Protein AF-0000000066997596 (afdb_homodimer)

Radius of gyration: 23.96 Å; Cα contacts (8 Å, |Δi|>4): 931; chains: 2; bounding box: 58×75×70 Å

Structure (mmCIF, N/CA/C/O backbone):
data_AF-0000000066997596-model_v1
#
loop_
_entity.id
_entity.type
_entity.pdbx_description
1 polymer 'Uncharacterized protein'
#
loop_
_atom_site.group_PDB
_atom_site.id
_atom_site.type_symbol
_atom_site.label_atom_id
_atom_site.label_alt_id
_atom_site.label_comp_id
_atom_site.label_asym_id
_atom_site.label_entity_id
_atom_site.label_seq_id
_atom_site.pdbx_PDB_ins_code
_atom_site.Cartn_x
_atom_site.Cartn_y
_atom_site.Cartn_z
_atom_site.occupancy
_atom_site.B_iso_or_equiv
_atom_site.auth_seq_id
_atom_site.auth_comp_id
_atom_site.auth_asym_id
_atom_site.auth_atom_id
_atom_site.pdbx_PDB_model_num
ATOM 1 N N . MET A 1 1 ? -26.766 -20.688 -39.531 1 20.72 1 MET A N 1
ATOM 2 C CA . MET A 1 1 ? -25.484 -21.312 -39.25 1 20.72 1 MET A CA 1
ATOM 3 C C . MET A 1 1 ? -24.938 -20.875 -37.906 1 20.72 1 MET A C 1
ATOM 5 O O . MET A 1 1 ? -24.672 -19.688 -37.688 1 20.72 1 MET A O 1
ATOM 9 N N . SER A 1 2 ? -25.25 -21.516 -36.688 1 22.92 2 SER A N 1
ATOM 10 C CA . SER A 1 2 ? -25.312 -21.141 -35.281 1 22.92 2 SER A CA 1
ATOM 11 C C . SER A 1 2 ? -23.922 -21.047 -34.688 1 22.92 2 SER A C 1
ATOM 13 O O . SER A 1 2 ? -23.109 -21.953 -34.844 1 22.92 2 SER A O 1
ATOM 15 N N . HIS A 1 3 ? -23.328 -19.969 -34.312 1 24.17 3 HIS A N 1
ATOM 16 C CA . HIS A 1 3 ? -21.922 -19.688 -34.062 1 24.17 3 HIS A CA 1
ATOM 17 C C . HIS A 1 3 ? -21.484 -20.312 -32.719 1 24.17 3 HIS A C 1
ATOM 19 O O . HIS A 1 3 ? -22.266 -20.359 -31.766 1 24.17 3 HIS A O 1
ATOM 25 N N . PRO A 1 4 ? -20.531 -21.188 -32.594 1 24.27 4 PRO A N 1
ATOM 26 C CA . PRO A 1 4 ? -20.188 -22.031 -31.453 1 24.27 4 PRO A CA 1
ATOM 27 C C . PRO A 1 4 ? -19.859 -21.203 -30.203 1 24.27 4 PRO A C 1
ATOM 29 O O . PRO A 1 4 ? -19.172 -20.188 -30.297 1 24.27 4 PRO A O 1
ATOM 32 N N . SER A 1 5 ? -20.562 -21.141 -29.109 1 22.95 5 SER A N 1
ATOM 33 C CA . SER A 1 5 ? -20.609 -20.406 -27.844 1 22.95 5 SER A CA 1
ATOM 34 C C . SER A 1 5 ? -19.375 -20.688 -27 1 22.95 5 SER A C 1
ATOM 36 O O . SER A 1 5 ? -19.078 -21.844 -26.672 1 22.95 5 SER A O 1
ATOM 38 N N . THR A 1 6 ? -18.266 -20.141 -27.047 1 25.09 6 THR A N 1
ATOM 39 C CA . THR A 1 6 ? -17 -20.438 -26.391 1 25.09 6 THR A CA 1
ATOM 40 C C . THR A 1 6 ? -17.188 -20.562 -24.875 1 25.09 6 THR A C 1
ATOM 42 O O . THR A 1 6 ? -17.641 -19.625 -24.219 1 25.09 6 THR A O 1
ATOM 45 N N . PRO A 1 7 ? -17.344 -21.703 -24.25 1 27.16 7 PRO A N 1
ATOM 46 C CA . PRO A 1 7 ? -17.828 -21.922 -22.875 1 27.16 7 PRO A CA 1
ATOM 47 C C . PRO A 1 7 ? -17 -21.172 -21.844 1 27.16 7 PRO A C 1
ATOM 49 O O . PRO A 1 7 ? -15.812 -20.906 -22.047 1 27.16 7 PRO A O 1
ATOM 52 N N . LEU A 1 8 ? -17.391 -20.25 -21.125 1 29.3 8 LEU A N 1
ATOM 53 C CA . LEU A 1 8 ? -16.875 -19.578 -19.938 1 29.3 8 LEU A CA 1
ATOM 54 C C . LEU A 1 8 ? -16.25 -20.562 -18.969 1 29.3 8 LEU A C 1
ATOM 56 O O . LEU A 1 8 ? -16.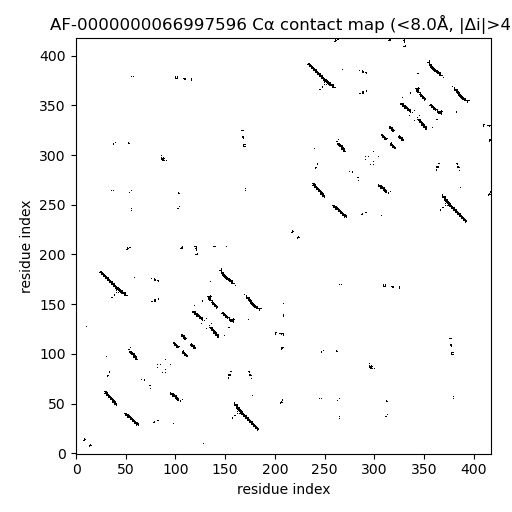688 -21.719 -18.875 1 29.3 8 LEU A O 1
ATOM 60 N N . PRO A 1 9 ? -14.938 -20.562 -18.562 1 31.45 9 PRO A N 1
ATOM 61 C CA . PRO A 1 9 ? -14.586 -21.734 -17.766 1 31.45 9 PRO A CA 1
ATOM 62 C C . PRO A 1 9 ? -15.711 -22.188 -16.844 1 31.45 9 PRO A C 1
ATOM 64 O O . PRO A 1 9 ? -16.594 -21.391 -16.5 1 31.45 9 PRO A O 1
ATOM 67 N N . PRO A 1 10 ? -16.156 -23.328 -16.703 1 30.42 10 PRO A N 1
ATOM 68 C CA . PRO A 1 10 ? -17.422 -23.719 -16.094 1 30.42 10 PRO A CA 1
ATOM 69 C C . PRO A 1 10 ? -17.734 -22.938 -14.828 1 30.42 10 PRO A C 1
ATOM 71 O O . PRO A 1 10 ? -16.828 -22.375 -14.195 1 30.42 10 PRO A O 1
ATOM 74 N N . HIS A 1 11 ? -18.844 -22.5 -14.57 1 30.11 11 HIS A N 1
ATOM 75 C CA . HIS A 1 11 ? -19.547 -21.812 -13.492 1 30.11 11 HIS A CA 1
ATOM 76 C C . HIS A 1 11 ? -18.938 -22.141 -12.133 1 30.11 11 HIS A C 1
ATOM 78 O O . HIS A 1 11 ? -19.203 -21.469 -11.141 1 30.11 11 HIS A O 1
ATOM 84 N N . THR A 1 12 ? -18.953 -23.5 -11.711 1 31.81 12 THR A N 1
ATOM 85 C CA . THR A 1 12 ? -18.328 -24.5 -10.867 1 31.81 12 THR A CA 1
ATOM 86 C C . THR A 1 12 ? -16.812 -24.5 -11.055 1 31.81 12 THR A C 1
ATOM 88 O O . THR A 1 12 ? -16.328 -24.75 -12.156 1 31.81 12 THR A O 1
ATOM 91 N N . GLY A 1 13 ? -16.031 -23.719 -10.438 1 30.27 13 GLY A N 1
ATOM 92 C CA . GLY A 1 13 ? -15.164 -22.766 -11.109 1 30.27 13 GLY A CA 1
ATOM 93 C C . GLY A 1 13 ? -14.32 -23.391 -12.211 1 30.27 13 GLY A C 1
ATOM 94 O O . GLY A 1 13 ? -14.102 -24.609 -12.211 1 30.27 13 GLY A O 1
ATOM 95 N N . PRO A 1 14 ? -14.406 -23.297 -13.531 1 29.92 14 PRO A N 1
ATOM 96 C CA . PRO A 1 14 ? -13.766 -24.109 -14.57 1 29.92 14 PRO A CA 1
ATOM 97 C C . PRO A 1 14 ? -12.562 -24.891 -14.047 1 29.92 14 PRO A C 1
ATOM 99 O O . PRO A 1 14 ? -11.977 -24.516 -13.023 1 29.92 14 PRO A O 1
ATOM 102 N N . SER A 1 15 ? -12.477 -26.203 -14.562 1 31.48 15 SER A N 1
ATOM 103 C CA . SER A 1 15 ? -11.25 -26.984 -14.664 1 31.48 15 SER A CA 1
ATOM 104 C C . SER A 1 15 ? -10.07 -26.109 -15.062 1 31.48 15 SER A C 1
ATOM 106 O O . SER A 1 15 ? -9.734 -26.016 -16.25 1 31.48 15 SER A O 1
ATOM 108 N N . LEU A 1 16 ? -10.25 -24.906 -15.25 1 33.38 16 LEU A N 1
ATOM 109 C CA . LEU A 1 16 ? -9.156 -24.016 -15.617 1 33.38 16 LEU A CA 1
ATOM 110 C C . LEU A 1 16 ? -7.816 -24.594 -15.172 1 33.38 16 LEU A C 1
ATOM 112 O O . LEU A 1 16 ? -6.77 -24.219 -15.711 1 33.38 16 LEU A O 1
ATOM 116 N N . PHE A 1 17 ? -7.844 -24.75 -13.836 1 35.47 17 PHE A N 1
ATOM 117 C CA . PHE A 1 17 ? -6.629 -25.328 -13.289 1 35.47 17 PHE A CA 1
ATOM 118 C C . PHE A 1 17 ? -6.555 -26.812 -13.594 1 35.47 17 PHE A C 1
ATOM 120 O O . PHE A 1 17 ? -7.027 -27.641 -12.812 1 35.47 17 PHE A O 1
ATOM 127 N N . LYS A 1 18 ? -7.254 -27.234 -14.664 1 35.41 18 LYS A N 1
ATOM 128 C CA . LYS A 1 18 ? -6.73 -28.578 -14.938 1 35.41 18 LYS A CA 1
ATOM 129 C C . LYS A 1 18 ? -5.273 -28.703 -14.5 1 35.41 18 LYS A C 1
ATOM 131 O O . LYS A 1 18 ? -4.441 -27.859 -14.859 1 35.41 18 LYS A O 1
ATOM 136 N N . ALA A 1 19 ? -5.207 -29.312 -13.328 1 33.97 19 ALA A N 1
ATOM 137 C CA . ALA A 1 19 ? -3.857 -29.734 -12.961 1 33.97 19 ALA A CA 1
ATOM 138 C C . ALA A 1 19 ? -3.029 -30.062 -14.203 1 33.97 19 ALA A C 1
ATOM 140 O O . ALA A 1 19 ? -3.443 -30.859 -15.047 1 33.97 19 ALA A O 1
ATOM 141 N N . ALA A 1 20 ? -2.451 -29.047 -14.727 1 33.69 20 ALA A N 1
ATOM 142 C CA . ALA A 1 20 ? -1.443 -29.484 -15.688 1 33.69 20 ALA A CA 1
ATOM 143 C C . ALA A 1 20 ? -0.99 -30.922 -15.391 1 33.69 20 ALA A C 1
ATOM 145 O O . ALA A 1 20 ? -0.732 -31.266 -14.242 1 33.69 20 ALA A O 1
ATOM 146 N N . GLU A 1 21 ? -1.479 -31.844 -16.031 1 35.25 21 GLU A N 1
ATOM 147 C CA . GLU A 1 21 ? -0.815 -33.156 -16 1 35.25 21 GLU A CA 1
ATOM 148 C C . GLU A 1 21 ? 0.68 -33 -15.734 1 35.25 21 GLU A C 1
ATOM 150 O O . GLU A 1 21 ? 1.299 -32.031 -16.172 1 35.25 21 GLU A O 1
ATOM 155 N N . PRO A 1 22 ? 1.239 -33.75 -14.781 1 36.78 22 PRO A N 1
ATOM 156 C CA . PRO A 1 22 ? 2.658 -33.938 -14.469 1 36.78 22 PRO A CA 1
ATOM 157 C C . PRO A 1 22 ? 3.543 -33.938 -15.711 1 36.78 22 PRO A C 1
ATOM 159 O O . PRO A 1 22 ? 4.695 -34.344 -15.664 1 36.78 22 PRO A O 1
ATOM 162 N N . ALA A 1 23 ? 3.031 -33.719 -16.922 1 37.59 23 ALA A N 1
ATOM 163 C CA . ALA A 1 23 ? 4.199 -34.156 -17.688 1 37.59 23 ALA A CA 1
ATOM 164 C C . ALA A 1 23 ? 5.426 -33.312 -17.328 1 37.59 23 ALA A C 1
ATOM 166 O O . ALA A 1 23 ? 6.488 -33.875 -17.016 1 37.59 23 ALA A O 1
ATOM 167 N N . THR A 1 24 ? 5.637 -32.031 -18.016 1 45.97 24 THR A N 1
ATOM 168 C CA . THR A 1 24 ? 6.852 -31.219 -17.953 1 45.97 24 THR A CA 1
ATOM 169 C C . THR A 1 24 ? 6.91 -30.422 -16.656 1 45.97 24 THR A C 1
ATOM 171 O O . THR A 1 24 ? 5.871 -30.078 -16.094 1 45.97 24 THR A O 1
ATOM 174 N N . ARG A 1 25 ? 8.086 -30.422 -15.852 1 54.91 25 ARG A N 1
ATOM 175 C CA . ARG A 1 25 ? 8.492 -29.969 -14.523 1 54.91 25 ARG A CA 1
ATOM 176 C C . ARG A 1 25 ? 7.973 -28.562 -14.234 1 54.91 25 ARG A C 1
ATOM 178 O O . ARG A 1 25 ? 8.641 -27.562 -14.547 1 54.91 25 ARG A O 1
ATOM 185 N N . VAL A 1 26 ? 6.559 -28.312 -14.133 1 70.62 26 VAL A N 1
ATOM 186 C CA . VAL A 1 26 ? 6.008 -27 -13.781 1 70.62 26 VAL A CA 1
ATOM 187 C C . VAL A 1 26 ? 6.059 -26.812 -12.266 1 70.62 26 VAL A C 1
ATOM 189 O O . VAL A 1 26 ? 5.512 -27.625 -11.516 1 70.62 26 VAL A O 1
ATOM 192 N N . SER A 1 27 ? 6.977 -25.984 -11.828 1 85.25 27 SER A N 1
ATOM 193 C CA . SER A 1 27 ? 6.941 -25.578 -10.43 1 85.25 27 SER A CA 1
ATOM 194 C C . SER A 1 27 ? 5.695 -24.75 -10.125 1 85.25 27 SER A C 1
ATOM 196 O O . SER A 1 27 ? 5.285 -23.922 -10.93 1 85.25 27 SER A O 1
ATOM 198 N N . ARG A 1 28 ? 5.004 -25.141 -9.07 1 90.69 28 ARG A N 1
ATOM 199 C CA . ARG A 1 28 ? 3.799 -24.438 -8.633 1 90.69 28 ARG A CA 1
ATOM 200 C C . ARG A 1 28 ? 3.969 -23.875 -7.23 1 90.69 28 ARG A C 1
ATOM 202 O O . ARG A 1 28 ? 4.523 -24.531 -6.352 1 90.69 28 ARG A O 1
ATOM 209 N N . TYR A 1 29 ? 3.479 -22.641 -7.047 1 93.5 29 TYR A N 1
ATOM 210 C CA . TYR A 1 29 ? 3.438 -22 -5.738 1 93.5 29 TYR A CA 1
ATOM 211 C C . TYR A 1 29 ? 2.045 -21.453 -5.438 1 93.5 29 TYR A C 1
ATOM 213 O O . TYR A 1 29 ? 1.388 -20.891 -6.316 1 93.5 29 TYR A O 1
ATOM 221 N N . LEU A 1 30 ? 1.567 -21.703 -4.277 1 93.44 30 LEU A N 1
ATOM 222 C CA . LEU A 1 30 ? 0.245 -21.281 -3.832 1 93.44 30 LEU A CA 1
ATOM 223 C C . LEU A 1 30 ? 0.353 -20.312 -2.652 1 93.44 30 LEU A C 1
ATOM 225 O O . LEU A 1 30 ? 1 -20.625 -1.649 1 93.44 30 LEU A O 1
ATOM 229 N N . ALA A 1 31 ? -0.29 -19.156 -2.789 1 94.88 31 ALA A N 1
ATOM 230 C CA . ALA A 1 31 ? -0.255 -18.156 -1.716 1 94.88 31 ALA A CA 1
ATOM 231 C C . ALA A 1 31 ? -1.656 -17.641 -1.403 1 94.88 31 ALA A C 1
ATOM 233 O O . ALA A 1 31 ? -2.521 -17.609 -2.281 1 94.88 31 ALA A O 1
ATOM 234 N N . ILE A 1 32 ? -1.909 -17.312 -0.178 1 93 32 ILE A N 1
ATOM 235 C CA . ILE A 1 32 ? -2.982 -16.406 0.222 1 93 32 ILE A CA 1
ATOM 236 C C . ILE A 1 32 ? -2.434 -14.992 0.372 1 93 32 ILE A C 1
ATOM 238 O O . ILE A 1 32 ? -1.447 -14.773 1.08 1 93 32 ILE A O 1
ATOM 242 N N . ALA A 1 33 ? -3.082 -14.125 -0.376 1 94.94 33 ALA A N 1
ATOM 243 C CA . ALA A 1 33 ? -2.566 -12.758 -0.409 1 94.94 33 ALA A CA 1
ATOM 244 C C . ALA A 1 33 ? -3.439 -11.82 0.424 1 94.94 33 ALA A C 1
ATOM 246 O O . ALA A 1 33 ? -4.652 -12.016 0.519 1 94.94 33 ALA A O 1
ATOM 247 N N . ARG A 1 34 ? -2.842 -10.859 0.989 1 91.75 34 ARG A N 1
ATOM 248 C CA . ARG A 1 34 ? -3.475 -9.688 1.584 1 91.75 34 ARG A CA 1
ATOM 249 C C . ARG A 1 34 ? -2.752 -8.414 1.175 1 91.75 34 ARG A C 1
ATOM 251 O O . ARG A 1 34 ? -1.52 -8.359 1.179 1 91.75 34 ARG A O 1
ATOM 258 N N . GLY A 1 35 ? -3.51 -7.465 0.788 1 91.62 35 GLY A N 1
ATOM 259 C CA . GLY A 1 35 ? -2.863 -6.238 0.347 1 91.62 35 GLY A CA 1
ATOM 260 C C . GLY A 1 35 ? -3.834 -5.09 0.153 1 91.62 35 GLY A C 1
ATOM 261 O O . GLY A 1 35 ? -4.977 -5.145 0.617 1 91.62 35 GLY A O 1
ATOM 262 N N . PHE A 1 36 ? -3.268 -4.035 -0.472 1 92.19 36 PHE A N 1
ATOM 263 C CA . PHE A 1 36 ? -4.004 -2.801 -0.723 1 92.19 36 PHE A CA 1
ATOM 264 C C . PHE A 1 36 ? -3.852 -2.363 -2.176 1 92.19 36 PHE A C 1
ATOM 266 O O . PHE A 1 36 ? -2.766 -2.475 -2.75 1 92.19 36 PHE A O 1
ATOM 273 N N . TYR A 1 37 ? -4.969 -1.917 -2.643 1 94.44 37 TYR A N 1
ATOM 274 C CA . TYR A 1 37 ? -4.953 -1.159 -3.889 1 94.44 37 TYR A CA 1
ATOM 275 C C . TYR A 1 37 ? -5.152 0.329 -3.623 1 94.44 37 TYR A C 1
ATOM 277 O O . TYR A 1 37 ? -5.973 0.713 -2.787 1 94.44 37 TYR A O 1
ATOM 285 N N . MET A 1 38 ? -4.34 1.108 -4.363 1 95.5 38 MET A N 1
ATOM 286 C CA . MET A 1 38 ? -4.586 2.547 -4.371 1 95.5 38 MET A CA 1
ATOM 287 C C . MET A 1 38 ? -5.25 2.979 -5.676 1 95.5 38 MET A C 1
ATOM 289 O O . MET A 1 38 ? -4.805 2.596 -6.762 1 95.5 38 MET A O 1
ATOM 293 N N . TYR A 1 39 ? -6.336 3.74 -5.48 1 95.88 39 TYR A N 1
ATOM 294 C CA . TYR A 1 39 ? -7.09 4.25 -6.621 1 95.88 39 TYR A CA 1
ATOM 295 C C . TYR A 1 39 ? -7.105 5.773 -6.625 1 95.88 39 TYR A C 1
ATOM 297 O O . TYR A 1 39 ? -7 6.406 -5.574 1 95.88 39 TYR A O 1
ATOM 305 N N . LEU A 1 40 ? -7.246 6.301 -7.832 1 95.81 40 LEU A N 1
ATOM 306 C CA . LEU A 1 40 ? -7.312 7.75 -8.008 1 95.81 40 LEU A CA 1
ATOM 307 C C . LEU A 1 40 ? -8.562 8.148 -8.789 1 95.81 40 LEU A C 1
ATOM 309 O O . LEU A 1 40 ? -8.852 7.574 -9.836 1 95.81 40 LEU A O 1
ATOM 313 N N . CYS A 1 41 ? -9.375 9.023 -8.25 1 96.5 41 CYS A N 1
ATOM 314 C CA . CYS A 1 41 ? -10.312 9.828 -9.031 1 96.5 41 CYS A CA 1
ATOM 315 C C . CYS A 1 41 ? -9.703 11.172 -9.406 1 96.5 41 CYS A C 1
ATOM 317 O O . CYS A 1 41 ? -9.367 11.977 -8.531 1 96.5 41 CYS A O 1
ATOM 319 N N . PRO A 1 42 ? -9.367 11.43 -10.625 1 92.38 42 PRO A N 1
ATOM 320 C CA . PRO A 1 42 ? -8.625 12.625 -11.031 1 92.38 42 PRO A CA 1
ATOM 321 C C . PRO A 1 42 ? -9.453 13.898 -10.922 1 92.38 42 PRO A C 1
ATOM 323 O O . PRO A 1 42 ? -8.914 15.008 -11.008 1 92.38 42 PRO A O 1
ATOM 326 N N . GLY A 1 43 ? -10.578 13.859 -10.734 1 88.62 43 GLY A N 1
ATOM 327 C CA . GLY A 1 43 ? -11.453 15.023 -10.766 1 88.62 43 GLY A CA 1
ATOM 328 C C . GLY A 1 43 ? -12.273 15.125 -12.031 1 88.62 43 GLY A C 1
ATOM 329 O O . GLY A 1 43 ? -11.867 14.625 -13.086 1 88.62 43 GLY A O 1
ATOM 330 N N . LYS A 1 44 ? -13.453 15.523 -12.055 1 85.25 44 LYS A N 1
ATOM 331 C CA . LYS A 1 44 ? -14.367 15.742 -13.18 1 85.25 44 LYS A CA 1
ATOM 332 C C . LYS A 1 44 ? -14.969 14.43 -13.664 1 85.25 44 LYS A C 1
ATOM 334 O O . LYS A 1 44 ? -15.812 14.422 -14.57 1 85.25 44 LYS A O 1
ATOM 339 N N . SER A 1 45 ? -14.43 13.305 -13.25 1 85.44 45 SER A N 1
ATOM 340 C CA . SER A 1 45 ? -15.062 12.031 -13.57 1 85.44 45 SER A CA 1
ATOM 341 C C . SER A 1 45 ? -16.25 11.75 -12.656 1 85.44 45 SER A C 1
ATOM 343 O O . SER A 1 45 ? -16.109 11.734 -11.43 1 85.44 45 SER A O 1
ATOM 345 N N . LEU A 1 46 ? -17.438 11.641 -13.336 1 90.62 46 LEU A N 1
ATOM 346 C CA . LEU A 1 46 ? -18.656 11.328 -12.578 1 90.62 46 LEU A CA 1
ATOM 347 C C . LEU A 1 46 ? -19.156 9.93 -12.906 1 90.62 46 LEU A C 1
ATOM 349 O O . LEU A 1 46 ? -19.234 9.555 -14.078 1 90.62 46 LEU A O 1
ATOM 353 N N . ASP A 1 47 ? -19.312 9.125 -11.898 1 93.25 47 ASP A N 1
ATOM 354 C CA . ASP A 1 47 ? -19.953 7.816 -12.008 1 93.25 47 ASP A CA 1
ATOM 355 C C . ASP A 1 47 ? -19.062 6.836 -12.773 1 93.25 47 ASP A C 1
ATOM 357 O O . ASP A 1 47 ? -19.547 5.992 -13.523 1 93.25 47 ASP A O 1
ATOM 361 N N . GLU A 1 48 ? -17.844 7.129 -12.734 1 94.31 48 GLU A N 1
ATOM 362 C CA . GLU A 1 48 ? -16.859 6.211 -13.297 1 94.31 48 GLU A CA 1
ATOM 363 C C . GLU A 1 48 ? -16.016 5.566 -12.203 1 94.31 48 GLU A C 1
ATOM 365 O O . GLU A 1 48 ? -15.828 6.152 -11.133 1 94.31 48 GLU A O 1
ATOM 370 N N . ALA A 1 49 ? -15.578 4.328 -12.453 1 93.62 49 ALA A N 1
ATOM 371 C CA . ALA A 1 49 ? -14.68 3.666 -11.516 1 93.62 49 ALA A CA 1
ATOM 372 C C . ALA A 1 49 ? -13.352 4.41 -11.406 1 93.62 49 ALA A C 1
ATOM 374 O O . ALA A 1 49 ? -12.812 4.879 -12.406 1 93.62 49 ALA A O 1
ATOM 375 N N . ALA A 1 50 ? -12.867 4.566 -10.18 1 95.5 50 ALA A N 1
ATOM 376 C CA . ALA A 1 50 ? -11.562 5.195 -9.969 1 95.5 50 ALA A CA 1
ATOM 377 C C . ALA A 1 50 ? -10.461 4.422 -10.688 1 95.5 50 ALA A C 1
ATOM 379 O O . ALA A 1 50 ? -10.594 3.225 -10.945 1 95.5 50 ALA A O 1
ATOM 380 N N . GLN A 1 51 ? -9.352 5.09 -10.992 1 93.31 51 GLN A N 1
ATOM 381 C CA . GLN A 1 51 ? -8.242 4.512 -11.742 1 93.31 51 GLN A CA 1
ATOM 382 C C . GLN A 1 51 ? -7.234 3.852 -10.805 1 93.31 51 GLN A C 1
ATOM 384 O O . GLN A 1 51 ? -6.816 4.449 -9.812 1 93.31 51 GLN A O 1
ATOM 389 N N . PHE A 1 52 ? -6.926 2.604 -11.164 1 93.25 52 PHE A N 1
ATOM 390 C CA . PHE A 1 52 ? -5.883 1.906 -10.422 1 93.25 52 PHE A CA 1
ATOM 391 C C . PHE A 1 52 ? -4.562 2.662 -10.5 1 93.25 52 PHE A C 1
ATOM 393 O O . PHE A 1 52 ? -4.164 3.113 -11.578 1 93.25 52 PHE A O 1
ATOM 400 N N . GLN A 1 53 ? -3.844 2.787 -9.32 1 93.06 53 GLN A N 1
ATOM 401 C CA . GLN A 1 53 ? -2.553 3.469 -9.297 1 93.06 53 GLN A CA 1
ATOM 402 C C . GLN A 1 53 ? -1.438 2.518 -8.867 1 93.06 53 GLN A C 1
ATOM 404 O O . GLN A 1 53 ? -0.376 2.477 -9.492 1 93.06 53 GLN A O 1
ATOM 409 N N . SER A 1 54 ? -1.659 1.767 -7.789 1 93.81 54 SER A N 1
ATOM 410 C CA . SER A 1 54 ? -0.61 0.894 -7.27 1 93.81 54 SER A CA 1
ATOM 411 C C . SER A 1 54 ? -1.189 -0.202 -6.383 1 93.81 54 SER A C 1
ATOM 413 O O . SER A 1 54 ? -2.346 -0.121 -5.965 1 93.81 54 SER A O 1
ATOM 415 N N . GLN A 1 55 ? -0.397 -1.226 -6.184 1 95 55 GLN A N 1
ATOM 416 C CA . GLN A 1 55 ? -0.741 -2.289 -5.246 1 95 55 GLN A CA 1
ATOM 417 C C . GLN A 1 55 ? 0.423 -2.594 -4.309 1 95 55 GLN A C 1
ATOM 419 O O . GLN A 1 55 ? 1.587 -2.482 -4.699 1 95 55 GLN A O 1
ATOM 424 N N . SER A 1 56 ? 0.166 -2.854 -3.107 1 93.94 56 SER A N 1
ATOM 425 C CA . SER A 1 56 ? 1.053 -3.414 -2.092 1 93.94 56 SER A CA 1
ATOM 426 C C . SER A 1 56 ? 0.472 -4.691 -1.496 1 93.94 56 SER A C 1
ATOM 428 O O . SER A 1 56 ? -0.503 -4.645 -0.743 1 93.94 56 SER A O 1
ATOM 430 N N . THR A 1 57 ? 1.064 -5.785 -1.894 1 94.44 57 THR A N 1
ATOM 431 C CA . THR A 1 57 ? 0.481 -7.082 -1.56 1 94.44 57 THR A CA 1
ATOM 432 C C . THR A 1 57 ? 1.525 -7.996 -0.926 1 94.44 57 THR A C 1
ATOM 434 O O . THR A 1 57 ? 2.664 -8.062 -1.392 1 94.44 57 THR A O 1
ATOM 437 N N . GLN A 1 58 ? 1.154 -8.609 0.168 1 93.25 58 GLN A N 1
ATOM 438 C CA . GLN A 1 58 ? 1.938 -9.68 0.765 1 93.25 58 GLN A CA 1
ATOM 439 C C . GLN A 1 58 ? 1.361 -11.047 0.403 1 93.25 58 GLN A C 1
ATOM 441 O O . GLN A 1 58 ? 0.143 -11.234 0.417 1 93.25 58 GLN A O 1
ATOM 446 N N . LEU A 1 59 ? 2.27 -11.906 0.025 1 94.44 59 LEU A N 1
ATOM 447 C CA . LEU A 1 59 ? 1.916 -13.273 -0.344 1 94.44 59 LEU A CA 1
ATOM 448 C C . LEU A 1 59 ? 2.322 -14.25 0.751 1 94.44 59 LEU A C 1
ATOM 450 O O . LEU A 1 59 ? 3.51 -14.414 1.039 1 94.44 59 LEU A O 1
ATOM 454 N N . TYR A 1 60 ? 1.331 -14.945 1.33 1 92.31 60 TYR A N 1
ATOM 455 C CA . TYR A 1 60 ? 1.614 -15.93 2.365 1 92.31 60 TYR A CA 1
ATOM 456 C C . TYR A 1 60 ? 1.508 -17.344 1.813 1 92.31 60 TYR A C 1
ATOM 458 O O . TYR A 1 60 ? 0.528 -17.688 1.146 1 92.31 60 TYR A O 1
ATOM 466 N N . ASP A 1 61 ? 2.512 -18.109 2.137 1 92.31 61 ASP A N 1
ATOM 467 C CA . ASP A 1 61 ? 2.561 -19.484 1.664 1 92.31 61 ASP A CA 1
ATOM 468 C C . ASP A 1 61 ? 1.381 -20.297 2.201 1 92.31 61 ASP A C 1
ATOM 470 O O . ASP A 1 61 ? 1.224 -20.438 3.414 1 92.31 61 ASP A O 1
ATOM 474 N N . ALA A 1 62 ? 0.638 -20.828 1.322 1 90.06 62 ALA A N 1
ATOM 475 C CA . ALA A 1 62 ? -0.582 -21.531 1.727 1 90.06 62 ALA A CA 1
ATOM 476 C C . ALA A 1 62 ? -0.373 -23.031 1.748 1 90.06 62 ALA A C 1
ATOM 478 O O . ALA A 1 62 ? -1.211 -23.781 2.266 1 90.06 62 ALA A O 1
ATOM 479 N N . ALA A 1 63 ? 0.703 -23.484 1.239 1 86.88 63 ALA A N 1
ATOM 480 C CA . ALA A 1 63 ? 0.936 -24.922 1.085 1 86.88 63 ALA A CA 1
ATOM 481 C C . ALA A 1 63 ? 0.812 -25.641 2.422 1 86.88 63 ALA A C 1
ATOM 483 O O . ALA A 1 63 ? 0.162 -26.688 2.514 1 86.88 63 ALA A O 1
ATOM 484 N N . PRO A 1 64 ? 1.335 -25.125 3.49 1 86.25 64 PRO A N 1
ATOM 485 C CA . PRO A 1 64 ? 1.277 -25.859 4.762 1 86.25 64 PRO A CA 1
ATOM 486 C C . PRO A 1 64 ? -0.142 -25.969 5.316 1 86.25 64 PRO A C 1
ATOM 488 O O . PRO A 1 64 ? -0.397 -26.766 6.215 1 86.25 64 PRO A O 1
ATOM 491 N N . LEU A 1 65 ? -1.048 -25.188 4.809 1 83.88 65 LEU A N 1
ATOM 492 C CA . LEU A 1 65 ? -2.422 -25.203 5.297 1 83.88 65 LEU A CA 1
ATOM 493 C C . LEU A 1 65 ? -3.207 -26.359 4.672 1 83.88 65 LEU A C 1
ATOM 495 O O . LEU A 1 65 ? -4.188 -26.828 5.25 1 83.88 65 LEU A O 1
ATOM 499 N N . ILE A 1 66 ? -2.777 -26.797 3.541 1 82.5 66 ILE A N 1
ATOM 500 C CA . ILE A 1 66 ? -3.57 -27.672 2.689 1 82.5 66 ILE A CA 1
ATOM 501 C C . ILE A 1 66 ? -3.846 -28.984 3.418 1 82.5 66 ILE A C 1
ATOM 503 O O . ILE A 1 66 ? -4.996 -29.438 3.502 1 82.5 66 ILE A O 1
ATOM 507 N N . PRO A 1 67 ? -2.809 -29.578 4.008 1 83.25 67 PRO A N 1
ATOM 508 C CA . PRO A 1 67 ? -3.053 -30.859 4.66 1 83.25 67 PRO A CA 1
ATOM 509 C C . PRO A 1 67 ? -4.027 -30.75 5.832 1 83.25 67 PRO A C 1
ATOM 511 O O . PRO A 1 67 ? -4.633 -31.75 6.23 1 83.25 67 PRO A O 1
ATOM 514 N N . ASN A 1 68 ? -4.215 -29.641 6.375 1 83.94 68 ASN A N 1
ATOM 515 C CA . ASN A 1 68 ? -5.031 -29.469 7.574 1 83.94 68 ASN A CA 1
ATOM 516 C C . ASN A 1 68 ? -6.449 -29.016 7.23 1 83.94 68 ASN A C 1
ATOM 518 O O . ASN A 1 68 ? -7.273 -28.812 8.125 1 83.94 68 ASN A O 1
ATOM 522 N N . LEU A 1 69 ? -6.664 -28.859 6.035 1 86 69 LEU A N 1
ATOM 523 C CA . LEU A 1 69 ? -8 -28.438 5.609 1 86 69 LEU A CA 1
ATOM 524 C C . LEU A 1 69 ? -8.859 -29.656 5.27 1 86 69 LEU A C 1
ATOM 526 O O . LEU A 1 69 ? -8.352 -30.641 4.727 1 86 69 LEU A O 1
ATOM 530 N N . PRO A 1 70 ? -10.109 -29.625 5.625 1 88.94 70 PRO A N 1
ATOM 531 C CA . PRO A 1 70 ? -10.984 -30.766 5.391 1 88.94 70 PRO A CA 1
ATOM 532 C C . PRO A 1 70 ? -11.195 -31.062 3.906 1 88.94 70 PRO A C 1
ATOM 534 O O . PRO A 1 70 ? -11.43 -32.219 3.523 1 88.94 70 PRO A O 1
ATOM 537 N N . ASN A 1 71 ? -11.25 -30.016 3.129 1 87.38 71 ASN A N 1
ATOM 538 C CA . ASN A 1 71 ? -11.453 -30.141 1.69 1 87.38 71 ASN A CA 1
ATOM 539 C C . ASN A 1 71 ? -11 -28.891 0.95 1 87.38 71 ASN A C 1
ATOM 541 O O . ASN A 1 71 ? -10.578 -27.906 1.574 1 87.38 71 ASN A O 1
ATOM 545 N N . GLU A 1 72 ? -11.117 -28.984 -0.322 1 84.81 72 GLU A N 1
ATOM 546 C CA . GLU A 1 72 ? -10.695 -27.891 -1.195 1 84.81 72 GLU A CA 1
ATOM 547 C C . GLU A 1 72 ? -11.547 -26.656 -0.988 1 84.81 72 GLU A C 1
ATOM 549 O O . GLU A 1 72 ? -11.047 -25.531 -1.063 1 84.81 72 GLU A O 1
ATOM 554 N N . ALA A 1 73 ? -12.789 -26.875 -0.747 1 88.25 73 ALA A N 1
ATOM 555 C CA . ALA A 1 73 ? -13.711 -25.766 -0.539 1 88.25 73 ALA A CA 1
ATOM 556 C C . ALA A 1 73 ? -13.281 -24.922 0.654 1 88.25 73 ALA A C 1
ATOM 558 O O . ALA A 1 73 ? -13.422 -23.688 0.633 1 88.25 73 ALA A O 1
ATOM 559 N N . ALA A 1 74 ? -12.773 -25.594 1.62 1 86.88 74 ALA A N 1
ATOM 560 C CA . ALA A 1 74 ? -12.305 -24.875 2.805 1 86.88 74 ALA A CA 1
ATOM 561 C C . ALA A 1 74 ? -11.141 -23.953 2.463 1 86.88 74 ALA A C 1
ATOM 563 O O . ALA A 1 74 ? -11.023 -22.859 3.02 1 86.88 74 ALA A O 1
ATOM 564 N N . PHE A 1 75 ? -10.312 -24.406 1.573 1 86.44 75 PHE A N 1
ATOM 565 C CA . PHE A 1 75 ? -9.203 -23.578 1.129 1 86.44 75 PHE A CA 1
ATOM 566 C C . PHE A 1 75 ? -9.711 -22.328 0.41 1 86.44 75 PHE A C 1
ATOM 568 O O . PHE A 1 75 ? -9.25 -21.219 0.677 1 86.44 75 PHE A O 1
ATOM 575 N N . HIS A 1 76 ? -10.719 -22.5 -0.428 1 91.31 76 HIS A N 1
ATOM 576 C CA . HIS A 1 76 ? -11.25 -21.422 -1.244 1 91.31 76 HIS A CA 1
ATOM 577 C C . HIS A 1 76 ? -11.977 -20.391 -0.386 1 91.31 76 HIS A C 1
ATOM 579 O O . HIS A 1 76 ? -12.258 -19.281 -0.844 1 91.31 76 HIS A O 1
ATOM 585 N N . GLU A 1 77 ? -12.234 -20.672 0.841 1 89.25 77 GLU A N 1
ATOM 586 C CA . GLU A 1 77 ? -12.938 -19.766 1.742 1 89.25 77 GLU A CA 1
ATOM 587 C C . GLU A 1 77 ? -11.953 -18.906 2.545 1 89.25 77 GLU A C 1
ATOM 589 O O . GLU A 1 77 ? -12.352 -17.922 3.17 1 89.25 77 GLU A O 1
ATOM 594 N N . LEU A 1 78 ? -10.719 -19.219 2.451 1 88.25 78 LEU A N 1
ATOM 595 C CA . LEU A 1 78 ? -9.727 -18.609 3.33 1 88.25 78 LEU A CA 1
ATOM 596 C C . LEU A 1 78 ? -9.602 -17.109 3.043 1 88.25 78 LEU A C 1
ATOM 598 O O . LEU A 1 78 ? -9.547 -16.297 3.969 1 88.25 78 LEU A O 1
ATOM 602 N N . PRO A 1 79 ? -9.547 -16.719 1.749 1 91.62 79 PRO A N 1
ATOM 603 C CA . PRO A 1 79 ? -9.406 -15.281 1.509 1 91.62 79 PRO A CA 1
ATOM 604 C C . PRO A 1 79 ? -10.531 -14.469 2.146 1 91.62 79 PRO A C 1
ATOM 606 O O . PRO A 1 79 ? -10.266 -13.453 2.791 1 91.62 79 PRO A O 1
ATOM 609 N N . ALA A 1 80 ? -11.758 -14.906 2.031 1 89.94 80 ALA A N 1
ATOM 610 C CA . ALA A 1 80 ? -12.883 -14.18 2.617 1 89.94 80 ALA A CA 1
ATOM 611 C C . ALA A 1 80 ? -12.75 -14.109 4.137 1 89.94 80 ALA A C 1
ATOM 613 O O . ALA A 1 80 ? -13.055 -13.078 4.742 1 89.94 80 ALA A O 1
ATOM 614 N N . ARG A 1 81 ? -12.359 -15.18 4.707 1 84.94 81 ARG A N 1
ATOM 615 C CA . ARG A 1 81 ? -12.172 -15.211 6.152 1 84.94 81 ARG A CA 1
ATOM 616 C C . ARG A 1 81 ? -11.078 -14.242 6.582 1 84.94 81 ARG A C 1
ATOM 618 O O . ARG A 1 81 ? -11.203 -13.562 7.602 1 84.94 81 ARG A O 1
ATOM 625 N N . LEU A 1 82 ? -10.047 -14.227 5.801 1 83.94 82 LEU A N 1
ATOM 626 C CA . LEU A 1 82 ? -8.914 -13.352 6.113 1 83.94 82 LEU A CA 1
ATOM 627 C C . LEU A 1 82 ? -9.297 -11.883 5.918 1 83.94 82 LEU A C 1
ATOM 629 O O . LEU A 1 82 ? -8.766 -11.008 6.605 1 83.94 82 LEU A O 1
ATOM 633 N N . TYR A 1 83 ? -10.102 -11.656 5.043 1 86.25 83 TYR A N 1
ATOM 634 C CA . TYR A 1 83 ? -10.547 -10.289 4.781 1 86.25 83 TYR A CA 1
ATOM 635 C C . TYR A 1 83 ? -11.25 -9.703 5.996 1 86.25 83 TYR A C 1
ATOM 637 O O . TYR A 1 83 ? -11.086 -8.523 6.309 1 86.25 83 TYR A O 1
ATOM 645 N N . ASP A 1 84 ? -12.062 -10.547 6.598 1 72.19 84 ASP A N 1
ATOM 646 C CA . ASP A 1 84 ? -12.828 -10.133 7.77 1 72.19 84 ASP A CA 1
ATOM 647 C C . ASP A 1 84 ? -11.953 -10.109 9.016 1 72.19 84 ASP A C 1
ATOM 649 O O . ASP A 1 84 ? -12.312 -9.492 10.023 1 72.19 84 ASP A O 1
ATOM 653 N N . PHE A 1 85 ? -10.836 -10.82 8.773 1 62.38 85 PHE A N 1
ATOM 654 C CA . PHE A 1 85 ? -9.984 -10.961 9.945 1 62.38 85 PHE A CA 1
ATOM 655 C C . PHE A 1 85 ? -9.047 -9.758 10.078 1 62.38 85 PHE A C 1
ATOM 657 O O . PHE A 1 85 ? -8.641 -9.172 9.07 1 62.38 85 PHE A O 1
ATOM 664 N N . ASP A 1 86 ? -8.891 -9.344 11.242 1 52.19 86 ASP A N 1
ATOM 665 C CA . ASP A 1 86 ? -7.957 -8.273 11.578 1 52.19 86 ASP A CA 1
ATOM 666 C C . ASP A 1 86 ? -6.531 -8.656 11.188 1 52.19 86 ASP A C 1
ATOM 668 O O . ASP A 1 86 ? -6.145 -9.82 11.273 1 52.19 86 ASP A O 1
ATOM 672 N N . TYR A 1 87 ? -5.836 -7.93 10.203 1 48.19 87 TYR A N 1
ATOM 673 C CA . TYR A 1 87 ? -4.449 -8.086 9.781 1 48.19 87 TYR A CA 1
ATOM 674 C C . TYR A 1 87 ? -3.604 -8.68 10.906 1 48.19 87 TYR A C 1
ATOM 676 O O . TYR A 1 87 ? -2.709 -9.492 10.656 1 48.19 87 TYR A O 1
ATOM 684 N N . ALA A 1 88 ? -3.883 -8.289 12.219 1 43.34 88 ALA A N 1
ATOM 685 C CA . ALA A 1 88 ? -3.092 -8.758 13.352 1 43.34 88 ALA A CA 1
ATOM 686 C C . ALA A 1 88 ? -3.137 -10.281 13.461 1 43.34 88 ALA A C 1
ATOM 688 O O . ALA A 1 88 ? -2.158 -10.906 13.875 1 43.34 88 ALA A O 1
ATOM 689 N N . GLN A 1 89 ? -4.199 -10.75 13.141 1 46.06 89 GLN A N 1
ATOM 690 C CA . GLN A 1 89 ? -4.32 -12.195 13.312 1 46.06 89 GLN A CA 1
ATOM 691 C C . GLN A 1 89 ? -3.463 -12.945 12.297 1 46.06 89 GLN A C 1
ATOM 693 O O . GLN A 1 89 ? -3.002 -14.055 12.57 1 46.06 89 GLN A O 1
ATOM 698 N N . LEU A 1 90 ? -3.219 -12.281 11.227 1 49.81 90 LEU A N 1
ATOM 699 C CA . LEU A 1 90 ? -2.387 -12.945 10.227 1 49.81 90 LEU A CA 1
ATOM 700 C C . LEU A 1 90 ? -0.943 -13.047 10.703 1 49.81 90 LEU A C 1
ATOM 702 O O . LEU A 1 90 ? -0.274 -14.055 10.453 1 49.81 90 LEU A O 1
ATOM 706 N N . ARG A 1 91 ? -0.507 -11.875 11.406 1 48 91 ARG A N 1
ATOM 707 C CA . ARG A 1 91 ? 0.864 -11.945 11.906 1 48 91 ARG A CA 1
ATOM 708 C C . ARG A 1 91 ? 1.024 -13.062 12.922 1 48 91 ARG A C 1
ATOM 710 O O . ARG A 1 91 ? 2.125 -13.586 13.109 1 48 91 ARG A O 1
ATOM 717 N N . ASN A 1 92 ? -0.125 -13.188 13.609 1 48.38 92 ASN A N 1
ATOM 718 C CA . ASN A 1 92 ? -0.063 -14.297 14.555 1 48.38 92 ASN A CA 1
ATOM 719 C C . ASN A 1 92 ? -0.23 -15.641 13.852 1 48.38 92 ASN A C 1
ATOM 721 O O . ASN A 1 92 ? -0.216 -16.688 14.492 1 48.38 92 ASN A O 1
ATOM 725 N N . THR A 1 93 ? -0.535 -15.492 12.547 1 54.84 93 THR A N 1
ATOM 726 C CA . THR A 1 93 ? -0.615 -16.781 11.883 1 54.84 93 THR A CA 1
ATOM 727 C C . THR A 1 93 ? 0.779 -17.312 11.562 1 54.84 93 THR A C 1
ATOM 729 O O . THR A 1 93 ? 1.754 -16.562 11.578 1 54.84 93 THR A O 1
ATOM 732 N N . THR A 1 94 ? 0.867 -18.531 11.641 1 63.28 94 THR A N 1
ATOM 733 C CA . THR A 1 94 ? 2.016 -19.391 11.359 1 63.28 94 THR A CA 1
ATOM 734 C C . THR A 1 94 ? 2.379 -19.328 9.875 1 63.28 94 THR A C 1
ATOM 736 O O . THR A 1 94 ? 3.25 -20.062 9.414 1 63.28 94 THR A O 1
ATOM 739 N N . LEU A 1 95 ? 1.648 -18.312 9.156 1 78.06 95 LEU A N 1
ATOM 740 C CA . LEU A 1 95 ? 1.963 -18.422 7.734 1 78.06 95 LEU A CA 1
ATOM 741 C C . LEU A 1 95 ? 3.219 -17.609 7.402 1 78.06 95 LEU A C 1
ATOM 743 O O . LEU A 1 95 ? 3.381 -16.484 7.867 1 78.06 95 LEU A O 1
ATOM 747 N N . GLU A 1 96 ? 4.02 -18.219 6.73 1 87.12 96 GLU A N 1
ATOM 748 C CA . GLU A 1 96 ? 5.258 -17.578 6.289 1 87.12 96 GLU A CA 1
ATOM 749 C C . GLU A 1 96 ? 5.02 -16.719 5.055 1 87.12 96 GLU A C 1
ATOM 751 O O . GLU A 1 96 ? 4.387 -17.156 4.09 1 87.12 96 GLU A O 1
ATOM 756 N N . CYS A 1 97 ? 5.41 -15.445 5.113 1 91.12 97 CYS A N 1
ATOM 757 C CA . CYS A 1 97 ? 5.363 -14.594 3.93 1 91.12 97 CYS A CA 1
ATOM 758 C C . CYS A 1 97 ? 6.379 -15.055 2.889 1 91.12 97 CYS A C 1
ATOM 760 O O . CYS A 1 97 ? 7.578 -15.109 3.166 1 91.12 97 CYS A O 1
ATOM 762 N N . MET A 1 98 ? 5.938 -15.367 1.687 1 94.94 98 MET A N 1
ATOM 763 C CA . MET A 1 98 ? 6.816 -15.938 0.669 1 94.94 98 MET A CA 1
ATOM 764 C C . MET A 1 98 ? 7.098 -14.93 -0.437 1 94.94 98 MET A C 1
ATOM 766 O O . MET A 1 98 ? 7.828 -15.227 -1.384 1 94.94 98 MET A O 1
ATOM 770 N N . GLY A 1 99 ? 6.504 -13.758 -0.392 1 96.69 99 GLY A N 1
ATOM 771 C CA . GLY A 1 99 ? 6.746 -12.797 -1.457 1 96.69 99 GLY A CA 1
ATOM 772 C C . GLY A 1 99 ? 5.902 -11.539 -1.334 1 96.69 99 GLY A C 1
ATOM 773 O O . GLY A 1 99 ? 5.199 -11.352 -0.338 1 96.69 99 GLY A O 1
ATOM 774 N N . THR A 1 100 ? 6.035 -10.656 -2.316 1 96.62 100 THR A N 1
ATOM 775 C CA . THR A 1 100 ? 5.309 -9.398 -2.379 1 96.62 100 THR A CA 1
ATOM 776 C C . THR A 1 100 ? 4.996 -9.023 -3.826 1 96.62 100 THR A C 1
ATOM 778 O O . THR A 1 100 ? 5.672 -9.484 -4.75 1 96.62 100 THR A O 1
ATOM 781 N N . ILE A 1 101 ? 3.943 -8.305 -3.971 1 96.88 101 ILE A N 1
ATOM 782 C CA . ILE A 1 101 ? 3.621 -7.68 -5.25 1 96.88 101 ILE A CA 1
ATOM 783 C C . ILE A 1 101 ? 3.545 -6.164 -5.074 1 96.88 101 ILE A C 1
ATOM 785 O O . ILE A 1 101 ? 2.846 -5.668 -4.188 1 96.88 101 ILE A O 1
ATOM 789 N N . GLY A 1 102 ? 4.328 -5.469 -5.816 1 95.88 102 GLY A N 1
ATOM 790 C CA . GLY A 1 102 ? 4.266 -4.016 -5.879 1 95.88 102 GLY A CA 1
ATOM 791 C C . GLY A 1 102 ? 4.117 -3.486 -7.289 1 95.88 102 GLY A C 1
ATOM 792 O O . GLY A 1 102 ? 3.898 -4.254 -8.227 1 95.88 102 GLY A O 1
ATOM 793 N N . THR A 1 103 ? 4.125 -2.232 -7.41 1 93.81 103 THR A N 1
ATOM 794 C CA . THR A 1 103 ? 3.955 -1.576 -8.703 1 93.81 103 THR A CA 1
ATOM 795 C C . THR A 1 103 ? 5.133 -0.654 -9 1 93.81 103 THR A C 1
ATOM 797 O O . THR A 1 103 ? 5.559 0.119 -8.141 1 93.81 103 THR A O 1
ATOM 800 N N . ASP A 1 104 ? 5.707 -0.841 -10.117 1 89 104 ASP A N 1
ATOM 801 C CA . ASP A 1 104 ? 6.707 0.058 -10.688 1 89 104 ASP A CA 1
ATOM 802 C C . ASP A 1 104 ? 6.27 0.56 -12.062 1 89 104 ASP A C 1
ATOM 804 O O . ASP A 1 104 ? 6.141 -0.225 -13 1 89 104 ASP A O 1
ATOM 808 N N . ASN A 1 105 ? 6.109 1.924 -12.172 1 85.88 105 ASN A N 1
ATOM 809 C CA . ASN A 1 105 ? 5.699 2.531 -13.438 1 85.88 105 ASN A CA 1
ATOM 810 C C . ASN A 1 105 ? 4.496 1.808 -14.039 1 85.88 105 ASN A C 1
ATOM 812 O O . ASN A 1 105 ? 4.527 1.407 -15.203 1 85.88 105 ASN A O 1
ATOM 816 N N . LYS A 1 106 ? 3.449 1.613 -13.266 1 84 106 LYS A N 1
ATOM 817 C CA . LYS A 1 106 ? 2.156 1.051 -13.648 1 84 106 LYS A CA 1
ATOM 818 C C . LYS A 1 106 ? 2.285 -0.427 -14.008 1 84 106 LYS A C 1
ATOM 820 O O . LYS A 1 106 ? 1.413 -0.988 -14.672 1 84 106 LYS A O 1
ATOM 825 N N . THR A 1 107 ? 3.381 -1.041 -13.656 1 89.75 107 THR A N 1
ATOM 826 C CA . THR A 1 107 ? 3.588 -2.465 -13.898 1 89.75 107 THR A CA 1
ATOM 827 C C . THR A 1 107 ? 3.73 -3.221 -12.578 1 89.75 107 THR A C 1
ATOM 829 O O . THR A 1 107 ? 4.449 -2.781 -11.68 1 89.75 107 THR A O 1
ATOM 832 N N . ALA A 1 108 ? 3.004 -4.293 -12.508 1 94.56 108 ALA A N 1
ATOM 833 C CA . ALA A 1 108 ? 3.129 -5.133 -11.32 1 94.56 108 ALA A CA 1
ATOM 834 C C . ALA A 1 108 ? 4.473 -5.859 -11.305 1 94.56 108 ALA A C 1
ATOM 836 O O . ALA A 1 108 ? 4.895 -6.422 -12.312 1 94.56 108 ALA A O 1
ATOM 837 N N . ILE A 1 109 ? 5.18 -5.797 -10.227 1 95.25 109 ILE A N 1
ATOM 838 C CA . ILE A 1 109 ? 6.395 -6.566 -9.992 1 95.25 109 ILE A CA 1
ATOM 839 C C . ILE A 1 109 ? 6.137 -7.613 -8.914 1 95.25 109 ILE A C 1
ATOM 841 O O . ILE A 1 109 ? 5.797 -7.273 -7.777 1 95.25 109 ILE A O 1
ATOM 845 N N . VAL A 1 110 ? 6.27 -8.836 -9.297 1 97.25 110 VAL A N 1
ATOM 846 C CA . VAL A 1 110 ? 6.141 -9.945 -8.359 1 97.25 110 VAL A CA 1
ATOM 847 C C . VAL A 1 110 ? 7.516 -10.344 -7.836 1 97.25 110 VAL A C 1
ATOM 849 O O . VAL A 1 110 ? 8.445 -10.562 -8.617 1 97.25 110 VAL A O 1
ATOM 852 N N . THR A 1 111 ? 7.684 -10.359 -6.59 1 97.81 111 THR A N 1
ATOM 853 C CA . THR A 1 111 ? 8.859 -10.93 -5.941 1 97.81 111 THR A CA 1
ATOM 854 C C . THR A 1 111 ? 8.484 -12.141 -5.102 1 97.81 111 THR A C 1
ATOM 856 O O . THR A 1 111 ? 7.789 -12.016 -4.09 1 97.81 111 THR A O 1
ATOM 859 N N . LEU A 1 112 ? 8.828 -13.297 -5.574 1 97.19 112 LEU A N 1
ATOM 860 C CA . LEU A 1 112 ? 8.797 -14.508 -4.762 1 97.19 112 LEU A CA 1
ATOM 861 C C . LEU A 1 112 ? 10.156 -14.75 -4.109 1 97.19 112 LEU A C 1
ATOM 863 O O . LEU A 1 112 ? 11.148 -14.977 -4.797 1 9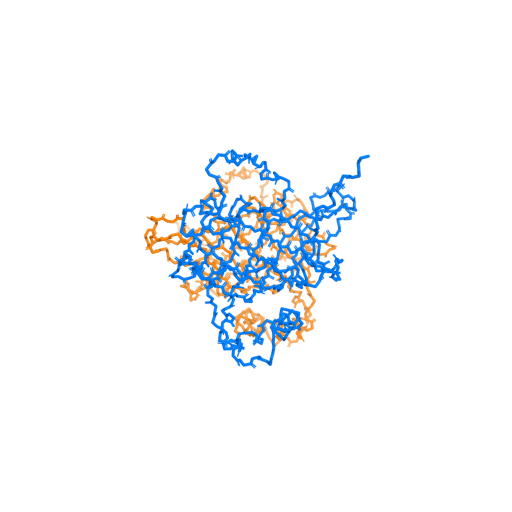7.19 112 LEU A O 1
ATOM 867 N N . PHE A 1 113 ? 10.133 -14.68 -2.822 1 95.81 113 PHE A N 1
ATOM 868 C CA . PHE A 1 113 ? 11.391 -14.703 -2.09 1 95.81 113 PHE A CA 1
ATOM 869 C C . PHE A 1 113 ? 12.172 -15.977 -2.396 1 95.81 113 PHE A C 1
ATOM 871 O O . PHE A 1 113 ? 11.633 -17.078 -2.285 1 95.81 113 PHE A O 1
ATOM 878 N N . GLU A 1 114 ? 13.484 -15.805 -2.818 1 92.81 114 GLU A N 1
ATOM 879 C CA . GLU A 1 114 ? 14.445 -16.859 -3.113 1 92.81 114 GLU A CA 1
ATOM 880 C C . GLU A 1 114 ? 14 -17.688 -4.312 1 92.81 114 GLU A C 1
ATOM 882 O O . GLU A 1 114 ? 14.484 -18.812 -4.512 1 92.81 114 GLU A O 1
ATOM 887 N N . ILE A 1 115 ? 13.117 -17.266 -5.051 1 94.5 115 ILE A N 1
ATOM 888 C CA . ILE A 1 115 ? 12.625 -17.984 -6.219 1 94.5 115 ILE A CA 1
ATOM 889 C C . ILE A 1 115 ? 12.797 -17.125 -7.469 1 94.5 115 ILE A C 1
ATOM 891 O O . ILE A 1 115 ? 13.531 -17.484 -8.391 1 94.5 115 ILE A O 1
ATOM 895 N N . ALA A 1 116 ? 12.125 -15.961 -7.512 1 95.12 116 ALA A N 1
ATOM 896 C CA . ALA A 1 116 ? 12.18 -15.141 -8.719 1 95.12 116 ALA A CA 1
ATOM 897 C C . ALA A 1 116 ? 11.609 -13.75 -8.461 1 95.12 116 ALA A C 1
ATOM 899 O O . ALA A 1 116 ? 10.812 -13.555 -7.543 1 95.12 116 ALA A O 1
ATOM 900 N N . THR A 1 117 ? 11.992 -12.766 -9.18 1 96.75 117 THR A N 1
ATOM 901 C CA . THR A 1 117 ? 11.367 -11.461 -9.344 1 96.75 117 THR A CA 1
ATOM 902 C C . THR A 1 117 ? 11.109 -11.164 -10.812 1 96.75 117 THR A C 1
ATOM 904 O O . THR A 1 117 ? 12.008 -11.273 -11.648 1 96.75 117 THR A O 1
ATOM 907 N N . PHE A 1 118 ? 9.852 -10.82 -11.125 1 94.81 118 PHE A N 1
ATOM 908 C CA . PHE A 1 118 ? 9.516 -10.609 -12.523 1 94.81 118 PHE A CA 1
ATOM 909 C C . PHE A 1 118 ? 8.352 -9.633 -12.664 1 94.81 118 PHE A C 1
ATOM 911 O O . PHE A 1 118 ? 7.605 -9.406 -11.711 1 94.81 118 PHE A O 1
ATOM 918 N N . GLU A 1 119 ? 8.25 -9.055 -13.836 1 94 119 GLU A N 1
ATOM 919 C CA . GLU A 1 119 ? 7.098 -8.234 -14.203 1 94 119 GLU A CA 1
ATOM 920 C C . GLU A 1 119 ? 5.902 -9.109 -14.578 1 94 119 GLU A C 1
ATOM 922 O O . GLU A 1 119 ? 6.055 -10.125 -15.266 1 94 119 GLU A O 1
ATOM 927 N N . ALA A 1 120 ? 4.793 -8.75 -14.055 1 94.12 120 ALA A N 1
ATOM 928 C CA . ALA A 1 120 ? 3.555 -9.43 -14.422 1 94.12 120 ALA A CA 1
ATOM 929 C C . ALA A 1 120 ? 2.637 -8.508 -15.219 1 94.12 120 ALA A C 1
ATOM 931 O O . ALA A 1 120 ? 2.381 -7.375 -14.812 1 94.12 120 ALA A O 1
ATOM 932 N N . LEU A 1 121 ? 2.17 -9.039 -16.328 1 91.25 121 LEU A N 1
ATOM 933 C CA . LEU A 1 121 ? 1.281 -8.305 -17.219 1 91.25 121 LEU A CA 1
ATOM 934 C C . LEU A 1 121 ? -0.119 -8.906 -17.219 1 91.25 121 LEU A C 1
ATOM 936 O O . LEU A 1 121 ? -0.271 -10.133 -17.25 1 91.25 121 LEU A O 1
ATOM 940 N N . PRO A 1 122 ? -1.07 -7.984 -17.109 1 90.75 122 PRO A N 1
ATOM 941 C CA . PRO A 1 122 ? -2.43 -8.523 -17.188 1 90.75 122 PRO A CA 1
ATOM 942 C C . PRO A 1 122 ? -2.719 -9.211 -18.531 1 90.75 122 PRO A C 1
ATOM 944 O O . PRO A 1 122 ? -2.266 -8.742 -19.578 1 90.75 122 PRO A O 1
ATOM 947 N N . TYR A 1 123 ? -3.408 -10.344 -18.5 1 87.62 123 TYR A N 1
ATOM 948 C CA . TYR A 1 123 ? -3.773 -11.094 -19.703 1 87.62 123 TYR A CA 1
ATOM 949 C C . TYR A 1 123 ? -5.285 -11.156 -19.859 1 87.62 123 TYR A C 1
ATOM 951 O O . TYR A 1 123 ? -5.82 -10.812 -20.922 1 87.62 123 TYR A O 1
ATOM 959 N N . GLU A 1 124 ? -6.043 -11.578 -18.859 1 85.25 124 GLU A N 1
ATOM 960 C CA . GLU A 1 124 ? -7.504 -11.602 -18.844 1 85.25 124 GLU A CA 1
ATOM 961 C C . GLU A 1 124 ? -8.039 -11.445 -17.422 1 85.25 124 GLU A C 1
ATOM 963 O O . GLU A 1 124 ? -7.312 -11.688 -16.453 1 85.25 124 GLU A O 1
ATOM 968 N N . SER A 1 125 ? -9.234 -10.945 -17.328 1 88.69 125 SER A N 1
ATOM 969 C CA . SER A 1 125 ? -9.891 -10.812 -16.047 1 88.69 125 SER A CA 1
ATOM 970 C C . SER A 1 125 ? -11.406 -10.977 -16.172 1 88.69 125 SER A C 1
ATOM 972 O O . SER A 1 125 ? -11.969 -10.734 -17.234 1 88.69 125 SER A O 1
ATOM 974 N N . VAL A 1 126 ? -12.039 -11.445 -15.102 1 87.06 126 VAL A N 1
ATOM 975 C CA . VAL A 1 126 ? -13.484 -11.633 -15.062 1 87.06 126 VAL A CA 1
ATOM 976 C C . VAL A 1 126 ? -14.031 -11.125 -13.734 1 87.06 126 VAL A C 1
ATOM 978 O O . VAL A 1 126 ? -13.312 -11.102 -12.727 1 87.06 126 VAL A O 1
ATOM 981 N N . LEU A 1 127 ? -15.242 -10.688 -13.812 1 88.56 127 LEU A N 1
ATOM 982 C CA . LEU A 1 127 ? -15.914 -10.367 -12.555 1 88.56 127 LEU A CA 1
ATOM 983 C C . LEU A 1 127 ? -16.047 -11.617 -11.68 1 88.56 127 LEU A C 1
ATOM 985 O O . LEU A 1 127 ? -16.219 -12.719 -12.195 1 88.56 127 LEU A O 1
ATOM 989 N N . PRO A 1 128 ? -15.945 -11.359 -10.367 1 90.19 128 PRO A N 1
ATOM 990 C CA . PRO A 1 128 ? -16.188 -12.531 -9.516 1 90.19 128 PRO A CA 1
ATOM 991 C C . PRO A 1 128 ? -17.625 -13.039 -9.625 1 90.19 128 PRO A C 1
ATOM 993 O O . PRO A 1 128 ? -18.531 -12.281 -9.961 1 90.19 128 PRO A O 1
ATOM 996 N N . PRO A 1 129 ? -17.797 -14.336 -9.414 1 89.38 129 PRO A N 1
ATOM 997 C CA . PRO A 1 129 ? -19.141 -14.914 -9.539 1 89.38 129 PRO A CA 1
ATOM 998 C C . PRO A 1 129 ? -20.125 -14.328 -8.539 1 89.38 129 PRO A C 1
ATOM 1000 O O . PRO A 1 129 ? -21.328 -14.234 -8.836 1 89.38 129 PRO A O 1
ATOM 1003 N N . ASP A 1 130 ? -19.625 -13.945 -7.383 1 87.5 130 ASP A N 1
ATOM 1004 C CA . ASP A 1 130 ? -20.469 -13.359 -6.34 1 87.5 130 ASP A CA 1
ATOM 1005 C C . ASP A 1 130 ? -19.891 -12.031 -5.855 1 87.5 130 ASP A C 1
ATOM 1007 O O . ASP A 1 130 ? -18.688 -11.789 -5.957 1 87.5 130 ASP A O 1
ATOM 1011 N N . ASN A 1 131 ? -20.781 -11.109 -5.348 1 90.12 131 ASN A N 1
ATOM 1012 C CA . ASN A 1 131 ? -20.406 -9.859 -4.688 1 90.12 131 ASN A CA 1
ATOM 1013 C C . ASN A 1 131 ? -19.578 -8.969 -5.605 1 90.12 131 ASN A C 1
ATOM 1015 O O . ASN A 1 131 ? -18.547 -8.43 -5.188 1 90.12 131 ASN A O 1
ATOM 1019 N N . ALA A 1 132 ? -19.891 -8.906 -6.887 1 86.25 132 ALA A N 1
ATOM 1020 C CA . ALA A 1 132 ? -19.109 -8.18 -7.891 1 86.25 132 ALA A CA 1
ATOM 1021 C C . ALA A 1 132 ? -19.047 -6.691 -7.551 1 86.25 132 ALA A C 1
ATOM 1023 O O . ALA A 1 132 ? -18.156 -5.98 -8.039 1 86.25 132 ALA A O 1
ATOM 1024 N N . ASP A 1 133 ? -19.875 -6.207 -6.711 1 90.62 133 ASP A N 1
ATOM 1025 C CA . ASP A 1 133 ? -19.875 -4.801 -6.32 1 90.62 133 ASP A CA 1
ATOM 1026 C C . ASP A 1 133 ? -18.828 -4.535 -5.242 1 90.62 133 ASP A C 1
ATOM 1028 O O . ASP A 1 133 ? -18.391 -3.398 -5.055 1 90.62 133 ASP A O 1
ATOM 1032 N N . GLU A 1 134 ? -18.422 -5.59 -4.559 1 92.81 134 GLU A N 1
ATOM 1033 C CA . GLU A 1 134 ? -17.547 -5.426 -3.412 1 92.81 134 GLU A CA 1
ATOM 1034 C C . GLU A 1 134 ? -16.188 -6.07 -3.67 1 92.81 134 GLU A C 1
ATOM 1036 O O . GLU A 1 134 ? -15.156 -5.598 -3.166 1 92.81 134 GLU A O 1
ATOM 1041 N N . ASP A 1 135 ? -16.25 -7.133 -4.422 1 93.94 135 ASP A N 1
ATOM 1042 C CA . ASP A 1 135 ? -15.031 -7.922 -4.602 1 93.94 135 ASP A CA 1
ATOM 1043 C C . ASP A 1 135 ? -14.383 -7.629 -5.953 1 93.94 135 ASP A C 1
ATOM 1045 O O . ASP A 1 135 ? -15.078 -7.512 -6.969 1 93.94 135 ASP A O 1
ATOM 1049 N N . GLY A 1 136 ? -13.109 -7.551 -5.949 1 92.69 136 GLY A N 1
ATOM 1050 C CA . GLY A 1 136 ? -12.352 -7.281 -7.16 1 92.69 136 GLY A CA 1
ATOM 1051 C C . GLY A 1 136 ? -12.391 -8.422 -8.156 1 92.69 136 GLY A C 1
ATOM 1052 O O . GLY A 1 136 ? -12.797 -9.539 -7.816 1 92.69 136 GLY A O 1
ATOM 1053 N N . ARG A 1 137 ? -11.875 -8.211 -9.281 1 91.94 137 ARG A N 1
ATOM 1054 C CA . ARG A 1 137 ? -11.898 -9.156 -10.391 1 91.94 137 ARG A CA 1
ATOM 1055 C C . ARG A 1 137 ? -10.938 -10.32 -10.133 1 91.94 137 ARG A C 1
ATOM 1057 O O . ARG A 1 137 ? -9.906 -10.148 -9.484 1 91.94 137 ARG A O 1
ATOM 1064 N N . TRP A 1 138 ? -11.297 -11.422 -10.633 1 92.44 138 TRP A N 1
ATOM 1065 C CA . TRP A 1 138 ? -10.336 -12.5 -10.828 1 92.44 138 TRP A CA 1
ATOM 1066 C C . TRP A 1 138 ? -9.484 -12.25 -12.07 1 92.44 138 TRP A C 1
ATOM 1068 O O . TRP A 1 138 ? -9.938 -11.609 -13.016 1 92.44 138 TRP A O 1
ATOM 1078 N N . ALA A 1 139 ? -8.242 -12.766 -12.008 1 92.75 139 ALA A N 1
ATOM 1079 C CA . ALA A 1 139 ? -7.387 -12.367 -13.133 1 92.75 139 ALA A CA 1
ATOM 1080 C C . ALA A 1 139 ? -6.359 -13.453 -13.445 1 92.75 139 ALA A C 1
ATOM 1082 O O . ALA A 1 139 ? -5.961 -14.219 -12.562 1 92.75 139 ALA A O 1
ATOM 1083 N N . HIS A 1 140 ? -6.016 -13.492 -14.688 1 90.5 140 HIS A N 1
ATOM 1084 C CA . HIS A 1 140 ? -4.875 -14.219 -15.227 1 90.5 140 HIS A CA 1
ATOM 1085 C C . HIS A 1 140 ? -3.82 -13.266 -15.773 1 90.5 140 HIS A C 1
ATOM 1087 O O . HIS A 1 140 ? -4.121 -12.422 -16.625 1 90.5 140 HIS A O 1
ATOM 1093 N N . SER A 1 141 ? -2.672 -13.398 -15.211 1 93.31 141 SER A N 1
ATOM 1094 C CA . SER A 1 141 ? -1.541 -12.594 -15.656 1 93.31 141 SER A CA 1
ATOM 1095 C C . SER A 1 141 ? -0.37 -13.477 -16.078 1 93.31 141 SER A C 1
ATOM 1097 O O . SER A 1 141 ? -0.32 -14.656 -15.742 1 93.31 141 SER A O 1
ATOM 1099 N N . VAL A 1 142 ? 0.512 -12.867 -16.828 1 90.62 142 VAL A N 1
ATOM 1100 C CA . VAL A 1 142 ? 1.677 -13.594 -17.312 1 90.62 142 VAL A CA 1
ATOM 1101 C C . VAL A 1 142 ? 2.93 -12.742 -17.156 1 90.62 142 VAL A C 1
ATOM 1103 O O . VAL A 1 142 ? 2.848 -11.508 -17.109 1 90.62 142 VAL A O 1
ATOM 1106 N N . SER A 1 143 ? 4.051 -13.43 -17.031 1 92.94 143 SER A N 1
ATOM 1107 C CA . SER A 1 143 ? 5.305 -12.688 -17.047 1 92.94 143 SER A CA 1
ATOM 1108 C C . SER A 1 143 ? 5.648 -12.211 -18.453 1 92.94 143 SER A C 1
ATOM 1110 O O . SER A 1 143 ? 5.078 -12.703 -19.438 1 92.94 143 SER A O 1
ATOM 1112 N N . ARG A 1 144 ? 6.539 -11.25 -18.516 1 89.19 144 ARG A N 1
ATOM 1113 C CA . ARG A 1 144 ? 6.938 -10.695 -19.812 1 89.19 144 ARG A CA 1
ATOM 1114 C C . ARG A 1 144 ? 7.543 -11.781 -20.703 1 89.19 144 ARG A C 1
ATOM 1116 O O . ARG A 1 144 ? 7.277 -11.812 -21.906 1 89.19 144 ARG A O 1
ATOM 1123 N N . LYS A 1 145 ? 8.297 -12.727 -20.109 1 87.81 145 LYS A N 1
ATOM 1124 C CA . LYS A 1 145 ? 8.922 -13.805 -20.859 1 87.81 145 LYS A CA 1
ATOM 1125 C C . LYS A 1 145 ? 7.961 -14.977 -21.062 1 87.81 145 LYS A C 1
ATOM 1127 O O . LYS A 1 145 ? 8.312 -15.977 -21.688 1 87.81 145 LYS A O 1
ATOM 1132 N N . ARG A 1 146 ? 6.848 -14.891 -20.469 1 88.25 146 ARG A N 1
ATOM 1133 C CA . ARG A 1 146 ? 5.789 -15.891 -20.562 1 88.25 146 ARG A CA 1
ATOM 1134 C C . ARG A 1 146 ? 6.211 -17.203 -19.922 1 88.25 146 ARG A C 1
ATOM 1136 O O . ARG A 1 146 ? 5.773 -18.281 -20.344 1 88.25 146 ARG A O 1
ATOM 1143 N N . ASP A 1 147 ? 7.098 -17.109 -19.047 1 90.88 147 ASP A N 1
ATOM 1144 C CA . ASP A 1 147 ? 7.516 -18.328 -18.344 1 90.88 147 ASP A CA 1
ATOM 1145 C C . ASP A 1 147 ? 6.746 -18.5 -17.047 1 90.88 147 ASP A C 1
ATOM 1147 O O . ASP A 1 147 ? 6.773 -19.562 -16.438 1 90.88 147 ASP A O 1
ATOM 1151 N N . TRP A 1 148 ? 6.051 -17.422 -16.625 1 92.75 148 TRP A N 1
ATOM 1152 C CA . TRP A 1 148 ? 5.184 -17.5 -15.445 1 92.75 148 TRP A CA 1
ATOM 1153 C C . TRP A 1 148 ? 3.73 -17.234 -15.82 1 92.75 148 TRP A C 1
ATOM 1155 O O . TRP A 1 148 ? 3.439 -16.297 -16.578 1 92.75 148 TRP A O 1
ATOM 1165 N N . ASP A 1 149 ? 2.854 -18.047 -15.305 1 91.12 149 ASP A N 1
ATOM 1166 C CA . ASP A 1 149 ? 1.417 -17.797 -15.266 1 91.12 149 ASP A CA 1
ATOM 1167 C C . ASP A 1 149 ? 0.942 -17.531 -13.844 1 91.12 149 ASP A C 1
ATOM 1169 O O . ASP A 1 149 ? 1.274 -18.281 -12.922 1 91.12 149 ASP A O 1
ATOM 1173 N N . ILE A 1 150 ? 0.194 -16.5 -13.695 1 94.75 150 ILE A N 1
ATOM 1174 C CA . ILE A 1 150 ? -0.295 -16.109 -12.383 1 94.75 150 ILE A CA 1
ATOM 1175 C C . ILE A 1 150 ? -1.82 -16.047 -12.391 1 94.75 150 ILE A C 1
ATOM 1177 O O . ILE A 1 150 ? -2.412 -15.383 -13.258 1 94.75 150 ILE A O 1
ATOM 1181 N N . TYR A 1 151 ? -2.447 -16.656 -11.461 1 92.94 151 TYR A N 1
ATOM 1182 C CA . TYR A 1 151 ? -3.896 -16.578 -11.305 1 92.94 151 TYR A CA 1
ATOM 1183 C C . TYR A 1 151 ? -4.27 -15.992 -9.953 1 92.94 151 TYR A C 1
ATOM 1185 O O . TYR A 1 151 ? -3.811 -16.469 -8.914 1 92.94 151 TYR A O 1
ATOM 1193 N N . ARG A 1 152 ? -5.004 -14.984 -9.961 1 96.38 152 ARG A N 1
ATOM 1194 C CA . ARG A 1 152 ? -5.656 -14.43 -8.781 1 96.38 152 ARG A CA 1
ATOM 1195 C C . ARG A 1 152 ? -7.141 -14.773 -8.758 1 96.38 152 ARG A C 1
ATOM 1197 O O . ARG A 1 152 ? -7.879 -14.391 -9.672 1 96.38 152 ARG A O 1
ATOM 1204 N N . VAL A 1 153 ? -7.578 -15.477 -7.727 1 94.56 153 VAL A N 1
ATOM 1205 C CA . VAL A 1 153 ? -8.977 -15.891 -7.652 1 94.56 153 VAL A CA 1
ATOM 1206 C C . VAL A 1 153 ? -9.484 -15.734 -6.223 1 94.56 153 VAL A C 1
ATOM 1208 O O . VAL A 1 153 ? -8.703 -15.523 -5.297 1 94.56 153 VAL A O 1
ATOM 1211 N N . LYS A 1 154 ? -10.82 -15.812 -6.07 1 94.88 154 LYS A N 1
ATOM 1212 C CA . LYS A 1 154 ? -11.484 -15.734 -4.77 1 94.88 154 LYS A CA 1
ATOM 1213 C C . LYS A 1 154 ? -11.141 -14.43 -4.059 1 94.88 154 LYS A C 1
ATOM 1215 O O . LYS A 1 154 ? -10.789 -14.43 -2.877 1 94.88 154 LYS A O 1
ATOM 1220 N N . THR A 1 155 ? -11.195 -13.406 -4.844 1 95.12 155 THR A N 1
ATOM 1221 C CA . THR A 1 155 ? -10.852 -12.086 -4.324 1 95.12 155 THR A CA 1
ATOM 1222 C C . THR A 1 155 ? -11.938 -11.578 -3.379 1 95.12 155 THR A C 1
ATOM 1224 O O . THR A 1 155 ? -13.133 -11.719 -3.664 1 95.12 155 THR A O 1
ATOM 1227 N N . SER A 1 156 ? -11.594 -11.133 -2.271 1 94.38 156 SER A N 1
ATOM 1228 C CA . SER A 1 156 ? -12.453 -10.375 -1.369 1 94.38 156 SER A CA 1
ATOM 1229 C C . SER A 1 156 ? -11.977 -8.938 -1.229 1 94.38 156 SER A C 1
ATOM 1231 O O . SER A 1 156 ? -10.797 -8.688 -0.972 1 94.38 156 SER A O 1
ATOM 1233 N N . GLY A 1 157 ? -12.93 -7.984 -1.496 1 94.56 157 GLY A N 1
ATOM 1234 C CA . GLY A 1 157 ? -12.57 -6.574 -1.478 1 94.56 157 GLY A CA 1
ATOM 1235 C C . GLY A 1 157 ? -11.883 -6.117 -2.752 1 94.56 157 GLY A C 1
ATOM 1236 O O . GLY A 1 157 ? -11.961 -6.793 -3.781 1 94.56 157 GLY A O 1
ATOM 1237 N N . GLY A 1 158 ? -11.312 -4.938 -2.727 1 94.62 158 GLY A N 1
ATOM 1238 C CA . GLY A 1 158 ? -10.422 -4.449 -3.766 1 94.62 158 GLY A CA 1
ATOM 1239 C C . GLY A 1 158 ? -11.148 -3.736 -4.891 1 94.62 158 GLY A C 1
ATOM 1240 O O . GLY A 1 158 ? -10.523 -3.219 -5.816 1 94.62 158 GLY A O 1
ATOM 1241 N N . THR A 1 159 ? -12.477 -3.713 -4.793 1 95.25 159 THR A N 1
ATOM 1242 C CA . THR A 1 159 ? -13.227 -3.066 -5.863 1 95.25 159 THR A CA 1
ATOM 1243 C C . THR A 1 159 ? -12.977 -1.562 -5.871 1 95.25 159 THR A C 1
ATOM 1245 O O . THR A 1 159 ? -12.969 -0.922 -4.816 1 95.25 159 THR A O 1
ATOM 1248 N N . PRO A 1 160 ? -12.695 -0.998 -7.047 1 95 160 PRO A N 1
ATOM 1249 C CA . PRO A 1 160 ? -12.492 0.453 -7.09 1 95 160 PRO A CA 1
ATOM 1250 C C . PRO A 1 160 ? -13.742 1.236 -6.703 1 95 160 PRO A C 1
ATOM 1252 O O . PRO A 1 160 ? -14.859 0.824 -7.031 1 95 160 PRO A O 1
ATOM 1255 N N . PRO A 1 161 ? -13.594 2.375 -6.023 1 95.5 161 PRO A N 1
ATOM 1256 C CA . PRO A 1 161 ? -14.758 3.23 -5.77 1 95.5 161 PRO A CA 1
ATOM 1257 C C . PRO A 1 161 ? -15.25 3.951 -7.023 1 95.5 161 PRO A C 1
ATOM 1259 O O . PRO A 1 161 ? -14.516 4.035 -8.016 1 95.5 161 PRO A O 1
ATOM 1262 N N . ILE A 1 162 ? -16.453 4.422 -6.93 1 95.88 162 ILE A N 1
ATOM 1263 C CA . ILE A 1 162 ? -17.031 5.242 -7.988 1 95.88 162 ILE A CA 1
ATOM 1264 C C . ILE A 1 162 ? -16.734 6.715 -7.727 1 95.88 162 ILE A C 1
ATOM 1266 O O . ILE A 1 162 ? -16.922 7.207 -6.613 1 95.88 162 ILE A O 1
ATOM 1270 N N . CYS A 1 163 ? -16.234 7.43 -8.734 1 96.81 163 CYS A N 1
ATOM 1271 C CA . CYS A 1 163 ? -15.852 8.828 -8.625 1 96.81 163 CYS A CA 1
ATOM 1272 C C . CYS A 1 163 ? -17.078 9.734 -8.547 1 96.81 163 CYS A C 1
ATOM 1274 O O . CYS A 1 163 ? -18.094 9.461 -9.195 1 96.81 163 CYS A O 1
ATOM 1276 N N . ASP A 1 164 ? -17 10.844 -7.801 1 95.31 164 ASP A N 1
ATOM 1277 C CA . ASP A 1 164 ? -18.141 11.742 -7.586 1 95.31 164 ASP A CA 1
ATOM 1278 C C . ASP A 1 164 ? -17.875 13.117 -8.195 1 95.31 164 ASP A C 1
ATOM 1280 O O . ASP A 1 164 ? -18.5 14.102 -7.812 1 95.31 164 ASP A O 1
ATOM 1284 N N . GLY A 1 165 ? -16.891 13.195 -8.977 1 95.19 165 GLY A N 1
ATOM 1285 C CA . GLY A 1 165 ? -16.578 14.453 -9.633 1 95.19 165 GLY A CA 1
ATOM 1286 C C . GLY A 1 165 ? -15.477 15.234 -8.93 1 95.19 165 GLY A C 1
ATOM 1287 O O . GLY A 1 165 ? -15.039 16.281 -9.414 1 95.19 165 GLY A O 1
ATOM 1288 N N . THR A 1 166 ? -15.047 14.703 -7.785 1 94.62 166 THR A N 1
ATOM 1289 C CA . THR A 1 166 ? -13.961 15.352 -7.055 1 94.62 166 THR A CA 1
ATOM 1290 C C . THR A 1 166 ? -12.68 14.539 -7.16 1 94.62 166 THR A C 1
ATOM 1292 O O . THR A 1 166 ? -12.711 13.359 -7.512 1 94.62 166 THR A O 1
ATOM 1295 N N . ARG A 1 167 ? -11.586 15.195 -6.941 1 94.44 167 ARG A N 1
ATOM 1296 C CA . ARG A 1 167 ? -10.305 14.5 -6.918 1 94.44 167 ARG A CA 1
ATOM 1297 C C . ARG A 1 167 ? -10.039 13.883 -5.551 1 94.44 167 ARG A C 1
ATOM 1299 O O . ARG A 1 167 ? -10.18 14.547 -4.523 1 94.44 167 ARG A O 1
ATOM 1306 N N . PHE A 1 168 ? -9.68 12.594 -5.508 1 95.88 168 PHE A N 1
ATOM 1307 C CA . PHE A 1 168 ? -9.273 11.961 -4.258 1 95.88 168 PHE A CA 1
ATOM 1308 C C . PHE A 1 168 ? -8.562 10.641 -4.531 1 95.88 168 PHE A C 1
ATOM 1310 O O . PHE A 1 168 ? -8.68 10.078 -5.625 1 95.88 168 PHE A O 1
ATOM 1317 N N . MET A 1 169 ? -7.805 10.25 -3.543 1 95.69 169 MET A N 1
ATOM 1318 C CA . MET A 1 169 ? -7.262 8.891 -3.521 1 95.69 169 MET A CA 1
ATOM 1319 C C . MET A 1 169 ? -7.988 8.039 -2.49 1 95.69 169 MET A C 1
ATOM 1321 O O . MET A 1 169 ? -8.445 8.539 -1.465 1 95.69 169 MET A O 1
ATOM 1325 N N . ALA A 1 170 ? -8.078 6.77 -2.84 1 95.94 170 ALA A N 1
ATOM 1326 C CA . ALA A 1 170 ? -8.703 5.809 -1.933 1 95.94 170 ALA A CA 1
ATOM 1327 C C . ALA A 1 170 ? -7.891 4.52 -1.856 1 95.94 170 ALA A C 1
ATOM 1329 O O . ALA A 1 170 ? -7.375 4.043 -2.869 1 95.94 170 ALA A O 1
ATOM 1330 N N . GLU A 1 171 ? -7.773 4.055 -0.687 1 94.19 171 GLU A N 1
ATOM 1331 C CA . GLU A 1 171 ? -7.16 2.752 -0.437 1 94.19 171 GLU A CA 1
ATOM 1332 C C . GLU A 1 171 ? -8.227 1.671 -0.253 1 94.19 171 GLU A C 1
ATOM 1334 O O . GLU A 1 171 ? -9.195 1.863 0.483 1 94.19 171 GLU A O 1
ATOM 1339 N N . LYS A 1 172 ? -8.055 0.597 -0.961 1 93.75 172 LYS A N 1
ATOM 1340 C CA . LYS A 1 172 ? -8.961 -0.541 -0.808 1 93.75 172 LYS A CA 1
ATOM 1341 C C . LYS A 1 172 ? -8.195 -1.808 -0.441 1 93.75 172 LYS A C 1
ATOM 1343 O O . LYS A 1 172 ? -7.309 -2.24 -1.184 1 93.75 172 LYS A O 1
ATOM 1348 N N . GLU A 1 173 ? -8.523 -2.369 0.706 1 91.44 173 GLU A N 1
ATOM 1349 C CA . GLU A 1 173 ? -7.953 -3.646 1.123 1 91.44 173 GLU A CA 1
ATOM 1350 C C . GLU A 1 173 ? -8.523 -4.801 0.305 1 91.44 173 GLU A C 1
ATOM 1352 O O . GLU A 1 173 ? -9.664 -4.73 -0.169 1 91.44 173 GLU A O 1
ATOM 1357 N N . TYR A 1 174 ? -7.699 -5.824 0.14 1 93.06 174 TYR A N 1
ATOM 1358 C CA . TYR A 1 174 ? -8.219 -7.031 -0.5 1 93.06 174 TYR A CA 1
ATOM 1359 C C . TYR A 1 174 ? -7.457 -8.266 -0.032 1 93.06 174 TYR A C 1
ATOM 1361 O O . TYR A 1 174 ? -6.355 -8.156 0.505 1 93.06 174 TYR A O 1
ATOM 1369 N N . THR A 1 175 ? -8.039 -9.422 -0.146 1 93.44 175 THR A N 1
ATOM 1370 C CA . THR A 1 175 ? -7.441 -10.742 -0.016 1 93.44 175 THR A CA 1
ATOM 1371 C C . THR A 1 175 ? -7.754 -11.602 -1.238 1 93.44 175 THR A C 1
ATOM 1373 O O . THR A 1 175 ? -8.719 -11.336 -1.958 1 93.44 175 THR A O 1
ATOM 1376 N N . ALA A 1 176 ? -6.926 -12.555 -1.504 1 95.5 176 ALA A N 1
ATOM 1377 C CA . ALA A 1 176 ? -7.133 -13.422 -2.66 1 95.5 176 ALA A CA 1
ATOM 1378 C C . ALA A 1 176 ? -6.227 -14.648 -2.596 1 95.5 176 ALA A C 1
ATOM 1380 O O . ALA A 1 176 ? -5.281 -14.688 -1.807 1 95.5 176 ALA A O 1
ATOM 1381 N N . GLU A 1 177 ? -6.559 -15.586 -3.408 1 94.25 177 GLU A N 1
ATOM 1382 C CA . GLU A 1 177 ? -5.645 -16.688 -3.729 1 94.25 177 GLU A CA 1
ATOM 1383 C C . GLU A 1 177 ? -4.766 -16.328 -4.926 1 94.25 177 GLU A C 1
ATOM 1385 O O . GLU A 1 177 ? -5.258 -15.82 -5.934 1 94.25 177 GLU A O 1
ATOM 1390 N N . TYR A 1 178 ? -3.537 -16.641 -4.77 1 96.31 178 TYR A N 1
ATOM 1391 C CA . TYR A 1 178 ? -2.631 -16.547 -5.906 1 96.31 178 TYR A CA 1
ATOM 1392 C C . TYR A 1 178 ? -2.006 -17.891 -6.234 1 96.31 178 TYR A C 1
ATOM 1394 O O . TYR A 1 178 ? -1.522 -18.594 -5.34 1 96.31 178 TYR A O 1
ATOM 1402 N N . TRP A 1 179 ? -2.039 -18.203 -7.477 1 93.94 179 TRP A N 1
ATOM 1403 C CA . TRP A 1 179 ? -1.401 -19.391 -8.031 1 93.94 179 TRP A CA 1
ATOM 1404 C C . TRP A 1 179 ? -0.31 -19.016 -9.023 1 93.94 179 TRP A C 1
ATOM 1406 O O . TRP A 1 179 ? -0.572 -18.312 -10 1 93.94 179 TRP A O 1
ATOM 1416 N N . PHE A 1 180 ? 0.863 -19.422 -8.703 1 94.19 180 PHE A N 1
ATOM 1417 C CA . PHE A 1 180 ? 1.998 -19.188 -9.586 1 94.19 180 PHE A CA 1
ATOM 1418 C C . PHE A 1 180 ? 2.463 -20.484 -10.242 1 94.19 180 PHE A C 1
ATOM 1420 O O . PHE A 1 180 ? 2.752 -21.453 -9.555 1 94.19 180 PHE A O 1
ATOM 1427 N N . TYR A 1 181 ? 2.523 -20.453 -11.586 1 92.44 181 TYR A N 1
ATOM 1428 C CA . TYR A 1 181 ? 3.002 -21.578 -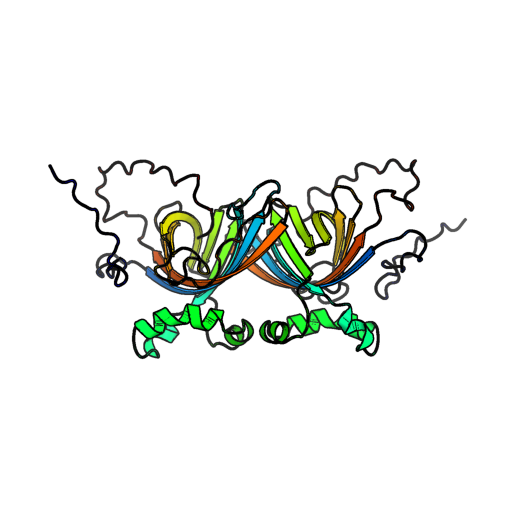12.375 1 92.44 181 TYR A CA 1
ATOM 1429 C C . TYR A 1 181 ? 4.227 -21.203 -13.195 1 92.44 181 TYR A C 1
ATOM 1431 O O . TYR A 1 181 ? 4.207 -20.188 -13.914 1 92.44 181 TYR A O 1
ATOM 1439 N N . TYR A 1 182 ? 5.289 -21.891 -12.977 1 92.75 182 TYR A N 1
ATOM 1440 C CA . TYR A 1 182 ? 6.492 -21.656 -13.773 1 92.75 182 TYR A CA 1
ATOM 1441 C C . TYR A 1 182 ? 6.668 -22.766 -14.812 1 92.75 182 TYR A C 1
ATOM 1443 O O . TYR A 1 182 ? 6.77 -23.938 -14.469 1 92.75 182 TYR A O 1
ATOM 1451 N N . ALA A 1 183 ? 6.441 -22.484 -16.094 1 80.44 183 ALA A N 1
ATOM 1452 C CA . ALA A 1 183 ? 6.648 -23.453 -17.172 1 80.44 183 ALA A CA 1
ATOM 1453 C C . ALA A 1 183 ? 7.965 -23.188 -17.891 1 80.44 183 ALA A C 1
ATOM 1455 O O . ALA A 1 183 ? 8.195 -22.078 -18.391 1 80.44 183 ALA A O 1
ATOM 1456 N N . GLY A 1 184 ? 9.148 -23.328 -17.375 1 65.94 184 GLY A N 1
ATOM 1457 C CA . GLY A 1 184 ? 10.391 -23.141 -18.125 1 65.94 184 GLY A CA 1
ATOM 1458 C C . GLY A 1 184 ? 10.164 -22.828 -19.594 1 65.94 184 GLY A C 1
ATOM 1459 O O . GLY A 1 184 ? 9.297 -23.422 -20.234 1 65.94 184 GLY A O 1
ATOM 1460 N N . GLY A 1 185 ? 10.32 -21.562 -20.172 1 51.22 185 GLY A N 1
ATOM 1461 C CA . GLY A 1 185 ? 10.164 -20.859 -21.438 1 51.22 185 GLY A CA 1
ATOM 1462 C C . GLY A 1 185 ? 9.688 -21.781 -22.547 1 51.22 185 GLY A C 1
ATOM 1463 O O . GLY A 1 185 ? 9.562 -21.344 -23.703 1 51.22 185 GLY A O 1
ATOM 1464 N N . GLU A 1 186 ? 9.852 -23.125 -22.469 1 42.97 186 GLU A N 1
ATOM 1465 C CA . GLU A 1 186 ? 9.469 -23.797 -23.719 1 42.97 186 GLU A CA 1
ATOM 1466 C C . GLU A 1 186 ? 7.949 -23.844 -23.859 1 42.97 186 GLU A C 1
ATOM 1468 O O . GLU A 1 186 ? 7.246 -24.281 -22.938 1 42.97 186 GLU A O 1
ATOM 1473 N N . ASP A 1 187 ? 7.375 -22.906 -24.375 1 42.44 187 ASP A N 1
ATOM 1474 C CA . ASP A 1 187 ? 5.949 -22.922 -24.703 1 42.44 187 ASP A CA 1
ATOM 1475 C C . ASP A 1 187 ? 5.527 -24.297 -25.203 1 42.44 187 ASP A C 1
ATOM 1477 O O . ASP A 1 187 ? 5.789 -24.656 -26.359 1 42.44 187 ASP A O 1
ATOM 1481 N N . LEU A 1 188 ? 5.527 -25.406 -24.484 1 35.81 188 LEU A N 1
ATOM 1482 C CA . LEU A 1 188 ? 5.234 -26.734 -25.016 1 35.81 188 LEU A CA 1
ATOM 1483 C C . LEU A 1 188 ? 3.816 -26.781 -25.578 1 35.81 188 LEU A C 1
ATOM 1485 O O . LEU A 1 188 ? 3.48 -27.703 -26.328 1 35.81 188 LEU A O 1
ATOM 1489 N N . TRP A 1 189 ? 2.789 -26.141 -24.969 1 37.38 189 TRP A N 1
ATOM 1490 C CA . TRP A 1 189 ? 1.463 -26.469 -25.484 1 37.38 189 TRP A CA 1
ATOM 1491 C C . TRP A 1 189 ? 1.105 -25.594 -26.672 1 37.38 189 TRP A C 1
ATOM 1493 O O . TRP A 1 189 ? 0.057 -25.781 -27.297 1 37.38 189 TRP A O 1
ATOM 1503 N N . THR A 1 190 ? 1.503 -24.25 -26.828 1 37.47 190 THR A N 1
ATOM 1504 C CA . THR A 1 190 ? 1.062 -23.562 -28.047 1 37.47 190 THR A CA 1
ATOM 1505 C C . THR A 1 190 ? 1.886 -24.016 -29.25 1 37.47 190 THR A C 1
ATOM 1507 O O . THR A 1 190 ? 3.117 -24 -29.203 1 37.47 190 THR A O 1
ATOM 1510 N N . PRO A 1 191 ? 1.338 -24.734 -30.297 1 36.41 191 PRO A N 1
ATOM 1511 C CA . PRO A 1 191 ? 2.039 -24.938 -31.562 1 36.41 191 PRO A CA 1
ATOM 1512 C C . PRO A 1 191 ? 2.809 -23.703 -32.031 1 36.41 191 PRO A C 1
ATOM 1514 O O . PRO A 1 191 ? 2.408 -22.578 -31.719 1 36.41 191 PRO A O 1
ATOM 1517 N N . THR A 1 192 ? 4.199 -23.781 -32.438 1 36.84 192 THR A N 1
ATOM 1518 C CA . THR A 1 192 ? 5.117 -22.797 -33 1 36.84 192 THR A CA 1
ATOM 1519 C C . THR A 1 192 ? 4.398 -21.906 -34.031 1 36.84 192 THR A C 1
ATOM 1521 O O . THR A 1 192 ? 4.898 -20.844 -34.375 1 36.84 192 THR A O 1
ATOM 1524 N N . ASP A 1 193 ? 3.59 -22.422 -34.938 1 36.88 193 ASP A N 1
ATOM 1525 C CA . ASP A 1 193 ? 2.936 -21.781 -36.062 1 36.88 193 ASP A CA 1
ATOM 1526 C C . ASP A 1 193 ? 1.821 -20.844 -35.625 1 36.88 193 ASP A C 1
ATOM 1528 O O . ASP A 1 193 ? 1.114 -20.266 -36.438 1 36.88 193 ASP A O 1
ATOM 1532 N N . VAL A 1 194 ? 1.207 -21.141 -34.562 1 34.31 194 VAL A N 1
ATOM 1533 C CA . VAL A 1 194 ? 0.191 -20.141 -34.25 1 34.31 194 VAL A CA 1
ATOM 1534 C C . VAL A 1 194 ? 0.862 -18.812 -33.938 1 34.31 194 VAL A C 1
ATOM 1536 O O . VAL A 1 194 ? 1.601 -18.703 -32.938 1 34.31 194 VAL A O 1
ATOM 1539 N N . LYS A 1 195 ? 1.191 -18.078 -34.906 1 33.88 195 LYS A N 1
ATOM 1540 C CA . LYS A 1 195 ? 1.522 -16.672 -34.75 1 33.88 195 LYS A CA 1
ATOM 1541 C C . LYS A 1 195 ? 0.793 -16.047 -33.562 1 33.88 195 LYS A C 1
ATOM 1543 O O . LYS A 1 195 ? -0.438 -15.992 -33.562 1 33.88 195 LYS A O 1
ATOM 1548 N N . ARG A 1 196 ? 1.216 -16.375 -32.375 1 35.5 196 ARG A N 1
ATOM 1549 C CA . ARG A 1 196 ? 0.642 -15.656 -31.234 1 35.5 196 ARG A CA 1
ATOM 1550 C C . ARG A 1 196 ? 0.312 -14.211 -31.609 1 35.5 196 ARG A C 1
ATOM 1552 O O . ARG A 1 196 ? 1.21 -13.422 -31.922 1 35.5 196 ARG A O 1
ATOM 1559 N N . GLU A 1 197 ? -0.706 -14.031 -32.281 1 32.25 197 GLU A N 1
ATOM 1560 C CA . GLU A 1 197 ? -1.084 -12.641 -32.531 1 32.25 197 GLU A CA 1
ATOM 1561 C C . GLU A 1 197 ? -0.665 -11.734 -31.375 1 32.25 197 GLU A C 1
ATOM 1563 O O . GLU A 1 197 ? -0.772 -12.125 -30.203 1 32.25 197 GLU A O 1
ATOM 1568 N N . GLU A 1 198 ? 0.423 -10.992 -31.406 1 34.84 198 GLU A N 1
ATOM 1569 C CA . GLU A 1 198 ? 0.66 -9.836 -30.547 1 34.84 198 GLU A CA 1
ATOM 1570 C C . GLU A 1 198 ? -0.604 -9.445 -29.797 1 34.84 198 GLU A C 1
ATOM 1572 O O . GLU A 1 198 ? -1.52 -8.852 -30.359 1 34.84 198 GLU A O 1
ATOM 1577 N N . SER A 1 199 ? -1.318 -10.406 -29.328 1 34.47 199 SER A N 1
ATOM 1578 C CA . SER A 1 199 ? -2.512 -9.969 -28.609 1 34.47 199 SER A CA 1
ATOM 1579 C C . SER A 1 199 ? -2.297 -8.617 -27.953 1 34.47 199 SER A C 1
ATOM 1581 O O . SER A 1 199 ? -1.275 -8.391 -27.297 1 34.47 199 SER A O 1
ATOM 1583 N N . THR A 1 200 ? -2.631 -7.672 -28.5 1 32.97 200 THR A N 1
ATOM 1584 C CA . THR A 1 200 ? -2.727 -6.34 -27.906 1 32.97 200 THR A CA 1
ATOM 1585 C C . THR A 1 200 ? -2.947 -6.426 -26.406 1 32.97 200 THR A C 1
ATOM 1587 O O . THR A 1 200 ? -4.004 -6.875 -25.953 1 32.97 200 THR A O 1
ATOM 1590 N N . ILE A 1 201 ? -2.07 -7.133 -25.562 1 40.59 201 ILE A N 1
ATOM 1591 C CA . ILE A 1 201 ? -2.178 -6.805 -24.141 1 40.59 201 ILE A CA 1
ATOM 1592 C C . ILE A 1 201 ? -3.107 -5.609 -23.953 1 40.59 201 ILE A C 1
ATOM 1594 O O . ILE A 1 201 ? -2.85 -4.527 -24.5 1 40.59 201 ILE A O 1
ATOM 1598 N N . ALA A 1 202 ? -4.32 -5.863 -23.859 1 38.56 202 ALA A N 1
ATOM 1599 C CA . ALA A 1 202 ? -5.316 -4.801 -23.766 1 38.56 202 ALA A CA 1
ATOM 1600 C C . ALA A 1 202 ? -4.754 -3.598 -23 1 38.56 202 ALA A C 1
ATOM 1602 O O . ALA A 1 202 ? -4.406 -3.703 -21.828 1 38.56 202 ALA A O 1
ATOM 1603 N N . GLN A 1 203 ? -4.07 -2.76 -23.641 1 41.34 203 GLN A N 1
ATOM 1604 C CA . GLN A 1 203 ? -3.561 -1.458 -23.234 1 41.34 203 GLN A CA 1
ATOM 1605 C C . GLN A 1 203 ? -4.41 -0.862 -22.109 1 41.34 203 GLN A C 1
ATOM 1607 O O . GLN A 1 203 ? -3.914 -0.086 -21.297 1 41.34 203 GLN A O 1
ATOM 1612 N N . ASP A 1 204 ? -5.711 -1.406 -22.109 1 43.94 204 ASP A N 1
ATOM 1613 C CA . ASP A 1 204 ? -6.625 -0.665 -21.25 1 43.94 204 ASP A CA 1
ATOM 1614 C C . ASP A 1 204 ? -6.867 -1.41 -19.938 1 43.94 204 ASP A C 1
ATOM 1616 O O . ASP A 1 204 ? -7.758 -1.047 -19.172 1 43.94 204 ASP A O 1
ATOM 1620 N N . MET A 1 205 ? -6.121 -2.561 -19.75 1 45.44 205 MET A N 1
ATOM 1621 C CA . MET A 1 205 ? -6.453 -3.205 -18.484 1 45.44 205 MET A CA 1
ATOM 1622 C C . MET A 1 205 ? -5.672 -2.576 -17.344 1 45.44 205 MET A C 1
ATOM 1624 O O . MET A 1 205 ? -4.527 -2.16 -17.516 1 45.44 205 MET A O 1
ATOM 1628 N N . PRO A 1 206 ? -6.426 -2.375 -16.266 1 47.91 206 PRO A N 1
ATOM 1629 C CA . PRO A 1 206 ? -5.672 -1.813 -15.148 1 47.91 206 PRO A CA 1
ATOM 1630 C C . PRO A 1 206 ? -4.484 -2.682 -14.75 1 47.91 206 PRO A C 1
ATOM 1632 O O . PRO A 1 206 ? -4.539 -3.908 -14.867 1 47.91 206 PRO A O 1
ATOM 1635 N N . ALA A 1 207 ? -3.34 -2.1 -14.617 1 49.06 207 ALA A N 1
ATOM 1636 C CA . ALA A 1 207 ? -2.029 -2.695 -14.367 1 49.06 207 ALA A CA 1
ATOM 1637 C C . ALA A 1 207 ? -2.031 -3.484 -13.055 1 49.06 207 ALA A C 1
ATOM 1639 O O . ALA A 1 207 ? -0.98 -3.939 -12.602 1 49.06 207 ALA A O 1
ATOM 1640 N N . PHE A 1 208 ? -3.316 -3.65 -12.422 1 66.06 208 PHE A N 1
ATOM 1641 C CA . PHE A 1 208 ? -3.191 -4.398 -11.172 1 66.06 208 PHE A CA 1
ATOM 1642 C C . PHE A 1 208 ? -3.369 -5.895 -11.422 1 66.06 208 PHE A C 1
ATOM 1644 O O . PHE A 1 208 ? -4.043 -6.293 -12.375 1 66.06 208 PHE A O 1
ATOM 1651 N N . ILE A 1 209 ? -2.518 -6.805 -10.852 1 66.44 209 ILE A N 1
ATOM 1652 C CA . ILE A 1 209 ? -2.59 -8.258 -10.953 1 66.44 209 ILE A CA 1
ATOM 1653 C C . ILE A 1 209 ? -3.092 -8.844 -9.641 1 66.44 209 ILE A C 1
ATOM 1655 O O . ILE A 1 209 ? -2.963 -8.219 -8.586 1 66.44 209 ILE A O 1
ATOM 1659 N N . MET B 1 1 ? 33.594 40.469 16.75 1 22.06 1 MET B N 1
ATOM 1660 C CA . MET B 1 1 ? 32.188 40.812 16.562 1 22.06 1 MET B CA 1
ATOM 1661 C C . MET B 1 1 ? 31.375 39.531 16.281 1 22.06 1 MET B C 1
ATOM 1663 O O . MET B 1 1 ? 31.609 38.875 15.273 1 22.06 1 MET B O 1
ATOM 1667 N N . SER B 1 2 ? 30.812 38.688 17.297 1 23.17 2 SER B N 1
ATOM 1668 C CA . SER B 1 2 ? 30.453 37.281 17.422 1 23.17 2 SER B CA 1
ATOM 1669 C C . SER B 1 2 ? 29.141 36.969 16.688 1 23.17 2 SER B C 1
ATOM 1671 O O . SER B 1 2 ? 28.156 37.688 16.875 1 23.17 2 SER B O 1
ATOM 1673 N N . HIS B 1 3 ? 29.031 36.312 15.625 1 23.97 3 HIS B N 1
ATOM 1674 C CA . HIS B 1 3 ? 27.953 36.188 14.648 1 23.97 3 HIS B CA 1
ATOM 1675 C C . HIS B 1 3 ? 26.797 35.375 15.211 1 23.97 3 HIS B C 1
ATOM 1677 O O . HIS B 1 3 ? 27 34.406 15.953 1 23.97 3 HIS B O 1
ATOM 1683 N N . PRO B 1 4 ? 25.562 35.812 15.305 1 24.41 4 PRO B N 1
ATOM 1684 C CA . PRO B 1 4 ? 24.438 35.25 16.062 1 24.41 4 PRO B CA 1
ATOM 1685 C C . PRO B 1 4 ? 24.031 33.875 15.586 1 24.41 4 PRO B C 1
ATOM 1687 O O . PRO B 1 4 ? 23.938 33.625 14.383 1 24.41 4 PRO B O 1
ATOM 1690 N N . SER B 1 5 ? 24.156 32.719 16.234 1 23 5 SER B N 1
ATOM 1691 C CA . SER B 1 5 ? 24.062 31.266 16.031 1 23 5 SER B CA 1
ATOM 1692 C C . SER B 1 5 ? 22.625 30.844 15.75 1 23 5 SER B C 1
ATOM 1694 O O . SER B 1 5 ? 21.734 31.109 16.547 1 23 5 SER B O 1
ATOM 1696 N N . THR B 1 6 ? 22.016 30.734 14.656 1 24.56 6 THR B N 1
ATOM 1697 C CA . THR B 1 6 ? 20.625 30.5 14.281 1 24.56 6 THR B CA 1
ATOM 1698 C C . THR B 1 6 ? 20.109 29.219 14.906 1 24.56 6 THR B C 1
ATOM 1700 O O . THR B 1 6 ? 20.625 28.125 14.633 1 24.56 6 THR B O 1
ATOM 1703 N N . PRO B 1 7 ? 19.453 29.078 16.047 1 26.77 7 PRO B N 1
ATOM 1704 C CA . PRO B 1 7 ? 19.25 27.891 16.891 1 26.77 7 PRO B CA 1
ATOM 1705 C C . PRO B 1 7 ? 18.516 26.781 16.172 1 26.77 7 PRO B C 1
ATOM 1707 O O . PRO B 1 7 ? 17.719 27.047 15.266 1 26.77 7 PRO B O 1
ATOM 1710 N N . LEU B 1 8 ? 18.906 25.609 15.938 1 27.92 8 LEU B N 1
ATOM 1711 C CA . LEU B 1 8 ? 18.344 24.344 15.508 1 27.92 8 LEU B CA 1
ATOM 1712 C C . LEU B 1 8 ? 16.984 24.094 16.141 1 27.92 8 LEU B C 1
ATOM 1714 O O . LEU B 1 8 ? 16.766 24.484 17.297 1 27.92 8 LEU B O 1
ATOM 1718 N N . PRO B 1 9 ? 15.688 23.953 15.562 1 31.44 9 PRO B N 1
ATOM 1719 C CA . PRO B 1 9 ? 14.672 23.953 16.609 1 31.44 9 PRO B CA 1
ATOM 1720 C C . PRO B 1 9 ? 15.102 23.141 17.844 1 31.44 9 PRO B C 1
ATOM 1722 O O . PRO B 1 9 ? 15.969 22.266 17.734 1 31.44 9 PRO B O 1
ATOM 1725 N N . PRO B 1 10 ? 14.984 23.328 19.016 1 30.34 10 PRO B N 1
ATOM 1726 C CA . PRO B 1 10 ? 15.828 22.75 20.062 1 30.34 10 PRO B CA 1
ATOM 1727 C C . PRO B 1 10 ? 16 21.25 19.922 1 30.34 10 PRO B C 1
ATOM 1729 O O . PRO B 1 10 ? 15.195 20.594 19.25 1 30.34 10 PRO B O 1
ATOM 1732 N N . HIS B 1 11 ? 17.016 20.594 20.188 1 29.55 11 HIS B N 1
ATOM 1733 C CA . HIS B 1 11 ? 17.547 19.234 20.266 1 29.55 11 HIS B CA 1
ATOM 1734 C C . HIS B 1 11 ? 16.438 18.219 20.516 1 29.55 11 HIS B C 1
ATOM 1736 O O . HIS B 1 11 ? 16.672 17.016 20.422 1 29.55 11 HIS B O 1
ATOM 1742 N N . THR B 1 12 ? 15.602 18.422 21.594 1 31.83 12 THR B N 1
ATOM 1743 C CA . THR B 1 12 ? 14.359 18.234 22.328 1 31.83 12 THR B CA 1
ATOM 1744 C C . THR B 1 12 ? 13.148 18.516 21.438 1 31.83 12 THR B C 1
ATOM 1746 O O . THR B 1 12 ? 12.992 19.625 20.922 1 31.83 12 THR B O 1
ATOM 1749 N N . GLY B 1 13 ? 12.461 17.656 20.625 1 30.67 13 GLY B N 1
ATOM 1750 C CA . GLY B 1 13 ? 12.617 17.734 19.188 1 30.67 13 GLY B CA 1
ATOM 1751 C C . GLY B 1 13 ? 12.398 19.141 18.641 1 30.67 13 GLY B C 1
ATOM 1752 O O . GLY B 1 13 ? 11.836 20 19.328 1 30.67 13 GLY B O 1
ATOM 1753 N N . PRO B 1 14 ? 13.148 19.969 17.891 1 30.36 14 PRO B N 1
ATOM 1754 C CA . PRO B 1 14 ? 13.016 21.391 17.562 1 30.36 14 PRO B CA 1
ATOM 1755 C C . PRO B 1 14 ? 11.578 21.891 17.688 1 30.36 14 PRO B C 1
ATOM 1757 O O . PRO B 1 14 ? 10.633 21.109 17.609 1 30.36 14 PRO B O 1
ATOM 1760 N N . SER B 1 15 ? 11.469 23.219 18.281 1 32.09 15 SER B N 1
ATOM 1761 C CA . SER B 1 15 ? 10.375 24.172 18.172 1 32.09 15 SER B CA 1
ATOM 1762 C C . SER B 1 15 ? 9.805 24.188 16.75 1 32.09 15 SER B C 1
ATOM 1764 O O . SER B 1 15 ? 10.055 25.125 15.992 1 32.09 15 SER B O 1
ATOM 1766 N N . LEU B 1 16 ? 10.359 23.453 15.898 1 33.84 16 LEU B N 1
ATOM 1767 C CA . LEU B 1 16 ? 9.797 23.484 14.555 1 33.84 16 LEU B CA 1
ATOM 1768 C C . LEU B 1 16 ? 8.344 23.938 14.578 1 33.84 16 LEU B C 1
ATOM 1770 O O . LEU B 1 16 ? 7.812 24.406 13.57 1 33.84 16 LEU B O 1
ATOM 1774 N N . PHE B 1 17 ? 7.641 23.078 15.367 1 35.69 17 PHE B N 1
ATOM 1775 C CA . PHE B 1 17 ? 6.215 23.391 15.422 1 35.69 17 PHE B CA 1
ATOM 1776 C C . PHE B 1 17 ? 5.949 24.562 16.359 1 35.69 17 PHE B C 1
ATOM 1778 O O . PHE B 1 17 ? 5.727 24.375 17.547 1 35.69 17 PHE B O 1
ATOM 1785 N N . LYS B 1 18 ? 6.973 25.484 16.516 1 35.41 18 LYS B N 1
ATOM 1786 C CA . LYS B 1 18 ? 6.379 26.656 17.125 1 35.41 18 LYS B CA 1
ATOM 1787 C C . LYS B 1 18 ? 4.914 26.812 16.719 1 35.41 18 LYS B C 1
ATOM 1789 O O . LYS B 1 18 ? 4.578 26.734 15.539 1 35.41 18 LYS B O 1
ATOM 1794 N N . ALA B 1 19 ? 4.129 26.453 17.734 1 34.03 19 ALA B N 1
ATOM 1795 C CA . ALA B 1 19 ? 2.727 26.828 17.562 1 34.03 19 ALA B CA 1
ATOM 1796 C C . ALA B 1 19 ? 2.598 28.125 16.766 1 34.03 19 ALA B C 1
ATOM 1798 O O . ALA B 1 19 ? 3.199 29.141 17.109 1 34.03 19 ALA B O 1
ATOM 1799 N N . ALA B 1 20 ? 2.629 27.953 15.492 1 33.34 20 ALA B N 1
ATOM 1800 C CA . ALA B 1 20 ? 2.188 29.172 14.836 1 33.34 20 ALA B CA 1
ATOM 1801 C C . ALA B 1 20 ? 1.321 30.031 15.766 1 33.34 20 ALA B C 1
ATOM 1803 O O . ALA B 1 20 ? 0.457 29.5 16.469 1 33.34 20 ALA B O 1
ATOM 1804 N N . GLU B 1 21 ? 1.86 31 16.375 1 35.03 21 GLU B N 1
ATOM 1805 C CA . GLU B 1 21 ? 1.001 32 16.984 1 35.03 21 GLU B CA 1
ATOM 1806 C C . GLU B 1 21 ? -0.339 32.094 16.266 1 35.03 21 GLU B C 1
ATOM 1808 O O . GLU B 1 21 ? -0.409 31.906 15.055 1 35.03 21 GLU B O 1
ATOM 1813 N N . PRO B 1 22 ? -1.465 32.094 17.016 1 36.62 22 PRO B N 1
ATOM 1814 C CA . PRO B 1 22 ? -2.84 32.375 16.609 1 36.62 22 PRO B CA 1
ATOM 1815 C C . PRO B 1 22 ? -2.922 33.5 15.547 1 36.62 22 PRO B C 1
ATOM 1817 O O . PRO B 1 22 ? -3.996 34.031 15.32 1 36.62 22 PRO B O 1
ATOM 1820 N N . ALA B 1 23 ? -1.821 34.062 15.07 1 37.31 23 ALA B N 1
ATOM 1821 C CA . ALA B 1 23 ? -2.465 35.219 14.406 1 37.31 23 ALA B CA 1
ATOM 1822 C C . ALA B 1 23 ? -3.49 34.719 13.383 1 37.31 23 ALA B C 1
ATOM 1824 O O . ALA B 1 23 ? -4.645 35.156 13.406 1 37.31 23 ALA B O 1
ATOM 1825 N N . THR B 1 24 ? -3 34.531 11.961 1 46 24 THR B N 1
ATOM 1826 C CA . THR B 1 24 ? -3.852 34.312 10.797 1 46 24 THR B CA 1
ATOM 1827 C C . THR B 1 24 ? -4.371 32.875 10.781 1 46 24 THR B C 1
ATOM 1829 O O . THR B 1 24 ? -3.725 31.969 11.305 1 46 24 THR B O 1
ATOM 1832 N N . ARG B 1 25 ? -5.754 32.625 10.492 1 55.09 25 ARG B N 1
ATOM 1833 C CA . ARG B 1 25 ? -6.668 31.469 10.539 1 55.09 25 ARG B CA 1
ATOM 1834 C C . ARG B 1 25 ? -6.031 30.234 9.914 1 55.09 25 ARG B C 1
ATOM 1836 O O . ARG B 1 25 ? -6.145 30.016 8.711 1 55.09 25 ARG B O 1
ATOM 1843 N N . VAL B 1 26 ? -4.887 29.641 10.531 1 69.94 26 VAL B N 1
ATOM 1844 C CA . VAL B 1 26 ? -4.297 28.391 10.031 1 69.94 26 VAL B CA 1
ATOM 1845 C C . VAL B 1 26 ? -5.078 27.203 10.57 1 69.94 26 VAL B C 1
ATOM 1847 O O . VAL B 1 26 ? -5.23 27.047 11.781 1 69.94 26 VAL B O 1
ATOM 1850 N N . SER B 1 27 ? -5.824 26.594 9.688 1 84.94 27 SER B N 1
ATOM 1851 C CA . SER B 1 27 ? -6.422 25.312 10.055 1 84.94 27 SER B CA 1
ATOM 1852 C C . SER B 1 27 ? -5.352 24.234 10.25 1 84.94 27 SER B C 1
ATOM 1854 O O . SER B 1 27 ? -4.387 24.172 9.484 1 84.94 27 SER B O 1
ATOM 1856 N N . ARG B 1 28 ? -5.441 23.562 11.359 1 90.25 28 ARG B N 1
ATOM 1857 C CA . ARG B 1 28 ? -4.504 22.484 11.68 1 90.25 28 ARG B CA 1
ATOM 1858 C C . ARG B 1 28 ? -5.23 21.156 11.82 1 90.25 28 ARG B C 1
ATOM 1860 O O . ARG B 1 28 ? -6.312 21.078 12.414 1 90.25 28 ARG B O 1
ATOM 1867 N N . TYR B 1 29 ? -4.59 20.094 11.266 1 93.44 29 TYR B N 1
ATOM 1868 C CA . TYR B 1 29 ? -5.07 18.734 11.422 1 93.44 29 TYR B CA 1
ATOM 1869 C C . TYR B 1 29 ? -3.951 17.812 11.891 1 93.44 29 TYR B C 1
ATOM 1871 O O . TYR B 1 29 ? -2.814 17.906 11.422 1 93.44 29 TYR B O 1
ATOM 1879 N N . LEU B 1 30 ? -4.238 17 12.852 1 93.31 30 LEU B N 1
ATOM 1880 C CA . LEU B 1 30 ? -3.281 16.062 13.43 1 93.31 30 LEU B CA 1
ATOM 1881 C C . LEU B 1 30 ? -3.736 14.625 13.227 1 93.31 30 LEU B C 1
ATOM 1883 O O . LEU B 1 30 ? -4.863 14.273 13.578 1 93.31 30 LEU B O 1
ATOM 1887 N N . ALA B 1 31 ? -2.836 13.82 12.656 1 94.81 31 ALA B N 1
ATOM 1888 C CA . ALA B 1 31 ? -3.164 12.414 12.414 1 94.81 31 ALA B CA 1
ATOM 1889 C C . ALA B 1 31 ? -2.051 11.5 12.906 1 94.81 31 ALA B C 1
ATOM 1891 O O . ALA B 1 31 ? -0.88 11.891 12.922 1 94.81 31 ALA B O 1
ATOM 18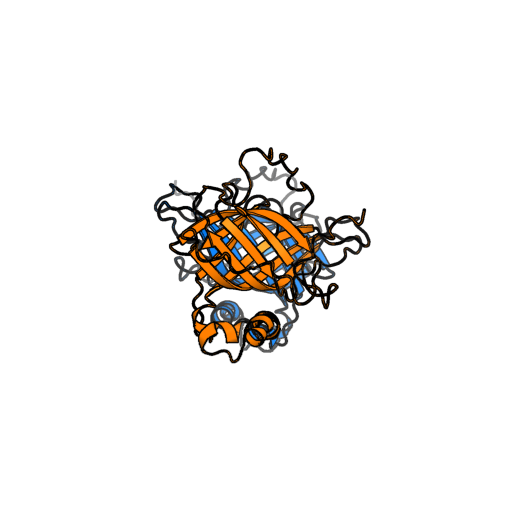92 N N . ILE B 1 32 ? -2.395 10.344 13.359 1 93 32 ILE B N 1
ATOM 1893 C CA . ILE B 1 32 ? -1.495 9.195 13.445 1 93 32 ILE B CA 1
ATOM 1894 C C . ILE B 1 32 ? -1.657 8.32 12.211 1 93 32 ILE B C 1
ATOM 1896 O O . ILE B 1 32 ? -2.773 7.922 11.859 1 93 32 ILE B O 1
ATOM 1900 N N . ALA B 1 33 ? -0.523 8.133 11.578 1 94.94 33 ALA B N 1
ATOM 1901 C CA . ALA B 1 33 ? -0.577 7.41 10.312 1 94.94 33 ALA B CA 1
ATOM 1902 C C . ALA B 1 33 ? -0.054 5.988 10.469 1 94.94 33 ALA B C 1
ATOM 1904 O O . ALA B 1 33 ? 0.834 5.73 11.289 1 94.94 33 ALA B O 1
ATOM 1905 N N . ARG B 1 34 ? -0.587 5.109 9.727 1 91.62 34 ARG B N 1
ATOM 1906 C CA . ARG B 1 34 ? -0.078 3.766 9.477 1 91.62 34 ARG B CA 1
ATOM 1907 C C . ARG B 1 34 ? -0.125 3.426 7.992 1 91.62 34 ARG B C 1
ATOM 1909 O O . ARG B 1 34 ? -1.118 3.707 7.316 1 91.62 34 ARG B O 1
ATOM 1916 N N . GLY B 1 35 ? 0.936 2.902 7.527 1 91.56 35 GLY B N 1
ATOM 1917 C CA . GLY B 1 35 ? 0.957 2.602 6.105 1 91.56 35 GLY B CA 1
ATOM 1918 C C . GLY B 1 35 ? 2.143 1.749 5.691 1 91.56 35 GLY B C 1
ATOM 1919 O O . GLY B 1 35 ? 2.811 1.155 6.543 1 91.56 35 GLY B O 1
ATOM 1920 N N . PHE B 1 36 ? 2.277 1.67 4.352 1 92.06 36 PHE B N 1
ATOM 1921 C CA . PHE B 1 36 ? 3.324 0.866 3.732 1 92.06 36 PHE B CA 1
ATOM 1922 C C . PHE B 1 36 ? 4.066 1.67 2.672 1 92.06 36 PHE B C 1
ATOM 1924 O O . PHE B 1 36 ? 3.453 2.434 1.922 1 92.06 36 PHE B O 1
ATOM 1931 N N . TYR B 1 37 ? 5.336 1.438 2.727 1 94.44 37 TYR B N 1
ATOM 1932 C CA . TYR B 1 37 ? 6.164 1.853 1.603 1 94.44 37 TYR B CA 1
ATOM 1933 C C . TYR B 1 37 ? 6.574 0.655 0.754 1 94.44 37 TYR B C 1
ATOM 1935 O O . TYR B 1 37 ? 6.906 -0.406 1.287 1 94.44 37 TYR B O 1
ATOM 1943 N N . MET B 1 38 ? 6.5 0.897 -0.578 1 95.38 38 MET B N 1
ATOM 1944 C CA . MET B 1 38 ? 7.07 -0.084 -1.494 1 95.38 38 MET B CA 1
ATOM 1945 C C . MET B 1 38 ? 8.398 0.41 -2.059 1 95.38 38 MET B C 1
ATOM 1947 O O . MET B 1 38 ? 8.5 1.549 -2.52 1 95.38 38 MET B O 1
ATOM 1951 N N . TYR B 1 39 ? 9.383 -0.49 -1.949 1 95.81 39 TYR B N 1
ATOM 1952 C CA . TYR B 1 39 ? 10.719 -0.189 -2.447 1 95.81 39 TYR B CA 1
ATOM 1953 C C . TYR B 1 39 ? 11.125 -1.168 -3.541 1 95.81 39 TYR B C 1
ATOM 1955 O O . TYR B 1 39 ? 10.656 -2.307 -3.572 1 95.81 39 TYR B O 1
ATOM 1963 N N . LEU B 1 40 ? 12.008 -0.675 -4.398 1 95.75 40 LEU B N 1
ATOM 1964 C CA . LEU B 1 40 ? 12.531 -1.496 -5.484 1 95.75 40 LEU B CA 1
ATOM 1965 C C . LEU B 1 40 ? 14.055 -1.513 -5.477 1 95.75 40 LEU B C 1
ATOM 1967 O O . LEU B 1 40 ? 14.688 -0.46 -5.383 1 95.75 40 LEU B O 1
ATOM 1971 N N . CYS B 1 41 ? 14.664 -2.674 -5.453 1 96.44 41 CYS B N 1
ATOM 1972 C CA . CYS B 1 41 ? 16.031 -2.867 -5.895 1 96.44 41 CYS B CA 1
ATOM 1973 C C . CYS B 1 41 ? 16.078 -3.299 -7.355 1 96.44 41 CYS B C 1
ATOM 1975 O O . CYS B 1 41 ? 15.57 -4.359 -7.711 1 96.44 41 CYS B O 1
ATOM 1977 N N . PRO B 1 42 ? 16.516 -2.508 -8.273 1 92.38 42 PRO B N 1
ATOM 1978 C CA . PRO B 1 42 ? 16.438 -2.785 -9.711 1 92.38 42 PRO B CA 1
ATOM 1979 C C . PRO B 1 42 ? 17.375 -3.898 -10.148 1 92.38 42 PRO B C 1
ATOM 1981 O O . PRO B 1 42 ? 17.281 -4.391 -11.273 1 92.38 42 PRO B O 1
ATOM 1984 N N . GLY B 1 43 ? 18.188 -4.301 -9.438 1 88.62 43 GLY B N 1
ATOM 1985 C CA . GLY B 1 43 ? 19.203 -5.25 -9.836 1 88.62 43 GLY B CA 1
ATOM 1986 C C . GLY B 1 43 ? 20.562 -4.609 -10.047 1 88.62 43 GLY B C 1
ATOM 1987 O O . GLY B 1 43 ? 20.656 -3.422 -10.375 1 88.62 43 GLY B O 1
ATOM 1988 N N . LYS B 1 44 ? 21.641 -5.164 -9.758 1 84.81 44 LYS B N 1
ATOM 1989 C CA . LYS B 1 44 ? 23.031 -4.734 -9.953 1 84.81 44 LYS B CA 1
ATOM 1990 C C . LYS B 1 44 ? 23.438 -3.691 -8.914 1 84.81 44 LYS B C 1
ATOM 1992 O O . LYS B 1 44 ? 24.594 -3.254 -8.891 1 84.81 44 LYS B O 1
ATOM 1997 N N . SER B 1 45 ? 22.484 -3.143 -8.188 1 84.81 45 SER B N 1
ATOM 1998 C CA . SER B 1 45 ? 22.844 -2.248 -7.094 1 84.81 45 SER B CA 1
ATOM 1999 C C . SER B 1 45 ? 23.25 -3.033 -5.855 1 84.81 45 SER B C 1
ATOM 2001 O O . SER B 1 45 ? 22.484 -3.846 -5.34 1 84.81 45 SER B O 1
ATOM 2003 N N . LEU B 1 46 ? 24.562 -2.812 -5.473 1 90.44 46 LEU B N 1
ATOM 2004 C CA . LEU B 1 46 ? 25.047 -3.473 -4.27 1 90.44 46 LEU B CA 1
ATOM 2005 C C . LEU B 1 46 ? 25.281 -2.463 -3.148 1 90.44 46 LEU B C 1
ATOM 2007 O O . LEU B 1 46 ? 25.859 -1.4 -3.371 1 90.44 46 LEU B O 1
ATOM 2011 N N . ASP B 1 47 ? 24.656 -2.707 -2.016 1 93.06 47 ASP B N 1
ATOM 2012 C CA . ASP B 1 47 ? 24.906 -1.953 -0.792 1 93.06 47 ASP B CA 1
ATOM 2013 C C . ASP B 1 47 ? 24.328 -0.541 -0.892 1 93.06 47 ASP B C 1
ATOM 2015 O O . ASP B 1 47 ? 24.906 0.409 -0.364 1 93.06 47 ASP B O 1
ATOM 2019 N N . GLU B 1 48 ? 23.406 -0.448 -1.728 1 94.25 48 GLU B N 1
ATOM 2020 C CA . GLU B 1 48 ? 22.656 0.807 -1.829 1 94.25 48 GLU B CA 1
ATOM 2021 C C . GLU B 1 48 ? 21.234 0.657 -1.296 1 94.25 48 GLU B C 1
ATOM 2023 O O . GLU B 1 48 ? 20.672 -0.438 -1.324 1 94.25 48 GLU B O 1
ATOM 2028 N N . ALA B 1 49 ? 20.703 1.757 -0.749 1 93.69 49 ALA B N 1
ATOM 2029 C CA . ALA B 1 49 ? 19.312 1.746 -0.311 1 93.69 49 ALA B CA 1
ATOM 2030 C C . ALA B 1 49 ? 18.375 1.533 -1.491 1 93.69 49 ALA B C 1
ATOM 2032 O O . ALA B 1 49 ? 18.578 2.094 -2.57 1 93.69 49 ALA B O 1
ATOM 2033 N N . ALA B 1 50 ? 17.359 0.675 -1.298 1 95.44 50 ALA B N 1
ATOM 2034 C CA . ALA B 1 50 ? 16.359 0.457 -2.334 1 95.44 50 ALA B CA 1
ATOM 2035 C C . ALA B 1 50 ? 15.633 1.756 -2.676 1 95.44 50 ALA B C 1
ATOM 2037 O O . ALA B 1 50 ? 15.57 2.674 -1.855 1 95.44 50 ALA B O 1
ATOM 2038 N N . GLN B 1 51 ? 15.062 1.824 -3.869 1 93.31 51 GLN B N 1
ATOM 2039 C CA . GLN B 1 51 ? 14.398 3.023 -4.371 1 93.31 51 GLN B CA 1
ATOM 2040 C C . GLN B 1 51 ? 12.922 3.035 -3.998 1 93.31 51 GLN B C 1
ATOM 2042 O O . GLN B 1 51 ? 12.219 2.041 -4.195 1 93.31 51 GLN B O 1
ATOM 2047 N N . PHE B 1 52 ? 12.531 4.172 -3.422 1 93.44 52 PHE B N 1
ATOM 2048 C CA . PHE B 1 52 ? 11.117 4.348 -3.119 1 93.44 52 PHE B CA 1
ATOM 2049 C C . PHE B 1 52 ? 10.281 4.262 -4.387 1 93.44 52 PHE B C 1
ATOM 2051 O O . PHE B 1 52 ? 10.625 4.855 -5.41 1 93.44 52 PHE B O 1
ATOM 2058 N N . GLN B 1 53 ? 9.102 3.521 -4.316 1 93.06 53 GLN B N 1
ATOM 2059 C CA . GLN B 1 53 ? 8.219 3.4 -5.465 1 93.06 53 GLN B CA 1
ATOM 2060 C C . GLN B 1 53 ? 6.84 3.99 -5.164 1 93.06 53 GLN B C 1
ATOM 2062 O O . GLN B 1 53 ? 6.293 4.746 -5.969 1 93.06 53 GLN B O 1
ATOM 2067 N N . SER B 1 54 ? 6.266 3.631 -4.02 1 93.88 54 SER B N 1
ATOM 2068 C CA . SER B 1 54 ? 4.918 4.086 -3.699 1 93.88 54 SER B CA 1
ATOM 2069 C C . SER B 1 54 ? 4.645 3.996 -2.203 1 93.88 54 SER B C 1
ATOM 2071 O O . SER B 1 54 ? 5.387 3.342 -1.468 1 93.88 54 SER B O 1
ATOM 2073 N N . GLN B 1 55 ? 3.633 4.723 -1.779 1 95 55 GLN B N 1
ATOM 2074 C CA . GLN B 1 55 ? 3.15 4.637 -0.405 1 95 55 GLN B CA 1
ATOM 2075 C C . GLN B 1 55 ? 1.637 4.449 -0.364 1 95 55 GLN B C 1
ATOM 2077 O O . GLN B 1 55 ? 0.92 4.949 -1.232 1 95 55 GLN B O 1
ATOM 2082 N N . SER B 1 56 ? 1.152 3.682 0.512 1 94 56 SER B N 1
ATOM 2083 C CA . SER B 1 56 ? -0.24 3.533 0.922 1 94 56 SER B CA 1
ATOM 2084 C C . SER B 1 56 ? -0.405 3.777 2.418 1 94 56 SER B C 1
ATOM 2086 O O . SER B 1 56 ? 0.016 2.957 3.236 1 94 56 SER B O 1
ATOM 2088 N N . THR B 1 57 ? -0.961 4.922 2.727 1 94.56 57 THR B N 1
ATOM 2089 C CA . THR B 1 57 ? -0.993 5.363 4.117 1 94.56 57 THR B CA 1
ATOM 2090 C C . THR B 1 57 ? -2.408 5.762 4.527 1 94.56 57 THR B C 1
ATOM 2092 O O . THR B 1 57 ? -3.111 6.434 3.77 1 94.56 57 THR B O 1
ATOM 2095 N N . GLN B 1 58 ? -2.83 5.277 5.648 1 93.31 58 GLN B N 1
ATOM 2096 C CA . GLN B 1 58 ? -4.055 5.742 6.293 1 93.31 58 GLN B CA 1
ATOM 2097 C C . GLN B 1 58 ? -3.748 6.73 7.414 1 93.31 58 GLN B C 1
ATOM 2099 O O . GLN B 1 58 ? -2.814 6.523 8.188 1 93.31 58 GLN B O 1
ATOM 2104 N N . LEU B 1 59 ? -4.512 7.781 7.383 1 94.44 59 LEU B N 1
ATOM 2105 C CA . LEU B 1 59 ? -4.383 8.836 8.383 1 94.44 59 LEU B CA 1
ATOM 2106 C C . LEU B 1 59 ? -5.535 8.773 9.383 1 94.44 59 LEU B C 1
ATOM 2108 O O . LEU B 1 59 ? -6.691 8.969 9.016 1 94.44 59 LEU B O 1
ATOM 2112 N N . TYR B 1 60 ? -5.211 8.555 10.664 1 92.25 60 TYR B N 1
ATOM 2113 C CA . TYR B 1 60 ? -6.234 8.516 11.703 1 92.25 60 TYR B CA 1
ATOM 2114 C C . TYR B 1 60 ? -6.223 9.797 12.531 1 92.25 60 TYR B C 1
ATOM 2116 O O . TYR B 1 60 ? -5.168 10.242 12.977 1 92.25 60 TYR B O 1
ATOM 2124 N N . ASP B 1 61 ? -7.406 10.312 12.703 1 92.12 61 ASP B N 1
ATOM 2125 C CA . ASP B 1 61 ? -7.555 11.547 13.461 1 92.12 61 ASP B CA 1
ATOM 2126 C C . ASP B 1 61 ? -7.082 11.375 14.898 1 92.12 61 ASP B C 1
ATOM 2128 O O . ASP B 1 61 ? -7.621 10.555 15.641 1 92.12 61 ASP B O 1
ATOM 2132 N N . ALA B 1 62 ? -6.164 12.164 15.273 1 89.81 62 ALA B N 1
ATOM 2133 C CA . ALA B 1 62 ? -5.559 12 16.594 1 89.81 62 ALA B CA 1
ATOM 2134 C C . ALA B 1 62 ? -6.129 13.008 17.594 1 89.81 62 ALA B C 1
ATOM 2136 O O . ALA B 1 62 ? -5.91 12.891 18.797 1 89.81 62 ALA B O 1
ATOM 2137 N N . ALA B 1 63 ? -6.855 13.938 17.109 1 86.56 63 ALA B N 1
ATOM 2138 C CA . ALA B 1 63 ? -7.332 15.031 17.953 1 86.56 63 ALA B CA 1
ATOM 2139 C C . ALA B 1 63 ? -8.117 14.5 19.156 1 86.56 63 ALA B C 1
ATOM 2141 O O . ALA B 1 63 ? -7.898 14.938 20.281 1 86.56 63 ALA B O 1
ATOM 2142 N N . PRO B 1 64 ? -8.961 13.539 19 1 85.81 64 PRO B N 1
ATOM 2143 C CA . PRO B 1 64 ? -9.766 13.07 20.141 1 85.81 64 PRO B CA 1
ATOM 2144 C C . PRO B 1 64 ? -8.922 12.375 21.203 1 85.81 64 PRO B C 1
ATOM 2146 O O . PRO B 1 64 ? -9.391 12.172 22.328 1 85.81 64 PRO B O 1
ATOM 2149 N N . LEU B 1 65 ? -7.734 12.008 20.891 1 83.62 65 LEU B N 1
ATOM 2150 C CA . LEU B 1 65 ? -6.871 11.305 21.828 1 83.62 65 LEU B CA 1
ATOM 2151 C C . LEU B 1 65 ? -6.199 12.297 22.781 1 83.62 65 LEU B C 1
ATOM 2153 O O . LEU B 1 65 ? -5.832 11.93 23.906 1 83.62 65 LEU B O 1
ATOM 2157 N N . ILE B 1 66 ? -6.055 13.508 22.359 1 82.12 66 ILE B N 1
ATOM 2158 C CA . ILE B 1 66 ? -5.191 14.484 23.016 1 82.12 66 ILE B CA 1
ATOM 2159 C C . ILE B 1 66 ? -5.684 14.727 24.438 1 82.12 66 ILE B C 1
ATOM 2161 O O . ILE B 1 66 ? -4.906 14.656 25.406 1 82.12 66 ILE B O 1
ATOM 2165 N N . PRO B 1 67 ? -6.992 14.953 24.594 1 82.88 67 PRO B N 1
ATOM 2166 C CA . PRO B 1 67 ? -7.465 15.25 25.938 1 82.88 67 PRO B CA 1
ATOM 2167 C C . PRO B 1 67 ? -7.25 14.086 26.906 1 82.88 67 PRO B C 1
ATOM 2169 O O . PRO B 1 67 ? -7.215 14.289 28.125 1 82.88 67 PRO B O 1
ATOM 2172 N N . ASN B 1 68 ? -7.105 12.922 26.453 1 83.56 68 ASN B N 1
ATOM 2173 C CA . ASN B 1 68 ? -7.02 11.742 27.297 1 83.56 68 ASN B CA 1
ATOM 2174 C C . ASN B 1 68 ? -5.57 11.336 27.547 1 83.56 68 ASN B C 1
ATOM 2176 O O . ASN B 1 68 ? -5.309 10.359 28.25 1 83.56 68 ASN B O 1
ATOM 2180 N N . LEU B 1 69 ? -4.73 12.047 27.016 1 85.75 69 LEU B N 1
ATOM 2181 C CA . LEU B 1 69 ? -3.318 11.742 27.219 1 85.75 69 LEU B CA 1
ATOM 2182 C C . LEU B 1 69 ? -2.756 12.555 28.375 1 85.75 69 LEU B C 1
ATOM 2184 O O . LEU B 1 69 ? -3.139 13.711 28.578 1 85.75 69 LEU B O 1
ATOM 2188 N N . PRO B 1 70 ? -1.905 11.938 29.172 1 88.5 70 PRO B N 1
ATOM 2189 C CA . PRO B 1 70 ? -1.365 12.617 30.344 1 88.5 70 PRO B CA 1
ATOM 2190 C C . PRO B 1 70 ? -0.497 13.82 29.984 1 88.5 70 PRO B C 1
ATOM 2192 O O . PRO B 1 70 ? -0.405 14.773 30.766 1 88.5 70 PRO B O 1
ATOM 2195 N N . ASN B 1 71 ? 0.206 13.703 28.906 1 86.81 71 ASN B N 1
ATOM 2196 C CA . ASN B 1 71 ? 1.09 14.766 28.438 1 86.81 71 ASN B CA 1
ATOM 2197 C C . ASN B 1 71 ? 1.423 14.609 26.953 1 86.81 71 ASN B C 1
ATOM 2199 O O . ASN B 1 71 ? 1.004 13.641 26.312 1 86.81 71 ASN B O 1
ATOM 2203 N N . GLU B 1 72 ? 2.158 15.562 26.5 1 84.38 72 GLU B N 1
ATOM 2204 C CA . GLU B 1 72 ? 2.539 15.602 25.094 1 84.38 72 GLU B CA 1
ATOM 2205 C C . GLU B 1 72 ? 3.455 14.43 24.734 1 84.38 72 GLU B C 1
ATOM 2207 O O . GLU B 1 72 ? 3.379 13.891 23.625 1 84.38 72 GLU B O 1
ATOM 2212 N N . ALA B 1 73 ? 4.281 14.094 25.656 1 87.75 73 ALA B N 1
ATOM 2213 C CA . ALA B 1 73 ? 5.211 12.992 25.422 1 87.75 73 ALA B CA 1
ATOM 2214 C C . ALA B 1 73 ? 4.465 11.695 25.141 1 87.75 73 ALA B C 1
ATOM 2216 O O . ALA B 1 73 ? 4.91 10.883 24.328 1 87.75 73 ALA B O 1
ATOM 2217 N N . ALA B 1 74 ? 3.383 11.57 25.797 1 86.38 74 ALA B N 1
ATOM 2218 C CA . ALA B 1 74 ? 2.568 10.375 25.594 1 86.38 74 ALA B CA 1
ATOM 2219 C C . ALA B 1 74 ? 2.033 10.328 24.156 1 86.38 74 ALA B C 1
ATOM 2221 O O . ALA B 1 74 ? 1.928 9.25 23.562 1 86.38 74 ALA B O 1
ATOM 2222 N N . PHE B 1 75 ? 1.703 11.469 23.641 1 86.19 75 PHE B N 1
ATOM 2223 C CA . PHE B 1 75 ? 1.244 11.531 22.266 1 86.19 75 PHE B CA 1
ATOM 2224 C C . PHE B 1 75 ? 2.354 11.125 21.297 1 86.19 75 PHE B C 1
ATOM 2226 O O . PHE B 1 75 ? 2.125 10.336 20.375 1 86.19 75 PHE B O 1
ATOM 2233 N N . HIS B 1 76 ? 3.555 11.578 21.562 1 91.19 76 HIS B N 1
ATOM 2234 C CA . HIS B 1 76 ? 4.695 11.336 20.688 1 91.19 76 HIS B CA 1
ATOM 2235 C C . HIS B 1 76 ? 5.109 9.867 20.719 1 91.19 76 HIS B C 1
ATOM 2237 O O . HIS B 1 76 ? 5.859 9.406 19.859 1 91.19 76 HIS B O 1
ATOM 2243 N N . GLU B 1 77 ? 4.605 9.102 21.625 1 89 77 GLU B N 1
ATOM 2244 C CA . GLU B 1 77 ? 4.945 7.684 21.75 1 89 77 GLU B CA 1
ATOM 2245 C C . GLU B 1 77 ? 3.951 6.809 20.984 1 89 77 GLU B C 1
ATOM 2247 O O . GLU B 1 77 ? 4.203 5.621 20.766 1 89 77 GLU B O 1
ATOM 2252 N N . LEU B 1 78 ? 2.91 7.395 20.531 1 88.12 78 LEU B N 1
ATOM 2253 C CA . LEU B 1 78 ? 1.807 6.621 19.969 1 88.12 78 LEU B CA 1
ATOM 2254 C C . LEU B 1 78 ? 2.236 5.902 18.688 1 88.12 78 LEU B C 1
ATOM 2256 O O . LEU B 1 78 ? 1.915 4.727 18.5 1 88.12 78 LEU B O 1
ATOM 2260 N N . PRO B 1 79 ? 2.961 6.594 17.797 1 91.38 79 PRO B N 1
ATOM 2261 C CA . PRO B 1 79 ? 3.344 5.879 16.578 1 91.38 79 PRO B CA 1
ATOM 2262 C C . PRO B 1 79 ? 4.137 4.605 16.859 1 91.38 79 PRO B C 1
ATOM 2264 O O . PRO B 1 79 ? 3.85 3.553 16.281 1 91.38 79 PRO B O 1
ATOM 2267 N N . ALA B 1 80 ? 5.09 4.656 17.766 1 89.62 80 ALA B N 1
ATOM 2268 C CA . ALA B 1 80 ? 5.887 3.475 18.078 1 89.62 80 ALA B CA 1
ATOM 2269 C C . ALA B 1 80 ? 5.016 2.363 18.656 1 89.62 80 ALA B C 1
ATOM 2271 O O . ALA B 1 80 ? 5.211 1.187 18.344 1 89.62 80 ALA B O 1
ATOM 2272 N N . ARG B 1 81 ? 4.121 2.75 19.5 1 84.62 81 ARG B N 1
ATOM 2273 C CA . ARG B 1 81 ? 3.211 1.771 20.078 1 84.62 81 ARG B CA 1
ATOM 2274 C C . ARG B 1 81 ? 2.342 1.123 19 1 84.62 81 ARG B C 1
ATOM 2276 O O . ARG B 1 81 ? 2.092 -0.083 19.047 1 84.62 81 ARG B O 1
ATOM 2283 N N . LEU B 1 82 ? 1.907 1.948 18.094 1 83.81 82 LEU B N 1
ATOM 2284 C CA . LEU B 1 82 ? 1.056 1.457 17.016 1 83.81 82 LEU B CA 1
ATOM 2285 C C . LEU B 1 82 ? 1.841 0.55 16.078 1 83.81 82 LEU B C 1
ATOM 2287 O O . LEU B 1 82 ? 1.278 -0.377 15.492 1 83.81 82 LEU B O 1
ATOM 2291 N N . TYR B 1 83 ? 3.01 0.821 15.93 1 86.06 83 TYR B N 1
ATOM 2292 C CA . TYR B 1 83 ? 3.859 0.015 15.055 1 86.06 83 TYR B CA 1
ATOM 2293 C C . TYR B 1 83 ? 3.961 -1.417 15.57 1 86.06 83 TYR B C 1
ATOM 2295 O O . TYR B 1 83 ? 3.965 -2.365 14.781 1 86.06 83 TYR B O 1
ATOM 2303 N N . ASP B 1 84 ? 4.121 -1.495 16.891 1 72.19 84 ASP B N 1
ATOM 2304 C CA . ASP B 1 84 ? 4.25 -2.797 17.531 1 72.19 84 ASP B CA 1
ATOM 2305 C C . ASP B 1 84 ? 2.895 -3.496 17.625 1 72.19 84 ASP B C 1
ATOM 2307 O O . ASP B 1 84 ? 2.83 -4.715 17.797 1 72.19 84 ASP B O 1
ATOM 2311 N N . PHE B 1 85 ? 1.929 -2.58 17.516 1 62.25 85 PHE B N 1
ATOM 2312 C CA . PHE B 1 85 ? 0.594 -3.125 17.734 1 62.25 85 PHE B CA 1
ATOM 2313 C C . PHE B 1 85 ? 0.045 -3.74 16.453 1 62.25 85 PHE B C 1
ATOM 2315 O O . PHE B 1 85 ? 0.357 -3.281 15.352 1 62.25 85 PHE B O 1
ATOM 2322 N N . ASP B 1 86 ? -0.558 -4.812 16.609 1 51.62 86 ASP B N 1
ATOM 2323 C CA . ASP B 1 86 ? -1.262 -5.508 15.531 1 51.62 86 ASP B CA 1
ATOM 2324 C C . ASP B 1 86 ? -2.35 -4.625 14.922 1 51.62 86 ASP B C 1
ATOM 2326 O O . ASP B 1 86 ? -2.975 -3.828 15.633 1 51.62 86 ASP B O 1
ATOM 2330 N N . TYR B 1 87 ? -2.254 -4.199 13.586 1 47.94 87 TYR B N 1
ATOM 2331 C CA . TYR B 1 87 ? -3.244 -3.445 12.828 1 47.94 87 TYR B CA 1
ATOM 2332 C C . TYR B 1 87 ? -4.645 -3.664 13.391 1 47.94 87 TYR B C 1
ATOM 2334 O O . TYR B 1 87 ? -5.461 -2.74 13.414 1 47.94 87 TYR B O 1
ATOM 2342 N N . ALA B 1 88 ? -4.961 -4.918 13.922 1 43.06 88 ALA B N 1
ATOM 2343 C CA . ALA B 1 88 ? -6.301 -5.227 14.414 1 43.06 88 ALA B CA 1
ATOM 2344 C C . ALA B 1 88 ? -6.695 -4.293 15.555 1 43.06 88 ALA B C 1
ATOM 2346 O O . ALA B 1 88 ? -7.863 -3.926 15.688 1 43.06 88 ALA B O 1
ATOM 2347 N N . GLN B 1 89 ? -5.773 -4.012 16.266 1 45.88 89 GLN B N 1
ATOM 2348 C CA . GLN B 1 89 ? -6.133 -3.201 17.422 1 45.88 89 GLN B CA 1
ATOM 2349 C C . GLN B 1 89 ? -6.496 -1.778 17.016 1 45.88 89 GLN B C 1
ATOM 2351 O O . GLN B 1 89 ? -7.297 -1.117 17.672 1 45.88 89 GLN B O 1
ATOM 2356 N N . LEU B 1 90 ? -5.953 -1.395 15.914 1 49.25 90 LEU B N 1
ATOM 2357 C CA . LEU B 1 90 ? -6.289 -0.051 15.453 1 49.25 90 LEU B CA 1
ATOM 2358 C C . LEU B 1 90 ? -7.742 0.02 14.992 1 49.25 90 LEU B C 1
ATOM 2360 O O . LEU B 1 90 ? -8.422 1.021 15.227 1 49.25 90 LEU B O 1
ATOM 2364 N N . ARG B 1 91 ? -8.148 -1.154 14.266 1 47.66 91 ARG B N 1
ATOM 2365 C CA . ARG B 1 91 ? -9.547 -1.144 13.836 1 47.66 91 ARG B CA 1
ATOM 2366 C C . ARG B 1 91 ? -10.492 -1.117 15.031 1 47.66 91 ARG B C 1
ATOM 2368 O O . ARG B 1 91 ? -11.633 -0.676 14.914 1 47.66 91 ARG B O 1
ATOM 2375 N N . ASN B 1 92 ? -9.914 -1.802 16.016 1 47.94 92 ASN B N 1
ATOM 2376 C CA . ASN B 1 92 ? -10.734 -1.735 17.234 1 47.94 92 ASN B CA 1
ATOM 2377 C C . ASN B 1 92 ? -10.602 -0.385 17.922 1 47.94 92 ASN B C 1
ATOM 2379 O O . ASN B 1 92 ? -11.234 -0.146 18.953 1 47.94 92 ASN B O 1
ATOM 2383 N N . THR B 1 93 ? -9.617 0.366 17.375 1 54.5 93 THR B N 1
ATOM 2384 C CA . THR B 1 93 ? -9.57 1.68 18.016 1 54.5 93 THR B CA 1
ATOM 2385 C C . THR B 1 93 ? -10.656 2.59 17.453 1 54.5 93 THR B C 1
ATOM 2387 O O . THR B 1 93 ? -11.234 2.305 16.406 1 54.5 93 THR B O 1
ATOM 2390 N N . THR B 1 94 ? -11.133 3.359 18.266 1 62.84 94 THR B N 1
ATOM 2391 C CA . THR B 1 94 ? -12.148 4.398 18.109 1 62.84 94 THR B CA 1
ATOM 2392 C C . THR B 1 94 ? -11.648 5.5 17.188 1 62.84 94 THR B C 1
ATOM 2394 O O . THR B 1 94 ? -12.281 6.551 17.062 1 62.84 94 THR B O 1
ATOM 2397 N N . LEU B 1 95 ? -10.414 5.176 16.5 1 77.88 95 LEU B N 1
ATOM 2398 C CA . LEU B 1 95 ? -9.961 6.344 15.758 1 77.88 95 LEU B CA 1
ATOM 2399 C C . LEU B 1 95 ? -10.602 6.387 14.375 1 77.88 95 LEU B C 1
ATOM 2401 O O . LEU B 1 95 ? -10.68 5.367 13.688 1 77.88 95 LEU B O 1
ATOM 2405 N N . GLU B 1 96 ? -11.062 7.457 14.094 1 87.19 96 GLU B N 1
ATOM 2406 C CA . GLU B 1 96 ? -11.68 7.688 12.789 1 87.19 96 GLU B CA 1
ATOM 2407 C C . GLU B 1 96 ? -10.625 7.961 11.727 1 87.19 96 GLU B C 1
ATOM 2409 O O . GLU B 1 96 ? -9.719 8.773 11.93 1 87.19 96 GLU B O 1
ATOM 2414 N N . CYS B 1 97 ? -10.641 7.195 10.625 1 91.25 97 CYS B N 1
ATOM 2415 C CA . CYS B 1 97 ? -9.766 7.492 9.492 1 91.25 97 CYS B CA 1
ATOM 2416 C C . CYS B 1 97 ? -10.172 8.797 8.828 1 91.25 97 CYS B C 1
ATOM 2418 O O . CYS B 1 97 ? -11.305 8.945 8.367 1 91.25 97 CYS B O 1
ATOM 2420 N N . MET B 1 98 ? -9.273 9.758 8.742 1 95 98 MET B N 1
ATOM 2421 C CA . MET B 1 98 ? -9.609 11.086 8.227 1 95 98 MET B CA 1
ATOM 2422 C C . MET B 1 98 ? -9 11.305 6.848 1 95 98 MET B C 1
ATOM 2424 O O . MET B 1 98 ? -9.172 12.367 6.25 1 95 98 MET B O 1
ATOM 2428 N N . GLY B 1 99 ? -8.234 10.367 6.332 1 96.75 99 GLY B N 1
ATOM 2429 C CA . GLY B 1 99 ? -7.629 10.578 5.027 1 96.75 99 GLY B CA 1
ATOM 2430 C C . GLY B 1 99 ? -6.684 9.469 4.613 1 96.75 99 GLY B C 1
ATOM 2431 O O . GLY B 1 99 ? -6.594 8.438 5.293 1 96.75 99 GLY B O 1
ATOM 2432 N N . THR B 1 100 ? -6.043 9.656 3.473 1 96.69 100 THR B N 1
ATOM 2433 C CA . THR B 1 100 ? -5.098 8.695 2.908 1 96.69 100 THR B CA 1
ATOM 2434 C C . THR B 1 100 ? -4.004 9.414 2.125 1 96.69 100 THR B C 1
ATOM 2436 O O . THR B 1 100 ? -4.195 10.539 1.669 1 96.69 100 THR B O 1
ATOM 2439 N N . ILE B 1 101 ? -2.877 8.789 2.094 1 96.94 101 ILE B N 1
ATOM 2440 C CA . ILE B 1 101 ? -1.791 9.227 1.223 1 96.94 101 ILE B CA 1
ATOM 2441 C C . ILE B 1 101 ? -1.426 8.109 0.249 1 96.94 101 ILE B C 1
ATOM 2443 O O . ILE B 1 101 ? -1.193 6.969 0.662 1 96.94 101 ILE B O 1
ATOM 2447 N N . GLY B 1 102 ? -1.497 8.398 -1.002 1 95.94 102 GLY B N 1
ATOM 2448 C CA . GLY B 1 102 ? -1.036 7.492 -2.043 1 95.94 102 GLY B CA 1
ATOM 2449 C C . GLY B 1 102 ? -0.043 8.133 -2.994 1 95.94 102 GLY B C 1
ATOM 2450 O O . GLY B 1 102 ? 0.426 9.25 -2.75 1 95.94 102 GLY B O 1
ATOM 2451 N N . THR B 1 103 ? 0.344 7.414 -3.963 1 93.88 103 THR B N 1
ATOM 2452 C CA . THR B 1 103 ? 1.325 7.883 -4.938 1 93.88 103 THR B CA 1
ATOM 2453 C C . THR B 1 103 ? 0.761 7.809 -6.352 1 93.88 103 THR B C 1
ATOM 2455 O O . THR B 1 103 ? 0.17 6.801 -6.738 1 93.88 103 THR B O 1
ATOM 2458 N N . ASP B 1 104 ? 0.822 8.883 -7.027 1 89.06 104 ASP B N 1
ATOM 2459 C CA . ASP B 1 104 ? 0.539 8.977 -8.453 1 89.06 104 ASP B CA 1
ATOM 2460 C C . ASP B 1 104 ? 1.738 9.531 -9.219 1 89.06 104 ASP B C 1
ATOM 2462 O O . ASP B 1 104 ? 2.129 10.68 -9.023 1 89.06 104 ASP B O 1
ATOM 2466 N N . ASN B 1 105 ? 2.287 8.695 -10.172 1 85.88 105 ASN B N 1
ATOM 2467 C CA . ASN B 1 105 ? 3.438 9.109 -10.969 1 85.88 105 ASN B CA 1
ATOM 2468 C C . ASN B 1 105 ? 4.539 9.703 -10.094 1 85.88 105 ASN B C 1
ATOM 2470 O O . ASN B 1 105 ? 5.02 10.805 -10.352 1 85.88 105 ASN B O 1
ATOM 2474 N N . LYS B 1 106 ? 4.945 9 -9.055 1 84 106 LYS B N 1
ATOM 2475 C CA . LYS B 1 106 ? 6.047 9.305 -8.156 1 84 106 LYS B CA 1
ATOM 2476 C C . LYS B 1 106 ? 5.746 10.539 -7.312 1 84 106 LYS B C 1
ATOM 2478 O O . LYS B 1 106 ? 6.656 11.148 -6.746 1 84 106 LYS B O 1
ATOM 2483 N N . THR B 1 107 ? 4.512 10.969 -7.277 1 89.88 107 THR B N 1
ATOM 2484 C CA . THR B 1 107 ? 4.102 12.117 -6.469 1 89.88 107 THR B CA 1
ATOM 2485 C C . THR B 1 107 ? 3.104 11.688 -5.398 1 89.88 107 THR B C 1
ATOM 2487 O O . THR B 1 107 ? 2.166 10.938 -5.68 1 89.88 107 THR B O 1
ATOM 2490 N N . ALA B 1 108 ? 3.373 12.141 -4.219 1 94.69 108 ALA B N 1
ATOM 2491 C CA . ALA B 1 108 ? 2.436 11.859 -3.135 1 94.69 108 ALA B CA 1
ATOM 2492 C C . ALA B 1 108 ? 1.144 12.656 -3.305 1 94.69 108 ALA B C 1
ATOM 2494 O O . ALA B 1 108 ? 1.18 13.859 -3.576 1 94.69 108 ALA B O 1
ATOM 2495 N N . ILE B 1 109 ? 0.024 12.016 -3.23 1 95.44 109 ILE B N 1
ATOM 2496 C CA . ILE B 1 109 ? -1.289 12.656 -3.199 1 95.44 109 ILE B CA 1
ATOM 2497 C C . ILE B 1 109 ? -1.913 12.477 -1.816 1 95.44 109 ILE B C 1
ATOM 2499 O O . ILE B 1 109 ? -2.131 11.352 -1.363 1 95.44 109 ILE B O 1
ATOM 2503 N N . VAL B 1 110 ? -2.139 13.57 -1.186 1 97.25 110 VAL B N 1
ATOM 2504 C CA . VAL B 1 110 ? -2.803 13.578 0.113 1 97.25 110 VAL B CA 1
ATOM 2505 C C . VAL B 1 110 ? -4.301 13.812 -0.075 1 97.25 110 VAL B C 1
ATOM 2507 O O . VAL B 1 110 ? -4.707 14.758 -0.753 1 97.25 110 VAL B O 1
ATOM 2510 N N . THR B 1 111 ? -5.09 12.969 0.421 1 97.81 111 THR B N 1
ATOM 2511 C CA . THR B 1 111 ? -6.531 13.18 0.516 1 97.81 111 THR B CA 1
ATOM 2512 C C . THR B 1 111 ? -6.973 13.25 1.976 1 97.81 111 THR B C 1
ATOM 2514 O O . THR B 1 111 ? -6.906 12.25 2.699 1 97.81 111 THR B O 1
ATOM 2517 N N . LEU B 1 112 ? -7.301 14.406 2.41 1 97.19 112 LEU B N 1
ATOM 2518 C CA . LEU B 1 112 ? -8.016 14.594 3.67 1 97.19 112 LEU B CA 1
ATOM 2519 C C . LEU B 1 112 ? -9.523 14.625 3.441 1 97.19 112 LEU B C 1
ATOM 2521 O O . LEU B 1 112 ? -10.031 15.523 2.768 1 97.19 112 LEU B O 1
ATOM 2525 N N . PHE B 1 113 ? -10.148 13.648 4 1 95.75 113 PHE B N 1
ATOM 2526 C CA . PHE B 1 113 ? -11.562 13.461 3.701 1 95.75 113 PHE B CA 1
ATOM 2527 C C . PHE B 1 113 ? -12.367 14.695 4.078 1 95.75 113 PHE B C 1
ATOM 2529 O O . PHE B 1 113 ? -12.273 15.188 5.203 1 95.75 113 PHE B O 1
ATOM 2536 N N . GLU B 1 114 ? -13.172 15.227 3.082 1 92.75 114 GLU B N 1
ATOM 2537 C CA . GLU B 1 114 ? -14.07 16.359 3.207 1 92.75 114 GLU B CA 1
ATOM 2538 C C . GLU B 1 114 ? -13.305 17.656 3.492 1 92.75 114 GLU B C 1
ATOM 2540 O O . GLU B 1 114 ? -13.883 18.641 3.963 1 92.75 114 GLU B O 1
ATOM 2545 N N . ILE B 1 115 ? -12.094 17.688 3.301 1 94.5 115 ILE B N 1
ATOM 2546 C CA . ILE B 1 115 ? -11.273 18.875 3.547 1 94.5 115 ILE B CA 1
ATOM 2547 C C . ILE B 1 115 ? -10.539 19.266 2.268 1 94.5 115 ILE B C 1
ATOM 2549 O O . ILE B 1 115 ? -10.75 20.359 1.737 1 94.5 115 ILE B O 1
ATOM 2553 N N . ALA B 1 116 ? -9.672 18.375 1.746 1 95.19 116 ALA B N 1
ATOM 2554 C CA . ALA B 1 116 ? -8.875 18.734 0.578 1 95.19 116 ALA B CA 1
ATOM 2555 C C . ALA B 1 116 ? -8.188 17.5 -0.018 1 95.19 116 ALA B C 1
ATOM 2557 O O . ALA B 1 116 ? -7.973 16.5 0.676 1 95.19 116 ALA B O 1
ATOM 2558 N N . THR B 1 117 ? -7.875 17.484 -1.255 1 96.81 117 THR B N 1
ATOM 2559 C CA . THR B 1 117 ? -6.949 16.609 -1.952 1 96.81 117 THR B CA 1
ATOM 2560 C C . THR B 1 117 ? -5.891 17.406 -2.701 1 96.81 117 THR B C 1
ATOM 2562 O O . THR B 1 117 ? -6.219 18.312 -3.471 1 96.81 117 THR B O 1
ATOM 2565 N N . PHE B 1 118 ? -4.621 17.094 -2.439 1 94.81 118 PHE B N 1
ATOM 2566 C CA . PHE B 1 118 ? -3.561 17.891 -3.055 1 94.81 118 PHE B CA 1
ATOM 2567 C C . PHE B 1 118 ? -2.291 17.062 -3.217 1 94.81 118 PHE B C 1
ATOM 2569 O O . PHE B 1 118 ? -2.125 16.031 -2.555 1 94.81 118 PHE B O 1
ATOM 2576 N N . GLU B 1 119 ? -1.441 17.5 -4.121 1 94.06 119 GLU B N 1
ATOM 2577 C CA . GLU B 1 119 ? -0.1 16.953 -4.273 1 94.06 119 GLU B CA 1
ATOM 2578 C C . GLU B 1 119 ? 0.839 17.469 -3.189 1 94.06 119 GLU B C 1
ATOM 2580 O O . GLU B 1 119 ? 0.809 18.656 -2.852 1 94.06 119 GLU B O 1
ATOM 2585 N N . ALA B 1 120 ? 1.558 16.578 -2.633 1 94.06 120 ALA B N 1
ATOM 2586 C CA . ALA B 1 120 ? 2.582 16.969 -1.663 1 94.06 120 ALA B CA 1
ATOM 2587 C C . ALA B 1 120 ? 3.982 16.719 -2.217 1 94.06 120 ALA B C 1
ATOM 2589 O O . ALA B 1 120 ? 4.273 15.625 -2.719 1 94.06 120 ALA B O 1
ATOM 2590 N N . LEU B 1 121 ? 4.805 17.734 -2.098 1 91.12 121 LEU B N 1
ATOM 2591 C CA . LEU B 1 121 ? 6.184 17.688 -2.574 1 91.12 121 LEU B CA 1
ATOM 2592 C C . LEU B 1 121 ? 7.164 17.703 -1.408 1 91.12 121 LEU B C 1
ATOM 2594 O O . LEU B 1 121 ? 6.988 18.469 -0.457 1 91.12 121 LEU B O 1
ATOM 2598 N N . PRO B 1 122 ? 8.125 16.797 -1.541 1 90.5 122 PRO B N 1
ATOM 2599 C CA . PRO B 1 122 ? 9.141 16.844 -0.481 1 90.5 122 PRO B CA 1
ATOM 2600 C C . PRO B 1 122 ? 9.891 18.172 -0.446 1 90.5 122 PRO B C 1
ATOM 2602 O O . PRO B 1 122 ? 10.188 18.75 -1.497 1 90.5 122 PRO B O 1
ATOM 2605 N N . TYR B 1 123 ? 10.141 18.703 0.747 1 86.69 123 TYR B N 1
ATOM 2606 C CA . TYR B 1 123 ? 10.867 19.953 0.928 1 86.69 123 TYR B CA 1
ATOM 2607 C C . TYR B 1 123 ? 12.164 19.719 1.693 1 86.69 123 TYR B C 1
ATOM 2609 O O . TYR B 1 123 ? 13.242 20.125 1.241 1 86.69 123 TYR B O 1
ATOM 2617 N N . GLU B 1 124 ? 12.148 19.078 2.854 1 84.81 124 GLU B N 1
ATOM 2618 C CA . GLU B 1 124 ? 13.32 18.688 3.641 1 84.81 124 GLU B CA 1
ATOM 2619 C C . GLU B 1 124 ? 13.055 17.422 4.449 1 84.81 124 GLU B C 1
ATOM 2621 O O . GLU B 1 124 ? 11.898 17.062 4.688 1 84.81 124 GLU B O 1
ATOM 2626 N N . SER B 1 125 ? 14.125 16.734 4.727 1 88.44 125 SER B N 1
ATOM 2627 C CA . SER B 1 125 ? 14.023 15.539 5.566 1 88.44 125 SER B CA 1
ATOM 2628 C C . SER B 1 125 ? 15.281 15.352 6.41 1 88.44 125 SER B C 1
ATOM 2630 O O . SER B 1 125 ? 16.359 15.828 6.043 1 88.44 125 SER B O 1
ATOM 2632 N N . VAL B 1 126 ? 15.117 14.727 7.566 1 86.81 126 VAL B N 1
ATOM 2633 C CA . VAL B 1 126 ? 16.234 14.438 8.469 1 86.81 126 VAL B CA 1
ATOM 2634 C C . VAL B 1 126 ? 16.109 13.016 9 1 86.81 126 VAL B C 1
ATOM 2636 O O . VAL B 1 126 ? 15.008 12.461 9.07 1 86.81 126 VAL B O 1
ATOM 2639 N N . LEU B 1 127 ? 17.25 12.477 9.273 1 88.38 127 LEU B N 1
ATOM 2640 C CA . LEU B 1 127 ? 17.219 11.195 9.969 1 88.38 127 LEU B CA 1
ATOM 2641 C C . LEU B 1 127 ? 16.562 11.328 11.336 1 88.38 127 LEU B C 1
ATOM 2643 O O . LEU B 1 127 ? 16.688 12.367 11.992 1 88.38 127 LEU B O 1
ATOM 2647 N N . PRO B 1 128 ? 15.859 10.234 11.703 1 90.06 128 PRO B N 1
ATOM 2648 C CA . PRO B 1 128 ? 15.32 10.312 13.062 1 90.06 128 PRO B CA 1
ATOM 2649 C C . PRO B 1 128 ? 16.406 10.352 14.125 1 90.06 128 PRO B C 1
ATOM 2651 O O . PRO B 1 128 ? 17.516 9.867 13.898 1 90.06 128 PRO B O 1
ATOM 2654 N N . PRO B 1 129 ? 16.109 10.977 15.242 1 89.31 129 PRO B N 1
ATOM 2655 C CA . PRO B 1 129 ? 17.109 11.102 16.297 1 89.31 129 PRO B CA 1
ATOM 2656 C C . PRO B 1 129 ? 17.547 9.75 16.844 1 89.31 129 PRO B C 1
ATOM 2658 O O . PRO B 1 129 ? 18.703 9.594 17.266 1 89.31 129 PRO B O 1
ATOM 2661 N N . ASP B 1 130 ? 16.641 8.797 16.828 1 87.62 130 ASP B N 1
ATOM 2662 C CA . ASP B 1 130 ? 16.938 7.453 17.328 1 87.62 130 ASP B CA 1
ATOM 2663 C C . ASP B 1 130 ? 16.547 6.395 16.297 1 87.62 130 ASP B C 1
ATOM 2665 O O . ASP B 1 130 ? 15.672 6.625 15.453 1 87.62 130 ASP B O 1
ATOM 2669 N N . ASN B 1 131 ? 17.25 5.215 16.328 1 90.19 131 ASN B N 1
ATOM 2670 C CA . ASN B 1 131 ? 16.938 4.031 15.531 1 90.19 131 ASN B CA 1
ATOM 2671 C C . ASN B 1 131 ? 16.953 4.336 14.031 1 90.19 131 ASN B C 1
ATOM 2673 O O . ASN B 1 131 ? 16.031 3.955 13.305 1 90.19 131 ASN B O 1
ATOM 2677 N N . ALA B 1 132 ? 17.891 5.129 13.57 1 86.31 132 ALA B N 1
ATOM 2678 C CA . ALA B 1 132 ? 17.969 5.586 12.188 1 86.31 132 ALA B CA 1
ATOM 2679 C C . ALA B 1 132 ? 18.109 4.406 11.227 1 86.31 132 ALA B C 1
ATOM 2681 O O . ALA B 1 132 ? 17.828 4.535 10.031 1 86.31 132 ALA B O 1
ATOM 2682 N N . ASP B 1 133 ? 18.484 3.283 11.695 1 90.5 133 ASP B N 1
ATOM 2683 C CA . ASP B 1 133 ? 18.641 2.104 10.852 1 90.5 133 ASP B CA 1
ATOM 2684 C C . ASP B 1 133 ? 17.297 1.424 10.609 1 90.5 133 ASP B C 1
ATOM 2686 O O . ASP B 1 133 ? 17.141 0.665 9.648 1 90.5 133 ASP B O 1
ATOM 2690 N N . GLU B 1 134 ? 16.328 1.709 11.477 1 92.69 134 GLU B N 1
ATOM 2691 C CA . GLU B 1 134 ? 15.055 1.007 11.422 1 92.69 134 GLU B CA 1
ATOM 2692 C C . GLU B 1 134 ? 13.922 1.958 11.055 1 92.69 134 GLU B C 1
ATOM 2694 O O . GLU B 1 134 ? 12.953 1.56 10.406 1 92.69 134 GLU B O 1
ATOM 2699 N N . ASP B 1 135 ? 14.094 3.17 11.523 1 93.94 135 ASP B N 1
ATOM 2700 C CA . ASP B 1 135 ? 13 4.121 11.383 1 93.94 135 ASP B CA 1
ATOM 2701 C C . ASP B 1 135 ? 13.25 5.078 10.219 1 93.94 135 ASP B C 1
ATOM 2703 O O . ASP B 1 135 ? 14.367 5.566 10.039 1 93.94 135 ASP B O 1
ATOM 2707 N N . GLY B 1 136 ? 12.234 5.348 9.492 1 92.69 136 GLY B N 1
ATOM 2708 C CA . GLY B 1 136 ? 12.32 6.242 8.352 1 92.69 136 GLY B CA 1
ATOM 2709 C C . GLY B 1 136 ? 12.57 7.688 8.742 1 92.69 136 GLY B C 1
ATOM 2710 O O . GLY B 1 136 ? 12.43 8.055 9.914 1 92.69 136 GLY B O 1
ATOM 2711 N N . ARG B 1 137 ? 12.797 8.492 7.805 1 91.94 137 ARG B N 1
ATOM 2712 C CA . ARG B 1 137 ? 13.148 9.898 7.992 1 91.94 137 ARG B CA 1
ATOM 2713 C C . ARG B 1 137 ? 11.938 10.703 8.445 1 91.94 137 ARG B C 1
ATOM 2715 O O . ARG B 1 137 ? 10.805 10.391 8.094 1 91.94 137 ARG B O 1
ATOM 2722 N N . TRP B 1 138 ? 12.211 11.68 9.211 1 92.31 138 TRP B N 1
ATOM 2723 C CA . TRP B 1 138 ? 11.242 12.758 9.398 1 92.31 138 TRP B CA 1
ATOM 2724 C C . TRP B 1 138 ? 11.266 13.719 8.211 1 92.31 138 TRP B C 1
ATOM 2726 O O . TRP B 1 138 ? 12.289 13.867 7.543 1 92.31 138 TRP B O 1
ATOM 2736 N N . ALA B 1 139 ? 10.078 14.328 7.965 1 92.38 139 ALA B N 1
ATOM 2737 C CA . ALA B 1 139 ? 10.07 15.102 6.727 1 92.38 139 ALA B CA 1
ATOM 2738 C C . ALA B 1 139 ? 9.117 16.297 6.828 1 92.38 139 ALA B C 1
ATOM 2740 O O . ALA B 1 139 ? 8.141 16.25 7.578 1 92.38 139 ALA B O 1
ATOM 2741 N N . HIS B 1 140 ? 9.469 17.297 6.117 1 90.12 140 HIS B N 1
ATOM 2742 C CA . HIS B 1 140 ? 8.633 18.453 5.805 1 90.12 140 HIS B CA 1
ATOM 2743 C C . HIS B 1 140 ? 8.305 18.5 4.316 1 90.12 140 HIS B C 1
ATOM 2745 O O . HIS B 1 140 ? 9.211 18.5 3.475 1 90.12 140 HIS B O 1
ATOM 2751 N N . SER B 1 141 ? 7.035 18.484 4.066 1 93.19 141 SER B N 1
ATOM 2752 C CA . SER B 1 141 ? 6.555 18.578 2.691 1 93.19 141 SER B CA 1
ATOM 2753 C C . SER B 1 141 ? 5.594 19.75 2.525 1 93.19 141 SER B C 1
ATOM 2755 O O . SER B 1 141 ? 5.07 20.281 3.512 1 93.19 141 SER B O 1
ATOM 2757 N N . VAL B 1 142 ? 5.43 20.141 1.284 1 90.31 142 VAL B N 1
ATOM 2758 C CA . VAL B 1 142 ? 4.543 21.25 0.987 1 90.31 142 VAL B CA 1
ATOM 2759 C C . VAL B 1 142 ? 3.658 20.906 -0.209 1 90.31 142 VAL B C 1
ATOM 2761 O O . VAL B 1 142 ? 4.02 20.078 -1.036 1 90.31 142 VAL B O 1
ATOM 2764 N N . SER B 1 143 ? 2.496 21.547 -0.228 1 92.81 143 SER B N 1
ATOM 2765 C CA . SER B 1 143 ? 1.677 21.406 -1.428 1 92.81 143 SER B CA 1
ATOM 2766 C C . SER B 1 143 ? 2.252 22.219 -2.588 1 92.81 143 SER B C 1
ATOM 2768 O O . SER B 1 143 ? 3.096 23.094 -2.385 1 92.81 143 SER B O 1
ATOM 2770 N N . ARG B 1 144 ? 1.812 21.875 -3.783 1 88.94 144 ARG B N 1
ATOM 2771 C CA . ARG B 1 144 ? 2.301 22.578 -4.973 1 88.94 144 ARG B CA 1
ATOM 2772 C C . ARG B 1 144 ? 1.988 24.062 -4.906 1 88.94 144 ARG B C 1
ATOM 2774 O O . ARG B 1 144 ? 2.814 24.891 -5.293 1 88.94 144 ARG B O 1
ATOM 2781 N N . LYS B 1 145 ? 0.819 24.438 -4.34 1 87.38 145 LYS B N 1
ATOM 2782 C CA . LYS B 1 145 ? 0.415 25.828 -4.227 1 87.38 145 LYS B CA 1
ATOM 2783 C C . LYS B 1 145 ? 1.002 26.469 -2.973 1 87.38 145 LYS B C 1
ATOM 2785 O O . LYS B 1 145 ? 0.78 27.656 -2.713 1 87.38 145 LYS B O 1
ATOM 2790 N N . ARG B 1 146 ? 1.622 25.703 -2.184 1 87.88 146 ARG B N 1
ATOM 2791 C CA . ARG B 1 146 ? 2.285 26.141 -0.958 1 87.88 146 ARG B CA 1
ATOM 2792 C C . ARG B 1 146 ? 1.269 26.625 0.071 1 87.88 146 ARG B C 1
ATOM 2794 O O . ARG B 1 146 ? 1.574 27.5 0.89 1 87.88 146 ARG B O 1
ATOM 2801 N N . 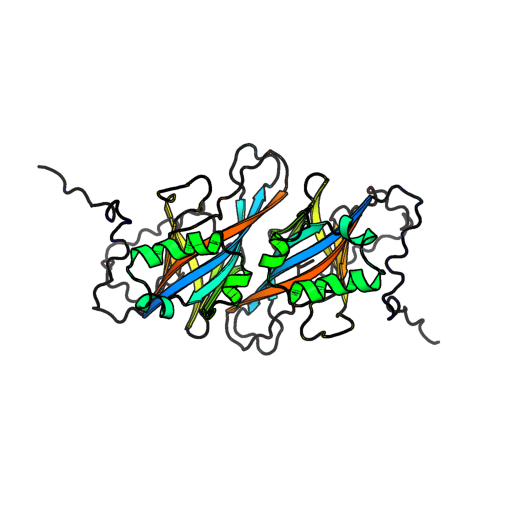ASP B 1 147 ? 0.109 26.172 -0.064 1 90.62 147 ASP B N 1
ATOM 2802 C CA . ASP B 1 147 ? -0.906 26.547 0.916 1 90.62 147 ASP B CA 1
ATOM 2803 C C . ASP B 1 147 ? -1.001 25.5 2.033 1 90.62 147 ASP B C 1
ATOM 2805 O O . ASP B 1 147 ? -1.621 25.75 3.068 1 90.62 147 ASP B O 1
ATOM 2809 N N . TRP B 1 148 ? -0.378 24.328 1.799 1 92.56 148 TRP B N 1
ATOM 2810 C CA . TRP B 1 148 ? -0.303 23.312 2.842 1 92.56 148 TRP B CA 1
ATOM 2811 C C . TRP B 1 148 ? 1.146 23.047 3.232 1 92.56 148 TRP B C 1
ATOM 2813 O O . TRP B 1 148 ? 2.016 22.906 2.369 1 92.56 148 TRP B O 1
ATOM 2823 N N . ASP B 1 149 ? 1.384 22.953 4.516 1 90.88 149 ASP B N 1
ATOM 2824 C CA . ASP B 1 149 ? 2.602 22.406 5.094 1 90.88 149 ASP B CA 1
ATOM 2825 C C . ASP B 1 149 ? 2.314 21.078 5.797 1 90.88 149 ASP B C 1
ATOM 2827 O O . ASP B 1 149 ? 1.372 20.984 6.586 1 90.88 149 ASP B O 1
ATOM 2831 N N . ILE B 1 150 ? 3.121 20.109 5.504 1 94.69 150 ILE B N 1
ATOM 2832 C CA . ILE B 1 150 ? 2.936 18.781 6.074 1 94.69 150 ILE B CA 1
ATOM 2833 C C . ILE B 1 150 ? 4.203 18.359 6.812 1 94.69 150 ILE B C 1
ATOM 2835 O O . ILE B 1 150 ? 5.301 18.406 6.254 1 94.69 150 ILE B O 1
ATOM 2839 N N . TYR B 1 151 ? 4.074 17.922 8.016 1 92.88 151 TYR B N 1
ATOM 2840 C CA . TYR B 1 151 ? 5.191 17.391 8.781 1 92.88 151 TYR B CA 1
ATOM 2841 C C . TYR B 1 151 ? 4.945 15.93 9.172 1 92.88 151 TYR B C 1
ATOM 2843 O O . TYR B 1 151 ? 3.904 15.602 9.75 1 92.88 151 TYR B O 1
ATOM 2851 N N . ARG B 1 152 ? 5.809 15.102 8.812 1 96.25 152 ARG B N 1
ATOM 2852 C CA . ARG B 1 152 ? 5.863 13.727 9.289 1 96.25 152 ARG B CA 1
ATOM 2853 C C . ARG B 1 152 ? 6.98 13.539 10.312 1 96.25 152 ARG B C 1
ATOM 2855 O O . ARG B 1 152 ? 8.148 13.766 10.008 1 96.25 152 ARG B O 1
ATOM 2862 N N . VAL B 1 153 ? 6.613 13.141 11.531 1 94.44 153 VAL B N 1
ATOM 2863 C CA . VAL B 1 153 ? 7.609 12.992 12.586 1 94.44 153 VAL B CA 1
ATOM 2864 C C . VAL B 1 153 ? 7.32 11.734 13.398 1 94.44 153 VAL B C 1
ATOM 2866 O O . VAL B 1 153 ? 6.25 11.133 13.258 1 94.44 153 VAL B O 1
ATOM 2869 N N . LYS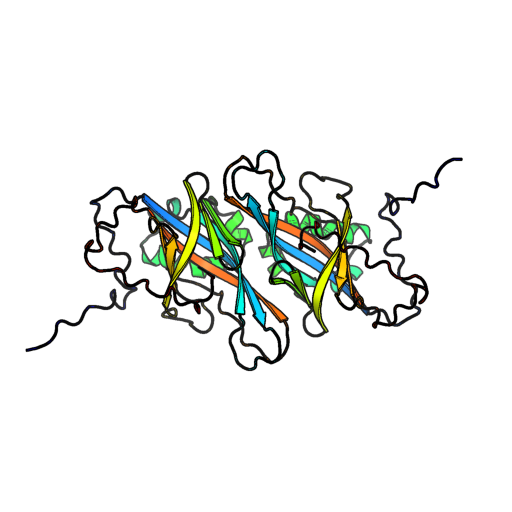 B 1 154 ? 8.305 11.328 14.219 1 94.81 154 LYS B N 1
ATOM 2870 C CA . LYS B 1 154 ? 8.188 10.164 15.102 1 94.81 154 LYS B CA 1
ATOM 2871 C C . LYS B 1 154 ? 7.875 8.906 14.305 1 94.81 154 LYS B C 1
ATOM 2873 O O . LYS B 1 154 ? 6.977 8.141 14.672 1 94.81 154 LYS B O 1
ATOM 2878 N N . THR B 1 155 ? 8.602 8.797 13.234 1 95.12 155 THR B N 1
ATOM 2879 C CA . THR B 1 155 ? 8.398 7.664 12.344 1 95.12 155 THR B CA 1
ATOM 2880 C C . THR B 1 155 ? 8.922 6.379 12.977 1 95.12 155 THR B C 1
ATOM 2882 O O . THR B 1 155 ? 10 6.367 13.562 1 95.12 155 THR B O 1
ATOM 2885 N N . SER B 1 156 ? 8.164 5.383 12.977 1 94.31 156 SER B N 1
ATOM 2886 C CA . SER B 1 156 ? 8.594 4.023 13.289 1 94.31 156 SER B CA 1
ATOM 2887 C C . SER B 1 156 ? 8.5 3.117 12.062 1 94.31 156 SER B C 1
ATOM 2889 O O . SER B 1 156 ? 7.473 3.08 11.391 1 94.31 156 SER B O 1
ATOM 2891 N N . GLY B 1 157 ? 9.664 2.457 11.75 1 94.38 157 GLY B N 1
ATOM 2892 C CA . GLY B 1 157 ? 9.727 1.632 10.555 1 94.38 157 GLY B CA 1
ATOM 2893 C C . GLY B 1 157 ? 9.945 2.432 9.289 1 94.38 157 GLY B C 1
ATOM 2894 O O . GLY B 1 157 ? 10.367 3.588 9.344 1 94.38 157 GLY B O 1
ATOM 2895 N N . GLY B 1 158 ? 9.766 1.805 8.156 1 94.56 158 GLY B N 1
ATOM 2896 C CA . GLY B 1 158 ? 9.703 2.469 6.859 1 94.56 158 GLY B CA 1
ATOM 2897 C C . GLY B 1 158 ? 11.062 2.639 6.215 1 94.56 158 GLY B C 1
ATOM 2898 O O . GLY B 1 158 ? 11.164 3.135 5.09 1 94.56 158 GLY B O 1
ATOM 2899 N N . THR B 1 159 ? 12.102 2.215 6.938 1 95.31 159 THR B N 1
ATOM 2900 C CA . THR B 1 159 ? 13.438 2.383 6.371 1 95.31 159 THR B CA 1
ATOM 2901 C C . THR B 1 159 ? 13.625 1.488 5.148 1 95.31 159 THR B C 1
ATOM 2903 O O . THR B 1 159 ? 13.234 0.319 5.164 1 95.31 159 THR B O 1
ATOM 2906 N N . PRO B 1 160 ? 14.164 2.039 4.059 1 95 160 PRO B N 1
ATOM 2907 C CA . PRO B 1 160 ? 14.391 1.192 2.887 1 95 160 PRO B CA 1
ATOM 2908 C C . PRO B 1 160 ? 15.414 0.084 3.152 1 95 160 PRO B C 1
ATOM 2910 O O . PRO B 1 160 ? 16.375 0.293 3.883 1 95 160 PRO B O 1
ATOM 2913 N N . PRO B 1 161 ? 15.219 -1.088 2.561 1 95.5 161 PRO B N 1
ATOM 2914 C CA . PRO B 1 161 ? 16.25 -2.127 2.666 1 95.5 161 PRO B CA 1
ATOM 2915 C C . PRO B 1 161 ? 17.484 -1.817 1.831 1 95.5 161 PRO B C 1
ATOM 2917 O O . PRO B 1 161 ? 17.438 -0.965 0.94 1 95.5 161 PRO B O 1
ATOM 2920 N N . ILE B 1 162 ? 18.547 -2.502 2.174 1 95.94 162 ILE B N 1
ATOM 2921 C CA . ILE B 1 162 ? 19.766 -2.416 1.399 1 95.94 162 ILE B CA 1
ATOM 2922 C C . ILE B 1 162 ? 19.766 -3.477 0.299 1 95.94 162 ILE B C 1
ATOM 2924 O O . ILE B 1 162 ? 19.469 -4.645 0.556 1 95.94 162 ILE B O 1
ATOM 2928 N N . CYS B 1 163 ? 20.078 -3.084 -0.939 1 96.75 163 CYS B N 1
ATOM 2929 C CA . CYS B 1 163 ? 20.062 -3.969 -2.1 1 96.75 163 CYS B CA 1
ATOM 2930 C C . CYS B 1 163 ? 21.25 -4.922 -2.07 1 96.75 163 CYS B C 1
ATOM 2932 O O . CYS B 1 163 ? 22.344 -4.551 -1.634 1 96.75 163 CYS B O 1
ATOM 2934 N N . ASP B 1 164 ? 21.078 -6.156 -2.582 1 95.19 164 ASP B N 1
ATOM 2935 C CA . ASP B 1 164 ? 22.109 -7.184 -2.537 1 95.19 164 ASP B CA 1
ATOM 2936 C C . ASP B 1 164 ? 22.578 -7.562 -3.941 1 95.19 164 ASP B C 1
ATOM 2938 O O . ASP B 1 164 ? 23.156 -8.633 -4.145 1 95.19 164 ASP B O 1
ATOM 2942 N N . GLY B 1 165 ? 22.203 -6.785 -4.867 1 95 165 GLY B N 1
ATOM 2943 C CA . GLY B 1 165 ? 22.625 -7.039 -6.238 1 95 165 GLY B CA 1
ATOM 2944 C C . GLY B 1 165 ? 21.562 -7.766 -7.055 1 95 165 GLY B C 1
ATOM 2945 O O . GLY B 1 165 ? 21.734 -7.977 -8.258 1 95 165 GLY B O 1
ATOM 2946 N N . THR B 1 166 ? 20.5 -8.133 -6.375 1 94.44 166 THR B N 1
ATOM 2947 C CA . THR B 1 166 ? 19.406 -8.797 -7.078 1 94.44 166 THR B CA 1
ATOM 2948 C C . THR B 1 166 ? 18.203 -7.859 -7.207 1 94.44 166 THR B C 1
ATOM 2950 O O . THR B 1 166 ? 18.109 -6.848 -6.504 1 94.44 166 THR B O 1
ATOM 2953 N N . ARG B 1 167 ? 17.359 -8.164 -8.164 1 94.44 167 ARG B N 1
ATOM 2954 C CA . ARG B 1 167 ? 16.125 -7.395 -8.32 1 94.44 167 ARG B CA 1
ATOM 2955 C C . ARG B 1 167 ? 15.039 -7.914 -7.383 1 94.44 167 ARG B C 1
ATOM 2957 O O . ARG B 1 167 ? 14.789 -9.125 -7.324 1 94.44 167 ARG B O 1
ATOM 2964 N N . PHE B 1 168 ? 14.391 -7.02 -6.625 1 95.88 168 PHE B N 1
ATOM 2965 C CA . PHE B 1 168 ? 13.25 -7.406 -5.805 1 95.88 168 PHE B CA 1
ATOM 2966 C C . PHE B 1 168 ? 12.477 -6.176 -5.344 1 95.88 168 PHE B C 1
ATOM 2968 O O . PHE B 1 168 ? 12.992 -5.059 -5.387 1 95.88 168 PHE B O 1
ATOM 2975 N N . MET B 1 169 ? 11.234 -6.441 -5.016 1 95.69 169 MET B N 1
ATOM 2976 C CA . MET B 1 169 ? 10.43 -5.445 -4.309 1 95.69 169 MET B CA 1
ATOM 2977 C C . MET B 1 169 ? 10.25 -5.832 -2.846 1 95.69 169 MET B C 1
ATOM 2979 O O . MET B 1 169 ? 10.172 -7.02 -2.518 1 95.69 169 MET B O 1
ATOM 2983 N N . ALA B 1 170 ? 10.195 -4.797 -2.033 1 95.81 170 ALA B N 1
ATOM 2984 C CA . ALA B 1 170 ? 9.984 -5.004 -0.604 1 95.81 170 ALA B CA 1
ATOM 2985 C C . ALA B 1 170 ? 8.961 -4.02 -0.053 1 95.81 170 ALA B C 1
ATOM 2987 O O . ALA B 1 170 ? 8.953 -2.844 -0.43 1 95.81 170 ALA B O 1
ATOM 2988 N N . GLU B 1 171 ? 8.133 -4.535 0.75 1 94 171 GLU B N 1
ATOM 2989 C CA . GLU B 1 171 ? 7.172 -3.721 1.49 1 94 171 GLU B CA 1
ATOM 2990 C C . GLU B 1 171 ? 7.668 -3.434 2.904 1 94 171 GLU B C 1
ATOM 2992 O O . GLU B 1 171 ? 8.133 -4.34 3.602 1 94 171 GLU B O 1
ATOM 2997 N N . LYS B 1 172 ? 7.629 -2.189 3.277 1 93.56 172 LYS B N 1
ATOM 2998 C CA . LYS B 1 172 ? 7.992 -1.805 4.637 1 93.56 172 LYS B CA 1
ATOM 2999 C C . LYS B 1 172 ? 6.848 -1.06 5.324 1 93.56 172 LYS B C 1
ATOM 3001 O O . LYS B 1 172 ? 6.402 -0.018 4.836 1 93.56 172 LYS B O 1
ATOM 3006 N N . GLU B 1 173 ? 6.383 -1.601 6.426 1 91.38 173 GLU B N 1
ATOM 3007 C CA . GLU B 1 173 ? 5.371 -0.937 7.238 1 91.38 173 GLU B CA 1
ATOM 3008 C C . GLU B 1 173 ? 5.965 0.246 8 1 91.38 173 GLU B C 1
ATOM 3010 O O . GLU B 1 173 ? 7.152 0.246 8.328 1 91.38 173 GLU B O 1
ATOM 3015 N N . TYR B 1 174 ? 5.113 1.226 8.234 1 93 174 TYR B N 1
ATOM 3016 C CA . TYR B 1 174 ? 5.559 2.328 9.086 1 93 174 TYR B CA 1
ATOM 3017 C C . TYR B 1 174 ? 4.379 2.979 9.797 1 93 174 TYR B C 1
ATOM 3019 O O . TYR B 1 174 ? 3.227 2.805 9.391 1 93 174 TYR B O 1
ATOM 3027 N N . THR B 1 175 ? 4.617 3.66 10.875 1 93.38 175 THR B N 1
ATOM 3028 C CA . THR B 1 175 ? 3.723 4.57 11.578 1 93.38 175 THR B CA 1
ATOM 3029 C C . THR B 1 175 ? 4.391 5.926 11.805 1 93.38 175 THR B C 1
ATOM 3031 O O . THR B 1 175 ? 5.621 6.027 11.781 1 93.38 175 THR B O 1
ATOM 3034 N N . ALA B 1 176 ? 3.602 6.938 11.938 1 95.44 176 ALA B N 1
ATOM 3035 C CA . ALA B 1 176 ? 4.148 8.273 12.141 1 95.44 176 ALA B CA 1
ATOM 3036 C C . ALA B 1 176 ? 3.062 9.25 12.586 1 95.44 176 ALA B C 1
ATOM 3038 O O . ALA B 1 176 ? 1.87 8.945 12.484 1 95.44 176 ALA B O 1
ATOM 3039 N N . GLU B 1 177 ? 3.514 10.359 13.062 1 94.12 177 GLU B N 1
ATOM 3040 C CA . GLU B 1 177 ? 2.658 11.523 13.227 1 94.12 177 GLU B CA 1
ATOM 3041 C C . GLU B 1 177 ? 2.654 12.391 11.969 1 94.12 177 GLU B C 1
ATOM 3043 O O . GLU B 1 177 ? 3.711 12.664 11.391 1 94.12 177 GLU B O 1
ATOM 3048 N N . TYR B 1 178 ? 1.484 12.797 11.625 1 96.19 178 TYR B N 1
ATOM 3049 C CA . TYR B 1 178 ? 1.364 13.781 10.555 1 96.19 178 TYR B CA 1
ATOM 3050 C C . TYR B 1 178 ? 0.678 15.047 11.062 1 96.19 178 TYR B C 1
ATOM 3052 O O . TYR B 1 178 ? -0.364 14.977 11.719 1 96.19 178 TYR B O 1
ATOM 3060 N N . TRP B 1 179 ? 1.28 16.125 10.734 1 93.75 179 TRP B N 1
ATOM 3061 C CA . TRP B 1 179 ? 0.739 17.453 11.008 1 93.75 179 TRP B CA 1
ATOM 3062 C C . TRP B 1 179 ? 0.463 18.219 9.711 1 93.75 179 TRP B C 1
ATOM 3064 O O . TRP B 1 179 ? 1.365 18.406 8.898 1 93.75 179 TRP B O 1
ATOM 3074 N N . PHE B 1 180 ? -0.777 18.547 9.547 1 93.94 180 PHE B N 1
ATOM 3075 C CA . PHE B 1 180 ? -1.182 19.328 8.383 1 93.94 180 PHE B CA 1
ATOM 3076 C C . PHE B 1 180 ? -1.555 20.75 8.781 1 93.94 180 PHE B C 1
ATOM 3078 O O . PHE B 1 180 ? -2.4 20.953 9.648 1 93.94 180 PHE B O 1
ATOM 3085 N N . TYR B 1 181 ? -0.892 21.719 8.117 1 92.25 181 TYR B N 1
ATOM 3086 C CA . TYR B 1 181 ? -1.169 23.141 8.328 1 92.25 181 TYR B CA 1
ATOM 3087 C C . TYR B 1 181 ? -1.641 23.797 7.035 1 92.25 181 TYR B C 1
ATOM 3089 O O . TYR B 1 181 ? -0.996 23.672 5.992 1 92.25 181 TYR B O 1
ATOM 3097 N N . TYR B 1 182 ? -2.799 24.344 7.074 1 92.5 182 TYR B N 1
ATOM 3098 C CA . TYR B 1 182 ? -3.312 25.094 5.926 1 92.5 182 TYR B CA 1
ATOM 3099 C C . TYR B 1 182 ? -3.199 26.594 6.152 1 92.5 182 TYR B C 1
ATOM 3101 O O . TYR B 1 182 ? -3.76 27.125 7.113 1 92.5 182 TYR B O 1
ATOM 3109 N N . ALA B 1 183 ? -2.258 27.266 5.48 1 79.56 183 ALA B N 1
ATOM 3110 C CA . ALA B 1 183 ? -2.117 28.719 5.574 1 79.56 183 ALA B CA 1
ATOM 3111 C C . ALA B 1 183 ? -2.75 29.406 4.367 1 79.56 183 ALA B C 1
ATOM 3113 O O . ALA B 1 183 ? -2.496 29.031 3.223 1 79.56 183 ALA B O 1
ATOM 3114 N N . GLY B 1 184 ? -3.992 29.531 4.137 1 64.56 184 GLY B N 1
ATOM 3115 C CA . GLY B 1 184 ? -4.574 30.281 3.043 1 64.56 184 GLY B CA 1
ATOM 3116 C C . GLY B 1 184 ? -3.568 31.156 2.322 1 64.56 184 GLY B C 1
ATOM 3117 O O . GLY B 1 184 ? -2.863 31.953 2.951 1 64.56 184 GLY B O 1
ATOM 3118 N N . GLY B 1 185 ? -2.996 30.859 1.029 1 50.41 185 GLY B N 1
ATOM 3119 C CA . GLY B 1 185 ? -2.045 31.312 0.029 1 50.41 185 GLY B CA 1
ATOM 3120 C C . GLY B 1 185 ? -1.159 32.438 0.519 1 50.41 185 GLY B C 1
ATOM 3121 O O . GLY B 1 185 ? -0.28 32.906 -0.209 1 50.41 185 GLY B O 1
ATOM 3122 N N . GLU B 1 186 ? -1.611 33.344 1.437 1 42.69 186 GLU B N 1
ATOM 3123 C CA . GLU B 1 186 ? -0.718 34.5 1.619 1 42.69 186 GLU B CA 1
ATOM 3124 C C . GLU B 1 186 ? 0.496 34.094 2.463 1 42.69 186 GLU B C 1
ATOM 3126 O O . GLU B 1 186 ? 0.352 33.531 3.549 1 42.69 186 GLU B O 1
ATOM 3131 N N . ASP B 1 187 ? 1.438 33.594 1.931 1 42.03 187 ASP B N 1
ATOM 3132 C CA . ASP B 1 187 ? 2.701 33.312 2.607 1 42.03 187 ASP B CA 1
ATOM 3133 C C . ASP B 1 187 ? 3.051 34.438 3.596 1 42.03 187 ASP B C 1
ATOM 3135 O O . ASP B 1 187 ? 3.48 35.5 3.195 1 42.03 187 ASP B O 1
ATOM 3139 N N . LEU B 1 188 ? 2.387 34.656 4.715 1 35.44 188 LEU B N 1
ATOM 3140 C CA . LEU B 1 188 ? 2.633 35.781 5.605 1 35.44 188 LEU B CA 1
ATOM 3141 C C . LEU B 1 188 ? 4.062 35.75 6.133 1 35.44 188 LEU B C 1
ATOM 3143 O O . LEU B 1 188 ? 4.551 36.75 6.676 1 35.44 188 LEU B O 1
ATOM 3147 N N . TRP B 1 189 ? 4.691 34.594 6.41 1 37.41 189 TRP B N 1
ATOM 3148 C CA . TRP B 1 189 ? 5.957 34.719 7.129 1 37.41 189 TRP B CA 1
ATOM 3149 C C . TRP B 1 189 ? 7.109 34.969 6.164 1 37.41 189 TRP B C 1
ATOM 3151 O O . TRP B 1 189 ? 8.25 35.188 6.586 1 37.41 189 TRP B O 1
ATOM 3161 N N . THR B 1 190 ? 7.188 34.406 4.855 1 37.59 190 THR B N 1
ATOM 3162 C CA . THR B 1 190 ? 8.352 34.75 4.043 1 37.59 190 THR B CA 1
ATOM 3163 C C . THR B 1 190 ? 8.227 36.156 3.467 1 37.59 190 THR B C 1
ATOM 3165 O O . THR B 1 190 ? 7.203 36.469 2.861 1 37.59 190 THR B O 1
ATOM 3168 N N . PRO B 1 191 ? 9.055 37.156 3.832 1 36.38 191 PRO B N 1
ATOM 3169 C CA . PRO B 1 191 ? 9.094 38.438 3.105 1 36.38 191 PRO B CA 1
ATOM 3170 C C . PRO B 1 191 ? 9.008 38.25 1.593 1 36.38 191 PRO B C 1
ATOM 3172 O O . PRO B 1 191 ? 9.453 37.25 1.062 1 36.38 191 PRO B O 1
ATOM 3175 N N . THR B 1 192 ? 8.062 38.969 0.777 1 36.94 192 THR B N 1
ATOM 3176 C CA . THR B 1 192 ? 7.84 39.031 -0.663 1 36.94 192 THR B CA 1
ATOM 3177 C C . THR B 1 192 ? 9.164 39.094 -1.412 1 36.94 192 THR B C 1
ATOM 3179 O O . THR B 1 192 ? 9.211 38.875 -2.623 1 36.94 192 THR B O 1
ATOM 3182 N N . ASP B 1 193 ? 10.164 39.875 -1.026 1 37.03 193 ASP B N 1
ATOM 3183 C CA . ASP B 1 193 ? 11.445 40.156 -1.668 1 37.03 193 ASP B CA 1
ATOM 3184 C C . ASP B 1 193 ? 12.359 38.938 -1.634 1 37.03 193 ASP B C 1
ATOM 3186 O O . ASP B 1 193 ? 13.508 39 -2.076 1 37.03 193 ASP B O 1
ATOM 3190 N N . VAL B 1 194 ? 12.25 38.156 -0.649 1 34.31 194 VAL B N 1
ATOM 3191 C CA . VAL B 1 194 ? 13.172 37.031 -0.776 1 34.31 194 VAL B CA 1
ATOM 3192 C C . VAL B 1 194 ? 12.789 36.156 -1.977 1 34.31 194 VAL B C 1
ATOM 3194 O O . VAL B 1 194 ? 11.695 35.594 -2.008 1 34.31 194 VAL B O 1
ATOM 3197 N N . LYS B 1 195 ? 13.211 36.562 -3.115 1 33.97 195 LYS B N 1
ATOM 3198 C CA . LYS B 1 195 ? 13.211 35.688 -4.285 1 33.97 195 LYS B CA 1
ATOM 3199 C C . LYS B 1 195 ? 13.32 34.219 -3.875 1 33.97 195 LYS B C 1
ATOM 3201 O O . LYS B 1 195 ? 14.312 33.812 -3.268 1 33.97 195 LYS B O 1
ATOM 3206 N N . ARG B 1 196 ? 12.25 33.656 -3.361 1 35.81 196 ARG B N 1
ATOM 3207 C CA . ARG B 1 196 ? 12.266 32.219 -3.139 1 35.81 196 ARG B CA 1
ATOM 3208 C C . ARG B 1 196 ? 13.117 31.5 -4.195 1 35.81 196 ARG B C 1
ATOM 3210 O O . ARG B 1 196 ? 12.773 31.516 -5.379 1 35.81 196 ARG B O 1
ATOM 3217 N N . GLU B 1 197 ? 14.328 31.578 -4.074 1 32.59 197 GLU B N 1
ATOM 3218 C CA . GLU B 1 197 ? 15.125 30.812 -5.023 1 32.59 197 GLU B CA 1
ATOM 3219 C C . GLU B 1 197 ? 14.414 29.516 -5.426 1 32.59 197 GLU B C 1
ATOM 3221 O O . GLU B 1 197 ? 13.781 28.875 -4.594 1 32.59 197 GLU B O 1
ATOM 3226 N N . GLU B 1 198 ? 13.75 29.406 -6.57 1 34.91 198 GLU B N 1
ATOM 3227 C CA . GLU B 1 198 ? 13.398 28.125 -7.184 1 34.91 198 GLU B CA 1
ATOM 3228 C C . GLU B 1 198 ? 14.094 26.969 -6.488 1 34.91 198 GLU B C 1
ATOM 3230 O O . GLU B 1 198 ? 15.297 26.75 -6.676 1 34.91 198 GLU B O 1
ATOM 3235 N N . SER B 1 199 ? 14.148 27.016 -5.199 1 34.06 199 SER B N 1
ATOM 3236 C CA . SER B 1 199 ? 14.828 25.875 -4.582 1 34.06 199 SER B CA 1
ATOM 3237 C C . SER B 1 199 ? 14.664 24.625 -5.422 1 34.06 199 SER B C 1
ATOM 3239 O O . SER B 1 199 ? 13.555 24.281 -5.84 1 34.06 199 SER B O 1
ATOM 3241 N N . THR B 1 200 ? 15.484 24.344 -6.168 1 32.56 200 THR B N 1
ATOM 3242 C CA . THR B 1 200 ? 15.594 23.047 -6.828 1 32.56 200 THR B CA 1
ATOM 3243 C C . THR B 1 200 ? 14.969 21.953 -5.977 1 32.56 200 THR B C 1
ATOM 32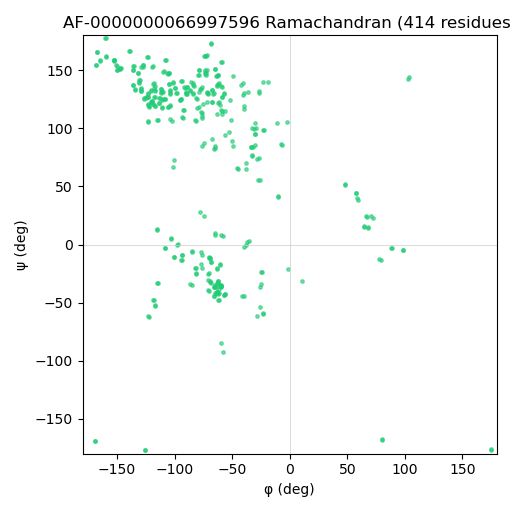45 O O . THR B 1 200 ? 15.461 21.641 -4.895 1 32.56 200 THR B O 1
ATOM 3248 N N . ILE B 1 201 ? 13.633 22.016 -5.531 1 40.19 201 ILE B N 1
ATOM 3249 C CA . ILE B 1 201 ? 13.055 20.75 -5.074 1 40.19 201 ILE B CA 1
ATOM 3250 C C . ILE B 1 201 ? 14.031 19.609 -5.367 1 40.19 201 ILE B C 1
ATOM 3252 O O . ILE B 1 201 ? 14.375 19.359 -6.527 1 40.19 201 ILE B O 1
ATOM 3256 N N . ALA B 1 202 ? 14.906 19.391 -4.508 1 37.84 202 ALA B N 1
ATOM 3257 C CA . ALA B 1 202 ? 15.938 18.375 -4.707 1 37.84 202 ALA B CA 1
ATOM 3258 C C . ALA B 1 202 ? 15.391 17.188 -5.516 1 37.84 202 ALA B C 1
ATOM 3260 O O . ALA B 1 202 ? 14.461 16.516 -5.082 1 37.84 202 ALA B O 1
ATOM 3261 N N . GLN B 1 203 ? 15.383 17.281 -6.758 1 41.25 203 GLN B N 1
ATOM 3262 C CA . GLN B 1 203 ? 15.094 16.266 -7.766 1 41.25 203 GLN B CA 1
ATOM 3263 C C . GLN B 1 203 ? 15.352 14.867 -7.219 1 41.25 203 GLN B C 1
ATOM 3265 O O . GLN B 1 203 ? 14.727 13.898 -7.656 1 41.25 203 GLN B O 1
ATOM 3270 N N . ASP B 1 204 ? 16.281 14.883 -6.148 1 43.62 204 ASP B N 1
ATOM 3271 C CA . ASP B 1 204 ? 16.75 13.547 -5.793 1 43.62 204 ASP B CA 1
ATOM 3272 C C . ASP B 1 204 ? 16.078 13.039 -4.527 1 43.62 204 ASP B C 1
ATOM 3274 O O . ASP B 1 204 ? 16.5 12.039 -3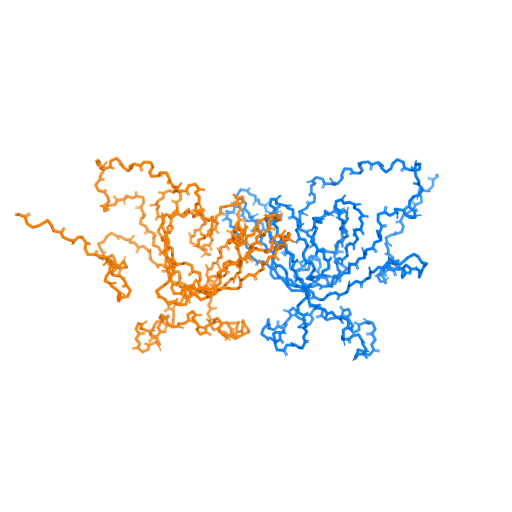.945 1 43.62 204 ASP B O 1
ATOM 3278 N N . MET B 1 205 ? 15.078 13.844 -4 1 44.75 205 MET B N 1
ATOM 3279 C CA . MET B 1 205 ? 14.508 13.281 -2.779 1 44.75 205 MET B CA 1
ATOM 3280 C C . MET B 1 205 ? 13.445 12.242 -3.107 1 44.75 205 MET B C 1
ATOM 3282 O O . MET B 1 205 ? 12.727 12.375 -4.102 1 44.75 205 MET B O 1
ATOM 3286 N N . PRO B 1 206 ? 13.547 11.172 -2.359 1 47.41 206 PRO B N 1
ATOM 3287 C CA . PRO B 1 206 ? 12.5 10.195 -2.641 1 47.41 206 PRO B CA 1
ATOM 3288 C C . PRO B 1 206 ? 11.094 10.773 -2.471 1 47.41 206 PRO B C 1
ATOM 3290 O O . PRO B 1 206 ? 10.883 11.641 -1.626 1 47.41 206 PRO B O 1
ATOM 3293 N N . ALA B 1 207 ? 10.266 10.602 -3.445 1 47.31 207 ALA B N 1
ATOM 3294 C CA . ALA B 1 207 ? 8.914 11.133 -3.604 1 47.31 207 ALA B CA 1
ATOM 3295 C C . ALA B 1 207 ? 8.016 10.703 -2.453 1 47.31 207 ALA B C 1
ATOM 3297 O O . ALA B 1 207 ? 6.805 10.93 -2.484 1 47.31 207 ALA B O 1
ATOM 3298 N N . PHE B 1 208 ? 8.664 10.016 -1.364 1 64.75 208 PHE B N 1
ATOM 3299 C CA . PHE B 1 208 ? 7.703 9.641 -0.336 1 64.75 208 PHE B CA 1
ATOM 3300 C C . PHE B 1 208 ? 7.59 10.727 0.726 1 64.75 208 PHE B C 1
ATOM 3302 O O . PHE B 1 208 ? 8.531 11.492 0.938 1 64.75 208 PHE B O 1
ATOM 3309 N N . ILE B 1 209 ? 6.355 11.133 1.194 1 64.56 209 ILE B N 1
ATOM 3310 C CA . ILE B 1 209 ? 6.094 12.117 2.232 1 64.56 209 ILE B CA 1
ATOM 3311 C C . ILE B 1 209 ? 5.676 11.422 3.523 1 64.56 209 ILE B C 1
ATOM 3313 O O . ILE B 1 209 ? 5.191 10.281 3.49 1 64.56 209 ILE B O 1
#

Nearest PDB structures (foldseek):
  6owk-assembly1_A  TM=1.951E-01  e=1.029E+00  Bacillus thuringiensis
  7ls0-assembly1_A  TM=2.404E-01  e=3.533E+00  Homo sapiens

Solvent-accessible surface area (backbone atoms only — not comparable to full-atom values): 22766 Å² total; per-residue (Å²): 137,84,78,84,75,77,77,63,67,47,92,70,70,30,74,72,71,51,69,70,66,77,74,74,87,56,52,72,50,49,26,43,31,42,32,37,35,35,29,37,25,87,38,73,43,63,78,34,69,30,42,78,51,41,41,49,33,42,27,23,46,38,65,83,50,54,85,77,41,94,45,70,68,58,60,65,45,42,23,51,53,51,59,76,37,45,65,29,55,50,73,71,35,89,55,50,74,44,30,31,35,34,41,56,94,60,30,23,34,40,16,38,67,100,72,49,55,47,50,44,40,61,72,50,70,44,73,37,96,61,60,55,85,46,15,21,60,26,35,36,28,28,27,86,78,59,27,35,42,36,36,36,38,63,39,27,33,47,38,68,55,68,20,80,36,50,51,38,58,47,79,27,54,30,14,19,37,35,39,39,36,35,46,69,66,65,67,76,80,63,66,87,78,58,70,70,63,79,61,69,57,62,84,78,54,61,47,71,122,137,86,76,87,78,79,78,64,46,48,95,70,74,38,60,70,70,50,71,70,67,79,74,73,86,54,52,73,47,49,26,43,31,44,31,36,36,35,29,36,26,86,37,74,44,63,78,35,70,30,42,77,53,41,42,49,31,40,27,23,46,38,65,81,51,54,84,77,40,94,44,69,68,58,58,64,45,43,23,51,52,52,58,76,37,45,61,31,56,52,72,71,35,89,55,50,74,42,31,32,36,34,40,56,95,61,31,22,35,40,17,37,66,100,74,49,54,48,50,44,39,64,72,51,72,43,74,36,94,62,62,56,84,47,16,21,61,26,36,38,27,28,28,86,78,58,27,36,42,37,38,38,37,62,39,26,32,47,39,67,56,68,22,79,37,49,52,39,55,48,80,27,55,30,14,19,36,36,39,39,37,35,43,70,68,64,67,79,80,61,66,86,78,59,70,71,62,80,63,69,58,62,85,79,55,61,49,69,124

Sequence (418 aa):
MSHPSTPLPPHTGPSLFKAAEPATRVSRYLAIARGFYMYLCPGKSLDEAAQFQSQSTQLYDAAPLIPNLPNEAAFHELPARLYDFDYAQLRNTTLECMGTIGTDNKTAIVTLFEIATFEALPYESVLPPDNADEDGRWAHSVSRKRDWDIYRVKTSGGTPPICDGTRFMAEKEYTAEYWFYYAGGEDLWTPTDVKREESTIAQDMPAFIMSHPSTPLPPHTGPSLFKAAEPATRVSRYLAIARGFYMYLCPGKSLDEAAQFQSQSTQLYDAAPLIPNLPNEAAFHELPARLYDFDYAQLRNTTLECMGTIGTDNKTAIVTLFEIATFEALPYESVLPPDNADEDGRWAHSVSRKRDWDIYRVKTSGGTPPICDGTRFMAEKEYTAEYWFYYAGGEDLWTPTDVKREESTIAQDMPAFI

InterPro domains:
  IPR021851 Protein of unknown function DUF3455 [PF11937] (22-181)

pLDDT: mean 76.25, std 24.68, range [20.72, 97.81]

Foldseek 3Di:
DDDDDPDQQDPVRHCVPVVPPPPAPKDKFKWKKKWKWKFKDAFQAAQDFTATDKIKMWTWGCVVVVVVDPDPVRVLCVFVVVVPDDPVVVVVDPTDTQWIWIDDPQWIWTDGDPPDIFTKAWDDWDQASPPSVFFDIWTWIATPLRQKIKTWDSKGGPGTDTDHRGIDMDMIMMITMMMIIGRPSPPVPDPPPPPPPPPVSVPPDRNDD/DDDDDPAQLDPVNGCPPVVPPPPAPKDKFKWKKKWKWKFKDAFQAAQAFTATDKIKMWTWGCVVVVVVDPDPVRVLCVFVVVVPDDVVVVVVDPTDTQWIWIDDPQWIWTDGPPPDIFTKAWDDWDQAPPPSVFFDIWTWIATPLRQKIKTWDSKGGPGTDTDHRGIDMDMIMMITMMMIIGHPNPPVPDDPPPPPPPPVSVPPDRNDD

Organism: NCBI:txid86049

Secondary structure (DSSP, 8-state):
--------S-SS--GGG----SSS--EEEEEEEEEEEEEEEESS-EEEEPEEEEEEEEEEE-GGGGGGSSSHHHHHTHHHHHHHS-HHHHHTS-PPEEEEEEEETTEEEEEETTTEEEEEEEEEEE--SS-TTTBPPEEEEEETTS-EEEEEEEEEEBPPPEEESSEEEEEEEEEEEEEEEE--S---SS-TTS--------TTS-S--/--------S-SSS-GGG----SSS--EEEEEEEEEEEEEEEESS-EEEEPEEEEEEEEEEE-GGGGGGSSSHHHHHTHHHHHHHS-HHHHHTTTPPEEEEEEEETTEEEEEETTTEEEEEEEEEEE--SS-TTTBPPEEEEEETTS-EEEEEEEEEEBPPPEEESSEEEEEEEEEEEEEEEE--S---SS-TTS--------TTS-S--